Protein AF-A0A926V3V0-F1 (afdb_monomer_lite)

Radius of gyration: 45.09 Å; chains: 1; bounding box: 120×115×100 Å

Foldseek 3Di:
DDDDPPPPVVCVVVVVVVVVVVVVVCVCVPPVNPDDPCVPPPDQPPVCPVVVVVVVVVVVLLLWAWFWADWQDKAFDVHAPPGQFMKTAKGWIWAWDVPPVVDIDIAIEIAHTDTRHGDPDQPAQKKWWWDQHRPNDIDIDRDDDDLVVVRRIYTAWMFGHFDRGGNFIFGPGFHGDRCSSVVLVVLVLLAKWWDDPQGQFWDFADDWQKIKTAKGWIFGRQRQCSPDPPCSGIQTDHIAILVPPHWEWEFFAPDGTHPTDGGDQFQWAQAVRRIDGDDDDLQKKWKKWWWAFSRGHIYIFTHNDIGNHQVVVLVCLQPDDVCVGGHVVCRRTIAGQWMWIHRNNGRHCPVIDTQGDDRSRGRHDDDPPSCPPCCVVPVCVCVVDPVSVCVVVCVVVDPDPPPPPPPPDPPPPPDDPDDWPWDFDQDDFDDPPDWDDPWDDDPDDDDDDDQWDKDKDKDPDPDDDDPDDDDDRDDDDDDDDWDWDDDPDDWWGWGQDDDDDDDDDDDDDDDDDDDDDDRITITITDDDDDDDDDDDDRDTTIDTDDD

Secondary structure (DSSP, 8-state):
-PPP---GGGGHHHHHHHHHHHHHHHHHTSTTT----GGG-----HHHHHHHHHHHHHHHHHTS-SEEEEE--EEEET-TTT--EEEE--EEEEEEE-SSSSS-EEEEEEE--EEEEE-S--SSSEEEEEE-SSSS--EEESSPPPTTHHHHSEEEEEEEEETTEEEEEEE---BS-TTHHHHHHHHHHH-SEEEEEEE--EEE-SSTT-EEE--EEEE-TTTTTTT-SSSSSEEEE--EETTTT--BEEE-TTSPPPPPBSS--TTEE-GGGS-EEPPS-TT-EEEEEEEE-TTS-EEEEEEEEEESSHHHHHHHTTT--TTTTS-GGGTTT-EEEEEEEEETT-S-GGGSEEEE--TTS-SSSS-TT-TTTHHHHS-GGGGSSHHHHHHHTTTTTSS--------TT-----PPTT-----------PPTT----------S-SB----SPPEEEEEBTTB-------PPP----SS-----B--SSTTEEB----S-------PPPPP---------EEEEE----S---B--------EE---

pLDDT: mean 72.39, std 23.13, range [29.73, 98.38]

Sequence (547 aa):
MRFGSSNINSLIPSAANIKAALESLAEGLAASAIRLVTTSMKVVPVASLQAWAEAVDTALLNARSSGIRYGGISSVVGGIGVGTTVSITAGAGQLLNNADASNPTYTAVSWTAKTGLAIANTTTSQTWWYVDDASDTIKQQTTKPTRSERRSRLYLFRTSFTNGVISALESEASPVQQASLATRDLGEALGTLRAGRSDLTPSKGGGALKLAMTGGGLFKFGSNYPFSYLDPNVVTFDAFDSAGTGRFRYAIPAGPLAPDLSDIQVGNYAPNGAVAAIPGSTSRVGLHFIFRFPGGNTRIVYGDQYYNNLDEAVVALGSIDPFALAPASFETSGFVVGAIAATAGTTDLTTARFVRTNQFGNFSGGVVSQSGALLRSNNLSDVASPATACSNLGVYGARSIIAHREFGNLQAVASGANDVTVVDFTLPALQSGDTVHIAMYAQGGGTMSASGGLWLRWIRDGVTSLDLYTLFNATINTVGVQRYIKVRDADFWLAVLGDTNLGSNATAPTTGAINRASTQKIQVVFRSQNLTTTLHNLVITVWRDTP

Structure (mmCIF, N/CA/C/O backbone):
data_AF-A0A926V3V0-F1
#
_entry.id   AF-A0A926V3V0-F1
#
loop_
_atom_site.group_PDB
_atom_site.id
_atom_site.type_symbol
_atom_site.label_atom_id
_atom_site.label_alt_id
_atom_site.label_comp_id
_atom_site.label_asym_id
_atom_site.label_entity_id
_atom_site.label_seq_id
_atom_site.pdbx_PDB_ins_code
_atom_site.Cartn_x
_atom_site.Cartn_y
_atom_site.Cartn_z
_atom_site.occupancy
_atom_site.B_iso_or_equiv
_atom_site.auth_seq_id
_atom_site.auth_comp_id
_atom_site.auth_asym_id
_atom_site.auth_atom_id
_atom_site.pdbx_PDB_model_num
ATOM 1 N N . MET A 1 1 ? 93.588 50.152 -19.784 1.00 41.47 1 MET A N 1
ATOM 2 C CA . MET A 1 1 ? 93.411 48.680 -19.794 1.00 41.47 1 MET A CA 1
ATOM 3 C C . MET A 1 1 ? 93.300 48.224 -21.243 1.00 41.47 1 MET A C 1
ATOM 5 O O . MET A 1 1 ? 92.626 48.908 -22.001 1.00 41.47 1 MET A O 1
ATOM 9 N N . ARG A 1 2 ? 93.952 47.125 -21.647 1.00 37.81 2 ARG A N 1
ATOM 10 C CA . ARG A 1 2 ? 93.661 46.447 -22.925 1.00 37.81 2 ARG A CA 1
ATOM 11 C C . ARG A 1 2 ? 92.757 45.257 -22.619 1.00 37.81 2 ARG A C 1
ATOM 13 O O . ARG A 1 2 ? 93.151 44.413 -21.821 1.00 37.81 2 ARG A O 1
ATOM 20 N N . PHE A 1 3 ? 91.586 45.183 -23.243 1.00 46.88 3 PHE A N 1
ATOM 21 C CA . PHE A 1 3 ? 90.819 43.940 -23.261 1.00 46.88 3 PHE A CA 1
ATOM 22 C C . PHE A 1 3 ? 91.536 42.951 -24.181 1.00 46.88 3 PHE A C 1
ATOM 24 O O . PHE A 1 3 ? 91.875 43.294 -25.314 1.00 46.88 3 PHE A O 1
ATOM 31 N N . GLY A 1 4 ? 91.817 41.748 -23.679 1.00 46.97 4 GLY A N 1
ATOM 32 C CA . GLY A 1 4 ? 92.387 40.682 -24.494 1.00 46.97 4 GLY A CA 1
ATOM 33 C C . GLY A 1 4 ? 91.367 40.212 -25.526 1.00 46.97 4 GLY A C 1
ATOM 34 O O . GLY A 1 4 ? 90.211 39.967 -25.185 1.00 46.97 4 GLY A O 1
ATOM 35 N N . SER A 1 5 ? 91.783 40.081 -26.784 1.00 56.41 5 SER A N 1
ATOM 36 C CA . SER A 1 5 ? 90.953 39.524 -27.851 1.00 56.41 5 SER A CA 1
ATOM 37 C C . SER A 1 5 ? 90.766 38.018 -27.640 1.00 56.41 5 SER A C 1
ATOM 39 O O . SER A 1 5 ? 91.537 37.212 -28.166 1.00 56.41 5 SER A O 1
ATOM 41 N N . SER A 1 6 ? 89.761 37.638 -26.846 1.00 56.91 6 SER A N 1
ATOM 42 C CA . SER A 1 6 ? 89.355 36.242 -26.667 1.00 56.91 6 SER A CA 1
ATOM 43 C C . SER A 1 6 ? 89.043 35.624 -28.029 1.00 56.91 6 SER A C 1
ATOM 45 O O . SER A 1 6 ? 88.151 36.083 -28.741 1.00 56.91 6 SER A O 1
ATOM 47 N N . ASN A 1 7 ? 89.820 34.610 -28.408 1.00 58.53 7 ASN A N 1
ATOM 48 C CA . ASN A 1 7 ? 89.788 34.033 -29.746 1.00 58.53 7 ASN A CA 1
ATOM 49 C C . ASN A 1 7 ? 88.438 33.347 -30.007 1.00 58.53 7 ASN A C 1
ATOM 51 O O . ASN A 1 7 ? 88.169 32.284 -29.450 1.00 58.53 7 ASN A O 1
ATOM 55 N N . ILE A 1 8 ? 87.616 33.942 -30.877 1.00 58.75 8 ILE A N 1
ATOM 56 C CA . ILE A 1 8 ? 86.239 33.499 -31.152 1.00 58.75 8 ILE A CA 1
ATOM 57 C C . ILE A 1 8 ? 86.174 32.059 -31.697 1.00 58.75 8 ILE A C 1
ATOM 59 O O . ILE A 1 8 ? 85.152 31.387 -31.568 1.00 58.75 8 ILE A O 1
ATOM 63 N N . ASN A 1 9 ? 87.291 31.545 -32.223 1.00 57.44 9 ASN A N 1
ATOM 64 C CA . ASN A 1 9 ? 87.402 30.184 -32.738 1.00 57.44 9 ASN A CA 1
ATOM 65 C C . ASN A 1 9 ? 87.242 29.101 -31.652 1.00 57.44 9 ASN A C 1
ATOM 67 O O . ASN A 1 9 ? 86.969 27.953 -31.992 1.00 57.44 9 ASN A O 1
ATOM 71 N N . SER A 1 10 ? 87.337 29.438 -30.357 1.00 54.69 10 SER A N 1
ATOM 72 C CA . SER A 1 10 ? 87.034 28.498 -29.263 1.00 54.69 10 SER A CA 1
ATOM 73 C C . SER A 1 10 ? 85.543 28.155 -29.131 1.00 54.69 10 SER A C 1
ATOM 75 O O . SER A 1 10 ? 85.209 27.157 -28.498 1.00 54.69 10 SER A O 1
ATOM 77 N N . LEU A 1 11 ? 84.647 28.929 -29.758 1.00 53.62 11 LEU A N 1
ATOM 78 C CA . LEU A 1 11 ? 83.210 28.631 -29.820 1.00 53.62 11 LEU A CA 1
ATOM 79 C C . LEU A 1 11 ? 82.844 27.693 -30.982 1.00 53.62 11 LEU A C 1
ATOM 81 O O . LEU A 1 11 ? 81.795 27.054 -30.935 1.00 53.62 11 LEU A O 1
ATOM 85 N N . ILE A 1 12 ? 83.697 27.553 -32.002 1.00 56.50 12 ILE A N 1
ATOM 86 C CA . ILE A 1 12 ? 83.414 26.744 -33.203 1.00 56.50 12 ILE A CA 1
ATOM 87 C C . ILE A 1 12 ? 83.163 25.248 -32.896 1.00 56.50 12 ILE A C 1
ATOM 89 O O . ILE A 1 12 ? 82.234 24.695 -33.490 1.00 56.50 12 ILE A O 1
ATOM 93 N N . PRO A 1 13 ? 83.854 24.587 -31.937 1.00 56.28 13 PRO A N 1
ATOM 94 C CA . PRO A 1 13 ? 83.526 23.215 -31.531 1.00 56.28 13 PRO A CA 1
ATOM 95 C C . PRO A 1 13 ? 82.082 23.032 -31.039 1.00 56.28 13 PRO A C 1
ATOM 97 O O . PRO A 1 13 ? 81.531 21.939 -31.151 1.00 56.28 13 PRO A O 1
ATOM 100 N N . SER A 1 14 ? 81.439 24.091 -30.527 1.00 63.97 14 SER A N 1
ATOM 101 C CA . SER A 1 14 ? 80.038 24.010 -30.105 1.00 63.97 14 SER A CA 1
ATOM 102 C C . SER A 1 14 ? 79.082 23.859 -31.289 1.00 63.97 14 SER A C 1
ATOM 104 O O . SER A 1 14 ? 78.126 23.107 -31.176 1.00 63.97 14 SER A O 1
ATOM 106 N N . ALA A 1 15 ? 79.345 24.486 -32.441 1.00 70.56 15 ALA A N 1
ATOM 107 C CA . ALA A 1 15 ? 78.405 24.496 -33.565 1.00 70.56 15 ALA A CA 1
ATOM 108 C C . ALA A 1 15 ? 78.200 23.098 -34.177 1.00 70.56 15 ALA A C 1
ATOM 110 O O . ALA A 1 15 ? 77.067 22.703 -34.449 1.00 70.56 15 ALA A O 1
ATOM 111 N N . ALA A 1 16 ? 79.279 22.324 -34.336 1.00 75.00 16 ALA A N 1
ATOM 112 C CA . ALA A 1 16 ? 79.203 20.943 -34.814 1.00 75.00 16 ALA A CA 1
ATOM 113 C C . ALA A 1 16 ? 78.492 20.027 -33.802 1.00 75.00 16 ALA A C 1
ATOM 115 O O . ALA A 1 16 ? 77.628 19.241 -34.185 1.00 75.00 16 ALA A O 1
ATOM 116 N N . ASN A 1 17 ? 78.795 20.179 -32.509 1.00 76.44 17 ASN A N 1
ATOM 117 C CA . ASN A 1 17 ? 78.187 19.375 -31.447 1.00 76.44 17 ASN A CA 1
ATOM 118 C C . ASN A 1 17 ? 76.705 19.726 -31.222 1.00 76.44 17 ASN A C 1
ATOM 120 O O . ASN A 1 17 ? 75.896 18.831 -31.008 1.00 76.44 17 ASN A O 1
ATOM 124 N N . ILE A 1 18 ? 76.330 21.005 -31.328 1.00 77.44 18 ILE A N 1
ATOM 125 C CA . ILE A 1 18 ? 74.936 21.473 -31.294 1.00 77.44 18 ILE A CA 1
ATOM 126 C C . ILE A 1 18 ? 74.177 20.945 -32.512 1.00 77.44 18 ILE A C 1
ATOM 128 O O . ILE A 1 18 ? 73.064 20.457 -32.352 1.00 77.44 18 ILE A O 1
ATOM 132 N N . LYS A 1 19 ? 74.777 20.972 -33.712 1.00 82.56 19 LYS A N 1
ATOM 133 C CA . LYS A 1 19 ? 74.169 20.380 -34.911 1.00 82.56 19 LYS A CA 1
ATOM 134 C C . LYS A 1 19 ? 73.934 18.877 -34.731 1.00 82.56 19 LYS A C 1
ATOM 136 O O . LYS A 1 19 ? 72.806 18.436 -34.902 1.00 82.56 19 LYS A O 1
ATOM 141 N N . ALA A 1 20 ? 74.947 18.117 -34.313 1.00 79.94 20 ALA A N 1
ATOM 142 C CA . ALA A 1 20 ? 74.817 16.677 -34.082 1.00 79.94 20 ALA A CA 1
ATOM 143 C C . ALA A 1 20 ? 73.798 16.343 -32.973 1.00 79.94 20 ALA A C 1
ATOM 145 O O . ALA A 1 20 ? 73.030 15.392 -33.105 1.00 79.94 20 ALA A O 1
ATOM 146 N N . ALA A 1 21 ? 73.738 17.149 -31.907 1.00 76.94 21 ALA A N 1
ATOM 147 C CA . ALA A 1 21 ? 72.732 17.007 -30.857 1.00 76.94 21 ALA A CA 1
ATOM 148 C C . ALA A 1 21 ? 71.313 17.316 -31.365 1.00 76.94 21 ALA A C 1
ATOM 150 O O . ALA A 1 21 ? 70.384 16.600 -31.011 1.00 76.94 21 ALA A O 1
ATOM 151 N N . LEU A 1 22 ? 71.134 18.337 -32.213 1.00 78.38 22 LEU A N 1
ATOM 152 C CA . LEU A 1 22 ? 69.847 18.665 -32.838 1.00 78.38 22 LEU A CA 1
ATOM 153 C C . LEU A 1 22 ? 69.408 17.612 -33.861 1.00 78.38 22 LEU A C 1
ATOM 155 O O . LEU A 1 22 ? 68.229 17.279 -33.902 1.00 78.38 22 LEU A O 1
ATOM 159 N N . GLU A 1 23 ? 70.333 17.064 -34.651 1.00 81.12 23 GLU A N 1
ATOM 160 C CA . GLU A 1 23 ? 70.059 15.966 -35.589 1.00 81.12 23 GLU A CA 1
ATOM 161 C C . GLU A 1 23 ? 69.668 14.689 -34.826 1.00 81.12 23 GLU A C 1
ATOM 163 O O . GLU A 1 23 ? 68.634 14.099 -35.125 1.00 81.12 23 GLU A O 1
ATOM 168 N N . SER A 1 24 ? 70.379 14.343 -33.746 1.00 75.25 24 SER A N 1
ATOM 169 C CA . SER A 1 24 ? 69.998 13.241 -32.846 1.00 75.25 24 SER A CA 1
ATOM 170 C C . SER A 1 24 ? 68.641 13.469 -32.158 1.00 75.25 24 SER A C 1
ATOM 172 O O . SER A 1 24 ? 67.837 12.541 -32.051 1.00 75.25 24 SER A O 1
ATOM 174 N N . LEU A 1 25 ? 68.337 14.704 -31.734 1.00 72.06 25 LEU A N 1
ATOM 175 C CA . LEU A 1 25 ? 67.033 15.041 -31.157 1.00 72.06 25 LEU A CA 1
ATOM 176 C C . LEU A 1 25 ? 65.911 14.944 -32.203 1.00 72.06 25 LEU A C 1
ATOM 178 O O . LEU A 1 25 ? 64.814 14.498 -31.879 1.00 72.06 25 LEU A O 1
ATOM 182 N N . ALA A 1 26 ? 66.184 15.330 -33.452 1.00 68.06 26 ALA A N 1
ATOM 183 C CA . ALA A 1 26 ? 65.245 15.237 -34.565 1.00 68.06 26 ALA A CA 1
ATOM 184 C C . ALA A 1 26 ? 64.986 13.784 -34.994 1.00 68.06 26 ALA A C 1
ATOM 186 O O . ALA A 1 26 ? 63.847 13.450 -35.303 1.00 68.06 26 ALA A O 1
ATOM 187 N N . GLU A 1 27 ? 65.991 12.904 -34.948 1.00 64.81 27 GLU A N 1
ATOM 188 C CA . GLU A 1 27 ? 65.805 11.458 -35.138 1.00 64.81 27 GLU A CA 1
ATOM 189 C C . GLU A 1 27 ? 64.969 10.841 -34.004 1.00 64.81 27 GLU A C 1
ATOM 191 O O . GLU A 1 27 ? 64.045 10.071 -34.269 1.00 64.81 27 GLU A O 1
ATOM 196 N N . GLY A 1 28 ? 65.217 11.233 -32.748 1.00 58.47 28 GLY A N 1
ATOM 197 C CA . GLY A 1 28 ? 64.422 10.801 -31.591 1.00 58.47 28 GLY A CA 1
ATOM 198 C C . GLY A 1 28 ? 62.981 11.335 -31.569 1.00 58.47 28 GLY A C 1
ATOM 199 O O . GLY A 1 28 ? 62.094 10.685 -31.016 1.00 58.47 28 GLY A O 1
ATOM 200 N N . LEU A 1 29 ? 62.733 12.494 -32.188 1.00 58.25 29 LEU A N 1
ATOM 201 C CA . LEU A 1 29 ? 61.412 13.126 -32.326 1.00 58.25 29 LEU A CA 1
ATOM 202 C C . LEU A 1 29 ? 60.738 12.853 -33.681 1.00 58.25 29 LEU A C 1
ATOM 204 O O . LEU A 1 29 ? 59.622 13.322 -33.916 1.00 58.25 29 LEU A O 1
ATOM 208 N N . ALA A 1 30 ? 61.376 12.095 -34.576 1.00 62.69 30 ALA A N 1
ATOM 209 C CA . ALA A 1 30 ? 60.796 11.742 -35.863 1.00 62.69 30 ALA A CA 1
ATOM 210 C C . ALA A 1 30 ? 59.506 10.932 -35.660 1.00 62.69 30 ALA A C 1
ATOM 212 O O . ALA A 1 30 ? 59.462 9.986 -34.871 1.00 62.69 30 ALA A O 1
ATOM 213 N N . ALA A 1 31 ? 58.453 11.236 -36.425 1.00 57.59 31 ALA A N 1
ATOM 214 C CA . ALA A 1 31 ? 57.171 10.528 -36.319 1.00 57.59 31 ALA A CA 1
ATOM 215 C C . ALA A 1 31 ? 57.284 9.008 -36.590 1.00 57.59 31 ALA A C 1
ATOM 217 O O . ALA A 1 31 ? 56.435 8.236 -36.156 1.00 57.59 31 ALA A O 1
ATOM 218 N N . SER A 1 32 ? 58.354 8.568 -37.263 1.00 59.84 32 SER A N 1
ATOM 219 C CA . SER A 1 32 ? 58.725 7.161 -37.458 1.00 59.84 32 SER A CA 1
ATOM 220 C C . SER A 1 32 ? 59.300 6.473 -36.210 1.00 59.84 32 SER A C 1
ATOM 222 O O . SER A 1 32 ? 59.202 5.251 -36.103 1.00 59.84 32 SER A O 1
ATOM 224 N N . 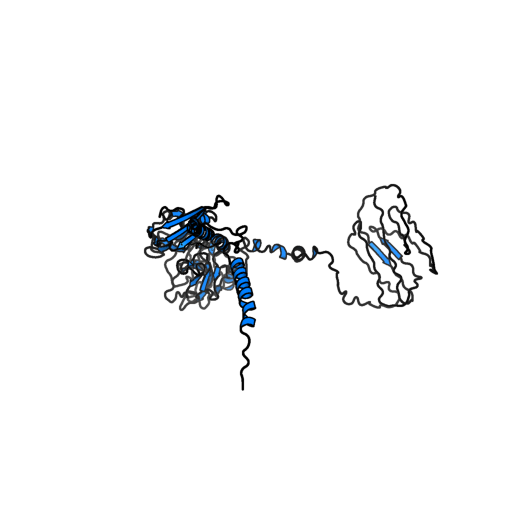ALA A 1 33 ? 59.892 7.225 -35.276 1.00 54.41 33 ALA A N 1
ATOM 225 C CA . ALA A 1 33 ? 60.399 6.716 -34.000 1.00 54.41 33 ALA A CA 1
ATOM 226 C C . ALA A 1 33 ? 59.279 6.565 -32.952 1.00 54.41 33 ALA A C 1
ATOM 228 O O . ALA A 1 33 ? 59.326 5.658 -32.118 1.00 54.41 33 ALA A O 1
ATOM 229 N N . ILE A 1 34 ? 58.228 7.393 -33.033 1.00 58.34 34 ILE A N 1
ATOM 230 C CA . ILE A 1 34 ? 57.046 7.329 -32.157 1.00 58.34 34 ILE A CA 1
ATOM 231 C C . ILE A 1 34 ? 56.131 6.162 -32.578 1.00 58.34 34 ILE A C 1
ATOM 233 O O . ILE A 1 34 ? 55.035 6.333 -33.113 1.00 58.34 34 ILE A O 1
ATOM 237 N N . ARG A 1 35 ? 56.578 4.928 -32.318 1.00 58.25 35 ARG A N 1
ATOM 238 C CA . ARG A 1 35 ? 55.750 3.724 -32.474 1.00 58.25 35 ARG A CA 1
ATOM 239 C C . ARG A 1 35 ? 54.683 3.661 -31.381 1.00 58.25 35 ARG A C 1
ATOM 241 O O . ARG A 1 35 ? 54.950 3.228 -30.261 1.00 58.25 35 ARG A O 1
ATOM 248 N N . LEU A 1 36 ? 53.447 4.011 -31.733 1.00 59.59 36 LEU A N 1
ATOM 249 C CA . LEU A 1 36 ? 52.282 3.687 -30.914 1.00 59.59 36 LEU A CA 1
ATOM 250 C C . LEU A 1 36 ? 52.157 2.154 -30.806 1.00 59.59 36 LEU A C 1
ATOM 252 O O . LEU A 1 36 ? 52.015 1.468 -31.819 1.00 59.59 36 LEU A O 1
ATOM 256 N N . VAL A 1 37 ? 52.224 1.607 -29.589 1.00 62.19 37 VAL A N 1
ATOM 257 C CA . VAL A 1 37 ? 52.170 0.153 -29.342 1.00 62.19 37 VAL A CA 1
ATOM 258 C C . VAL A 1 37 ? 50.717 -0.331 -29.425 1.00 62.19 37 VAL A C 1
ATOM 260 O O . VAL A 1 37 ? 50.032 -0.546 -28.426 1.00 62.19 37 VAL A O 1
ATOM 263 N N . THR A 1 38 ? 50.224 -0.474 -30.655 1.00 59.09 38 THR A N 1
ATOM 264 C CA . THR A 1 38 ? 48.825 -0.813 -30.957 1.00 59.09 38 THR A CA 1
ATOM 265 C C . THR A 1 38 ? 48.442 -2.258 -30.642 1.00 59.09 38 THR A C 1
ATOM 267 O O . THR A 1 38 ? 47.255 -2.558 -30.586 1.00 59.09 38 THR A O 1
ATOM 270 N N . THR A 1 39 ? 49.401 -3.145 -30.356 1.00 62.69 39 THR A N 1
ATOM 271 C CA . THR A 1 39 ? 49.149 -4.560 -30.007 1.00 62.69 39 THR A CA 1
ATOM 272 C C . THR A 1 39 ? 48.254 -4.752 -28.780 1.00 62.69 39 THR A C 1
ATOM 274 O O . THR A 1 39 ? 47.653 -5.812 -28.637 1.00 62.69 39 THR A O 1
ATOM 277 N N . SER A 1 40 ? 48.134 -3.730 -27.925 1.00 57.19 40 SER A N 1
ATOM 278 C CA . SER A 1 40 ? 47.236 -3.715 -26.760 1.00 57.19 40 SER A CA 1
ATOM 279 C C . SER A 1 40 ? 46.108 -2.676 -26.869 1.00 57.19 40 SER A C 1
ATOM 281 O O . SER A 1 40 ? 45.305 -2.549 -25.948 1.00 57.19 40 SER A O 1
ATOM 283 N N . MET A 1 41 ? 46.030 -1.915 -27.968 1.00 51.84 41 MET A N 1
ATOM 284 C CA . MET A 1 41 ? 45.034 -0.855 -28.158 1.00 51.84 41 MET A CA 1
ATOM 285 C C . MET A 1 41 ? 43.965 -1.289 -29.162 1.00 51.84 41 MET A C 1
ATOM 287 O O . MET A 1 41 ? 44.225 -1.397 -30.360 1.00 51.84 41 MET A O 1
ATOM 291 N N . LYS A 1 42 ? 42.723 -1.452 -28.693 1.00 56.00 42 LYS A N 1
ATOM 292 C CA . LYS A 1 42 ? 41.549 -1.576 -29.570 1.00 56.00 42 LYS A CA 1
ATOM 293 C C . LYS A 1 42 ? 41.245 -0.217 -30.216 1.00 56.00 42 LYS A C 1
ATOM 295 O O . LYS A 1 42 ? 40.410 0.542 -29.733 1.00 56.00 42 LYS A O 1
ATOM 300 N N . VAL A 1 43 ? 41.950 0.101 -31.302 1.00 56.59 43 VAL A N 1
ATOM 301 C CA . VAL A 1 43 ? 41.684 1.299 -32.109 1.00 56.59 43 VAL A CA 1
ATOM 302 C C . VAL A 1 43 ? 40.344 1.118 -32.823 1.00 56.59 43 VAL A C 1
ATOM 304 O O . VAL A 1 43 ? 40.227 0.317 -33.748 1.00 56.59 43 VAL A O 1
ATOM 307 N N . VAL A 1 44 ? 39.326 1.860 -32.387 1.00 56.38 44 VAL A N 1
ATOM 308 C CA . VAL A 1 44 ? 38.051 1.968 -33.107 1.00 56.38 44 VAL A CA 1
ATOM 309 C C . VAL A 1 44 ? 38.287 2.830 -34.357 1.00 56.38 44 VAL A C 1
ATOM 311 O O . VAL A 1 44 ? 38.791 3.946 -34.215 1.00 56.38 44 VAL A O 1
ATOM 314 N N . PRO A 1 45 ? 37.957 2.363 -35.577 1.00 62.75 45 PRO A N 1
ATOM 315 C CA . PRO A 1 45 ? 38.075 3.184 -36.781 1.00 62.75 45 PRO A CA 1
ATOM 316 C C . PRO A 1 45 ? 37.241 4.464 -36.664 1.00 62.75 45 PRO A C 1
ATOM 318 O O . PRO A 1 45 ? 36.135 4.429 -36.133 1.00 62.75 45 PRO A O 1
ATOM 321 N N . VAL A 1 46 ? 37.720 5.590 -37.203 1.00 54.59 46 VAL A N 1
ATOM 322 C CA . VAL A 1 46 ? 37.033 6.894 -37.065 1.00 54.59 46 VAL A CA 1
ATOM 323 C C . VAL A 1 46 ? 35.608 6.856 -37.639 1.00 54.59 46 VAL A C 1
ATOM 325 O O . VAL A 1 46 ? 34.681 7.354 -37.007 1.00 54.59 46 VAL A O 1
ATOM 328 N N . ALA A 1 47 ? 35.403 6.166 -38.767 1.00 65.69 47 ALA A N 1
ATOM 329 C CA . ALA A 1 47 ? 34.080 5.936 -39.365 1.00 65.69 47 ALA A CA 1
ATOM 330 C C . ALA A 1 47 ? 33.141 5.056 -38.507 1.00 65.69 47 ALA A C 1
ATOM 332 O O . ALA A 1 47 ? 31.951 4.959 -38.787 1.00 65.69 47 ALA A O 1
ATOM 333 N N . SER A 1 48 ? 33.670 4.411 -37.466 1.00 66.81 48 SER A N 1
ATOM 334 C CA . SER A 1 48 ? 32.945 3.562 -36.517 1.00 66.81 48 SER A CA 1
ATOM 335 C C . SER A 1 48 ? 32.873 4.167 -35.112 1.00 66.81 48 SER A C 1
ATOM 337 O O . SER A 1 48 ? 32.261 3.555 -34.243 1.00 66.81 48 SER A O 1
ATOM 339 N N . LEU A 1 49 ? 33.465 5.343 -34.859 1.00 72.94 49 LEU A N 1
ATOM 340 C CA . LEU A 1 49 ? 33.478 5.955 -33.525 1.00 72.94 49 LEU A CA 1
ATOM 341 C C . LEU A 1 49 ? 32.063 6.318 -33.052 1.00 72.94 49 LEU A C 1
ATOM 343 O O . LEU A 1 49 ? 31.722 6.035 -31.908 1.00 72.94 49 LEU A O 1
ATOM 347 N N . GLN A 1 50 ? 31.234 6.866 -33.947 1.00 78.62 50 GLN A N 1
ATOM 348 C CA . GLN A 1 50 ? 29.822 7.152 -33.676 1.00 78.62 50 GLN A CA 1
ATOM 349 C C . GLN A 1 50 ? 29.053 5.862 -33.353 1.00 78.62 50 GLN A C 1
ATOM 351 O O . GLN A 1 50 ? 28.484 5.749 -32.275 1.00 78.62 50 GLN A O 1
ATOM 356 N N . ALA A 1 51 ? 29.131 4.851 -34.226 1.00 75.25 51 ALA A N 1
ATOM 357 C CA . ALA A 1 51 ? 28.460 3.564 -34.027 1.00 75.25 51 ALA A CA 1
ATOM 358 C C . ALA A 1 51 ? 28.950 2.812 -32.771 1.00 75.25 51 ALA A C 1
ATOM 360 O O . ALA A 1 51 ? 28.185 2.096 -32.131 1.00 75.25 51 ALA A O 1
ATOM 361 N N . TRP A 1 52 ? 30.221 2.975 -32.386 1.00 74.69 52 TRP A N 1
ATOM 362 C CA . TRP A 1 52 ? 30.765 2.429 -31.142 1.00 74.69 52 TRP A CA 1
ATOM 363 C C . TRP A 1 52 ? 30.258 3.188 -29.912 1.00 74.69 52 TRP A C 1
ATOM 365 O O . TRP A 1 52 ? 29.879 2.550 -28.934 1.00 74.69 52 TRP A O 1
ATOM 375 N N . ALA A 1 53 ? 30.198 4.522 -29.962 1.00 79.69 53 ALA A N 1
ATOM 376 C CA . ALA A 1 53 ? 29.619 5.330 -28.892 1.00 79.69 53 ALA A CA 1
ATOM 377 C C . ALA A 1 53 ? 28.123 5.021 -28.712 1.00 79.69 53 ALA A C 1
ATOM 379 O O . ALA A 1 53 ? 27.679 4.799 -27.590 1.00 79.69 53 ALA A O 1
ATOM 380 N N . GLU A 1 54 ? 27.374 4.899 -29.810 1.00 79.12 54 GLU A N 1
ATOM 381 C CA . GLU A 1 54 ? 25.973 4.462 -29.827 1.00 79.12 54 GLU A CA 1
ATOM 382 C C . GLU A 1 54 ? 25.810 3.040 -29.276 1.00 79.12 54 GLU A C 1
ATOM 384 O O . GLU A 1 54 ? 24.894 2.797 -28.494 1.00 79.12 54 GLU A O 1
ATOM 389 N N . ALA A 1 55 ? 26.706 2.104 -29.608 1.00 72.00 55 ALA A N 1
ATOM 390 C CA . ALA A 1 55 ? 26.681 0.746 -29.062 1.00 72.00 55 ALA A CA 1
ATOM 391 C C . ALA A 1 55 ? 27.019 0.700 -27.559 1.00 72.00 55 ALA A C 1
ATOM 393 O O . ALA A 1 55 ? 26.409 -0.075 -26.822 1.00 72.00 55 ALA A O 1
ATOM 394 N N . VAL A 1 56 ? 27.954 1.531 -27.086 1.00 76.38 56 VAL A N 1
ATOM 395 C CA . VAL A 1 56 ? 28.315 1.644 -25.662 1.00 76.38 56 VAL A CA 1
ATOM 396 C C . VAL A 1 56 ? 27.204 2.323 -24.860 1.00 76.38 56 VAL A C 1
ATOM 398 O O . VAL A 1 56 ? 26.829 1.810 -23.807 1.00 76.38 56 VAL A O 1
ATOM 401 N N . ASP A 1 57 ? 26.628 3.419 -25.355 1.00 77.38 57 ASP A N 1
ATOM 402 C CA . ASP A 1 57 ? 25.498 4.082 -24.697 1.00 77.38 57 ASP A CA 1
ATOM 403 C C . ASP A 1 57 ? 24.252 3.185 -24.715 1.00 77.38 57 ASP A C 1
ATOM 405 O O . ASP A 1 57 ? 23.608 3.002 -23.684 1.00 77.38 57 ASP A O 1
ATOM 409 N N . THR A 1 58 ? 23.988 2.483 -25.823 1.00 68.06 58 THR A N 1
ATOM 410 C CA . THR A 1 58 ? 22.958 1.432 -25.889 1.00 68.06 58 THR A CA 1
ATOM 411 C C . THR A 1 58 ? 23.225 0.326 -24.865 1.00 68.06 58 THR A C 1
ATOM 413 O O . THR A 1 58 ? 22.304 -0.068 -24.156 1.00 68.06 58 THR A O 1
ATOM 416 N N . ALA A 1 59 ? 24.465 -0.144 -24.693 1.00 68.19 59 ALA A N 1
ATOM 417 C CA . ALA A 1 59 ? 24.797 -1.131 -23.662 1.00 68.19 59 ALA A CA 1
ATOM 418 C C . ALA A 1 59 ? 24.563 -0.596 -22.229 1.00 68.19 59 ALA A C 1
ATOM 420 O O . ALA A 1 59 ? 24.048 -1.321 -21.376 1.00 68.19 59 ALA A O 1
ATOM 421 N N . LEU A 1 60 ? 24.857 0.682 -21.963 1.00 71.88 60 LEU A N 1
ATOM 422 C CA . LEU A 1 60 ? 24.594 1.360 -20.681 1.00 71.88 60 LEU A CA 1
ATOM 423 C C . LEU A 1 60 ? 23.095 1.661 -20.448 1.00 71.88 60 LEU A C 1
ATOM 425 O O . LEU A 1 60 ? 22.624 1.726 -19.305 1.00 71.88 60 LEU A O 1
ATOM 429 N N . LEU A 1 61 ? 22.320 1.824 -21.519 1.00 64.94 61 LEU A N 1
ATOM 430 C CA . LEU A 1 61 ? 20.859 1.931 -21.514 1.00 64.94 61 LEU A CA 1
ATOM 431 C C . LEU A 1 61 ? 20.200 0.561 -21.258 1.00 64.94 61 LEU A C 1
ATOM 433 O O . LEU A 1 61 ? 19.205 0.467 -20.531 1.00 64.94 61 LEU A O 1
ATOM 437 N N . ASN A 1 62 ? 20.809 -0.495 -21.801 1.00 64.50 62 ASN A N 1
ATOM 438 C CA . ASN A 1 62 ? 20.397 -1.894 -21.700 1.00 64.50 62 ASN A CA 1
ATOM 439 C C . ASN A 1 62 ? 20.810 -2.548 -20.370 1.00 64.50 62 ASN A C 1
ATOM 441 O O . ASN A 1 62 ? 20.139 -3.460 -19.896 1.00 64.50 62 ASN A O 1
ATOM 445 N N . ALA A 1 63 ? 21.814 -2.027 -19.660 1.00 66.94 63 ALA A N 1
ATOM 446 C CA . ALA A 1 63 ? 22.150 -2.460 -18.295 1.00 66.94 63 ALA A CA 1
ATOM 447 C C . ALA A 1 63 ? 21.015 -2.247 -17.254 1.00 66.94 63 ALA A C 1
ATOM 449 O O . ALA A 1 63 ? 21.199 -2.510 -16.066 1.00 66.94 63 ALA A O 1
ATOM 450 N N . ARG A 1 64 ? 19.845 -1.741 -17.668 1.00 73.94 64 ARG A N 1
ATOM 451 C CA . ARG A 1 64 ? 18.705 -1.349 -16.831 1.00 73.94 64 ARG A CA 1
ATOM 452 C C . ARG A 1 64 ? 17.525 -2.299 -17.060 1.00 73.94 64 ARG A C 1
ATOM 454 O O . ARG A 1 64 ? 17.163 -2.586 -18.202 1.00 73.94 64 ARG A O 1
ATOM 461 N N . SER A 1 65 ? 16.898 -2.757 -15.976 1.00 88.00 65 SER A N 1
ATOM 462 C CA . SER A 1 65 ? 15.732 -3.654 -16.039 1.00 88.00 65 SER A CA 1
ATOM 463 C C . SER A 1 65 ? 14.483 -2.965 -16.609 1.00 88.00 65 SER A C 1
ATOM 465 O O . SER A 1 65 ? 14.431 -1.734 -16.668 1.00 88.00 65 SER A O 1
ATOM 467 N N . SER A 1 66 ? 13.464 -3.751 -16.979 1.00 92.31 66 SER A N 1
ATOM 468 C CA . SER A 1 66 ? 12.181 -3.231 -17.472 1.00 92.31 66 SER A CA 1
ATOM 469 C C . SER A 1 66 ? 11.563 -2.209 -16.513 1.00 92.31 66 SER A C 1
ATOM 471 O O . SER A 1 66 ? 11.589 -2.398 -15.294 1.00 92.31 66 SER A O 1
ATOM 473 N N . GLY A 1 67 ? 10.996 -1.134 -17.056 1.00 92.75 67 GLY A N 1
ATOM 474 C CA . GLY A 1 67 ? 10.408 -0.062 -16.257 1.00 92.75 67 GLY A CA 1
ATOM 475 C C . GLY A 1 67 ? 9.953 1.154 -17.066 1.00 92.75 67 GLY A C 1
ATOM 476 O O . GLY A 1 67 ? 10.076 1.203 -18.290 1.00 92.75 67 GLY A O 1
ATOM 477 N N . ILE A 1 68 ? 9.463 2.158 -16.346 1.00 93.12 68 ILE A N 1
ATOM 478 C CA . ILE A 1 68 ? 9.046 3.477 -16.826 1.00 93.12 68 ILE A CA 1
ATOM 479 C C . ILE A 1 68 ? 10.241 4.439 -16.760 1.00 93.12 68 ILE A C 1
ATOM 481 O O . ILE A 1 68 ? 10.953 4.505 -15.755 1.00 93.12 68 ILE A O 1
ATOM 485 N N . ARG A 1 69 ? 10.482 5.177 -17.846 1.00 90.88 69 ARG A N 1
ATOM 486 C CA . ARG A 1 69 ? 11.468 6.265 -17.916 1.00 90.88 69 ARG A CA 1
ATOM 487 C C . ARG A 1 69 ? 10.851 7.571 -17.406 1.00 90.88 69 ARG A C 1
ATOM 489 O O . ARG A 1 69 ? 11.470 8.241 -16.588 1.00 90.88 69 ARG A O 1
ATOM 496 N N . TYR A 1 70 ? 9.641 7.900 -17.861 1.00 92.56 70 TYR A N 1
ATOM 497 C CA . TYR A 1 70 ? 8.855 9.052 -17.404 1.00 92.56 70 TYR A CA 1
ATOM 498 C C . TYR A 1 70 ? 7.356 8.864 -17.693 1.00 92.56 70 TYR A C 1
ATOM 500 O O . TYR A 1 70 ? 6.978 8.065 -18.553 1.00 92.56 70 TYR A O 1
ATOM 508 N N . GLY A 1 71 ? 6.514 9.669 -17.038 1.00 93.81 71 GLY A N 1
ATOM 509 C CA . GLY A 1 71 ? 5.079 9.743 -17.321 1.00 93.81 71 GLY A CA 1
ATOM 510 C C . GLY A 1 71 ? 4.271 8.585 -16.734 1.00 93.81 71 GLY A C 1
ATOM 511 O O . GLY A 1 71 ? 4.689 7.953 -15.766 1.00 93.81 71 GLY A O 1
ATOM 512 N N . GLY A 1 72 ? 3.084 8.332 -17.293 1.00 93.69 72 GLY A N 1
ATOM 513 C CA . GLY A 1 72 ? 2.165 7.312 -16.770 1.00 93.69 72 GLY A CA 1
ATOM 514 C C . GLY A 1 72 ? 1.453 7.711 -15.470 1.00 93.69 72 GLY A C 1
ATOM 515 O O . GLY A 1 72 ? 0.918 6.851 -14.774 1.00 93.69 72 GLY A O 1
ATOM 516 N N . ILE A 1 73 ? 1.439 9.006 -15.138 1.00 94.75 73 ILE A N 1
ATOM 517 C CA . ILE A 1 73 ? 0.770 9.547 -13.949 1.00 94.75 73 ILE A CA 1
ATOM 518 C C . ILE A 1 73 ? -0.741 9.438 -14.154 1.00 94.75 73 ILE A C 1
ATOM 520 O O . ILE A 1 73 ? -1.275 9.962 -15.131 1.00 94.75 73 ILE A O 1
ATOM 524 N N . SER A 1 74 ? -1.422 8.766 -13.230 1.00 94.69 74 SER A N 1
ATOM 525 C CA . SER A 1 74 ? -2.854 8.468 -13.302 1.00 94.69 74 SER A CA 1
ATOM 526 C C . SER A 1 74 ? -3.701 9.334 -12.368 1.00 94.69 74 SER A C 1
ATOM 528 O O . SER A 1 74 ? -3.280 9.619 -11.246 1.00 94.69 74 SER A O 1
ATOM 530 N N . SER A 1 75 ? -4.937 9.645 -12.761 1.00 95.06 75 SER A N 1
ATOM 531 C CA . SER A 1 75 ? -5.947 10.297 -11.912 1.00 95.06 75 SER A CA 1
ATOM 532 C C . SER A 1 75 ? -7.360 9.753 -12.171 1.00 95.06 75 SER A C 1
ATOM 534 O O . SER A 1 75 ? -7.664 9.276 -13.262 1.00 95.06 75 SER A O 1
ATOM 536 N N . VAL A 1 76 ? -8.246 9.805 -11.169 1.00 94.69 76 VAL A N 1
ATOM 537 C CA . VAL A 1 76 ? -9.658 9.404 -11.329 1.00 94.69 76 VAL A CA 1
ATOM 538 C C . VAL A 1 76 ? -10.470 10.576 -11.880 1.00 94.69 76 VAL A C 1
ATOM 540 O O . VAL A 1 76 ? -10.515 11.641 -11.260 1.00 94.69 76 VAL A O 1
ATOM 543 N N . VAL A 1 77 ? -11.154 10.376 -13.007 1.00 94.69 77 VAL A N 1
ATOM 544 C CA . VAL A 1 77 ? -12.030 11.388 -13.616 1.00 94.69 77 VAL A CA 1
ATOM 545 C C . VAL A 1 77 ? -13.248 11.596 -12.715 1.00 94.69 77 VAL A C 1
ATOM 547 O O . VAL A 1 77 ? -14.007 10.662 -12.475 1.00 94.69 77 VAL A O 1
ATOM 550 N N . GLY A 1 78 ? -13.424 12.810 -12.187 1.00 90.25 78 GLY A N 1
ATOM 551 C CA . GLY A 1 78 ? -14.451 13.115 -11.178 1.00 90.25 78 GLY A CA 1
ATOM 552 C C . GLY A 1 78 ? -14.040 12.823 -9.725 1.00 90.25 78 GLY A C 1
ATOM 553 O O . GLY A 1 78 ? -14.822 13.086 -8.818 1.00 90.25 78 GLY A O 1
ATOM 554 N N . GLY A 1 79 ? -12.814 12.342 -9.482 1.00 86.69 79 GLY A N 1
ATOM 555 C CA . GLY A 1 79 ? -12.258 12.138 -8.139 1.00 86.69 79 GLY A CA 1
ATOM 556 C C . GLY A 1 79 ? -12.536 10.762 -7.515 1.00 86.69 79 GLY A C 1
ATOM 557 O O . GLY A 1 79 ? -13.466 10.045 -7.886 1.00 86.69 79 GLY A O 1
ATOM 558 N N . ILE A 1 80 ? -11.691 10.372 -6.555 1.00 84.12 80 ILE A N 1
ATOM 559 C CA . ILE A 1 80 ? -11.786 9.078 -5.858 1.00 84.12 80 ILE A CA 1
ATOM 560 C C . ILE A 1 80 ? -13.092 9.007 -5.053 1.00 84.12 80 ILE A C 1
ATOM 562 O O . ILE A 1 80 ? -13.444 9.933 -4.328 1.00 84.12 80 ILE A O 1
ATOM 566 N N . GLY A 1 81 ? -13.797 7.881 -5.159 1.00 78.62 81 GLY A N 1
ATOM 567 C CA . GLY A 1 81 ? -15.073 7.634 -4.488 1.00 78.62 81 GLY A CA 1
ATOM 568 C C . GLY A 1 81 ? -16.299 8.215 -5.199 1.00 78.62 81 GLY A C 1
ATOM 569 O O . GLY A 1 81 ? -17.392 8.087 -4.655 1.00 78.62 81 GLY A O 1
ATOM 570 N N . VAL A 1 82 ? -16.126 8.821 -6.381 1.00 83.44 82 VAL A N 1
ATOM 571 C CA . VAL A 1 82 ? -17.204 9.338 -7.248 1.00 83.44 82 VAL A CA 1
ATOM 572 C C . VAL A 1 82 ? -16.998 8.888 -8.697 1.00 83.44 82 VAL A C 1
ATOM 574 O O . VAL A 1 82 ? -17.933 8.437 -9.351 1.00 83.44 82 VAL A O 1
ATOM 577 N N . GLY A 1 83 ? -15.766 8.985 -9.200 1.00 89.19 83 GLY A N 1
ATOM 578 C CA . GLY A 1 83 ? -15.418 8.648 -10.574 1.00 89.19 83 GLY A CA 1
ATOM 579 C C . GLY A 1 83 ? -15.406 7.152 -10.888 1.00 89.19 83 GLY A C 1
ATOM 580 O O . GLY A 1 83 ? -15.081 6.311 -10.046 1.00 89.19 83 GLY A O 1
ATOM 581 N N . THR A 1 84 ? -15.714 6.838 -12.146 1.00 92.50 84 THR A N 1
ATOM 582 C CA . THR A 1 84 ? -15.798 5.472 -12.695 1.00 92.50 84 THR A CA 1
ATOM 583 C C . THR A 1 84 ? -14.722 5.171 -13.748 1.00 92.50 84 THR A C 1
ATOM 585 O O . THR A 1 84 ? -14.559 4.021 -14.154 1.00 92.50 84 THR A O 1
ATOM 588 N N . THR A 1 85 ? -13.974 6.191 -14.186 1.00 95.75 85 THR A N 1
ATOM 589 C CA . THR A 1 85 ? -12.959 6.107 -15.249 1.00 95.75 85 THR A CA 1
ATOM 590 C C . THR A 1 85 ? -11.653 6.801 -14.851 1.00 95.75 85 THR A C 1
ATOM 592 O O . THR A 1 85 ? -11.616 7.621 -13.928 1.00 95.75 85 THR A O 1
ATOM 595 N N . VAL A 1 86 ? -10.566 6.462 -15.547 1.00 96.81 86 VAL A N 1
ATOM 596 C CA . VAL A 1 86 ? -9.204 6.936 -15.262 1.00 96.81 86 VAL A CA 1
ATOM 597 C C . VAL A 1 86 ? -8.665 7.804 -16.407 1.00 96.81 86 VAL A C 1
ATOM 599 O O . VAL A 1 86 ? -8.925 7.545 -17.583 1.00 96.81 86 VAL A O 1
ATOM 602 N N . SER A 1 87 ? -7.879 8.820 -16.064 1.00 97.25 87 SER A N 1
ATOM 603 C CA . SER A 1 87 ? -6.984 9.536 -16.979 1.00 97.25 87 SER A CA 1
ATOM 604 C C . SER A 1 87 ? -5.532 9.165 -16.700 1.00 97.25 87 SER A C 1
ATOM 606 O O . SER A 1 87 ? -5.170 8.886 -15.557 1.00 97.25 87 SER A O 1
ATOM 608 N N . ILE A 1 88 ? -4.690 9.190 -17.733 1.00 97.25 88 ILE A N 1
ATOM 609 C CA . ILE A 1 88 ? -3.251 8.938 -17.635 1.00 97.25 88 ILE A CA 1
ATOM 610 C C . ILE A 1 88 ? -2.459 9.933 -18.491 1.00 97.25 88 ILE A C 1
ATOM 612 O O . ILE A 1 88 ? -2.844 10.239 -19.623 1.00 97.25 88 ILE A O 1
ATOM 616 N N . THR A 1 89 ? -1.331 10.423 -17.976 1.00 97.75 89 THR A N 1
ATOM 617 C CA . THR A 1 89 ? -0.381 11.213 -18.766 1.00 97.75 89 THR A CA 1
ATOM 618 C C . THR A 1 89 ? 0.399 10.344 -19.754 1.00 97.75 89 THR A C 1
ATOM 620 O O . THR A 1 89 ? 0.680 9.167 -19.499 1.00 97.75 89 THR A O 1
ATOM 623 N N . ALA A 1 90 ? 0.788 10.956 -20.876 1.00 97.62 90 ALA A N 1
ATOM 624 C CA . ALA A 1 90 ? 1.729 10.369 -21.823 1.00 97.62 90 ALA A CA 1
ATOM 625 C C . ALA A 1 90 ? 3.039 9.979 -21.118 1.00 97.62 90 ALA A C 1
ATOM 627 O O . ALA A 1 90 ? 3.430 10.597 -20.123 1.00 97.62 90 ALA A O 1
ATOM 628 N N . GLY A 1 91 ? 3.721 8.960 -21.629 1.00 96.62 91 GLY A N 1
ATOM 629 C CA . GLY A 1 91 ? 4.928 8.435 -21.005 1.00 96.62 91 GLY A CA 1
ATOM 630 C C . GLY A 1 91 ? 5.692 7.463 -21.889 1.00 96.62 91 GLY A C 1
ATOM 631 O O . GLY A 1 91 ? 5.286 7.149 -23.010 1.00 96.62 91 GLY A O 1
ATOM 632 N N . ALA A 1 92 ? 6.826 7.003 -21.371 1.00 95.31 92 ALA A N 1
ATOM 633 C CA . ALA A 1 92 ? 7.665 6.020 -22.036 1.00 95.31 92 ALA A CA 1
ATOM 634 C C . ALA A 1 92 ? 8.408 5.132 -21.036 1.00 95.31 92 ALA A C 1
ATOM 636 O O . ALA A 1 92 ? 8.646 5.508 -19.886 1.00 95.31 92 ALA A O 1
ATOM 637 N N . GLY A 1 93 ? 8.836 3.965 -21.502 1.00 94.06 93 GLY A N 1
ATOM 638 C CA . GLY A 1 93 ? 9.570 2.959 -20.750 1.00 94.06 93 GLY A CA 1
ATOM 639 C C . GLY A 1 93 ? 10.381 2.034 -21.655 1.00 94.06 93 GLY A C 1
ATOM 640 O O . GLY A 1 93 ? 10.573 2.305 -22.842 1.00 94.06 93 GLY A O 1
ATOM 641 N N . GLN A 1 94 ? 10.874 0.936 -21.086 1.00 92.75 94 GLN A N 1
ATOM 642 C CA . GLN A 1 94 ? 11.520 -0.140 -21.840 1.00 92.75 94 GLN A CA 1
ATOM 643 C C . GLN A 1 94 ? 11.187 -1.508 -21.250 1.00 92.75 94 GLN A C 1
ATOM 645 O O . GLN A 1 94 ? 11.069 -1.644 -20.032 1.00 92.75 94 GLN A O 1
ATOM 650 N N . LEU A 1 95 ? 11.097 -2.520 -22.108 1.00 92.88 95 LEU A N 1
ATOM 651 C CA . LEU A 1 95 ? 10.942 -3.923 -21.736 1.00 92.88 95 LEU A CA 1
ATOM 652 C C . LEU A 1 95 ? 12.220 -4.689 -22.076 1.00 92.88 95 LEU A C 1
ATOM 654 O O . LEU A 1 95 ? 12.641 -4.700 -23.230 1.00 92.88 95 LEU A O 1
ATOM 658 N N . LEU A 1 96 ? 12.812 -5.331 -21.070 1.00 91.00 96 LEU A N 1
ATOM 659 C CA . LEU A 1 96 ? 13.905 -6.288 -21.214 1.00 91.00 96 LEU A CA 1
ATOM 660 C C . LEU A 1 96 ? 13.323 -7.691 -21.415 1.00 91.00 96 LEU A C 1
ATOM 662 O O . LEU A 1 96 ? 12.795 -8.298 -20.482 1.00 91.00 96 LEU A O 1
ATOM 666 N N . ASN A 1 97 ? 13.469 -8.223 -22.625 1.00 89.31 97 ASN A N 1
ATOM 667 C CA . ASN A 1 97 ? 13.265 -9.633 -22.918 1.00 89.31 97 ASN A CA 1
ATOM 668 C C . ASN A 1 97 ? 14.601 -10.385 -22.789 1.00 89.31 97 ASN A C 1
ATOM 670 O O . ASN A 1 97 ? 15.466 -10.309 -23.662 1.00 89.31 97 ASN A O 1
ATOM 674 N N . ASN A 1 98 ? 14.745 -11.117 -21.684 1.00 86.88 98 ASN A N 1
ATOM 675 C CA . ASN A 1 98 ? 15.912 -11.939 -21.349 1.00 86.88 98 ASN A CA 1
ATOM 676 C C . ASN A 1 98 ? 15.579 -13.445 -21.464 1.00 86.88 98 ASN A C 1
ATOM 678 O O . ASN A 1 98 ? 15.995 -14.243 -20.624 1.00 86.88 98 ASN A O 1
ATOM 682 N N . ALA A 1 99 ? 14.759 -13.836 -22.449 1.00 87.62 99 ALA A N 1
ATOM 683 C CA . ALA A 1 99 ? 14.474 -15.247 -22.732 1.00 87.62 99 ALA A CA 1
ATOM 684 C C . ALA A 1 99 ? 15.724 -15.996 -23.233 1.00 87.62 99 ALA A C 1
ATOM 686 O O . ALA A 1 99 ? 15.942 -17.145 -22.858 1.00 87.62 99 ALA A O 1
ATOM 687 N N . ASP A 1 100 ? 16.576 -15.315 -24.005 1.00 88.06 100 ASP A N 1
ATOM 688 C CA . ASP A 1 100 ? 17.987 -15.665 -24.165 1.00 88.06 100 ASP A CA 1
ATOM 689 C C . ASP A 1 100 ? 18.820 -14.722 -23.283 1.00 88.06 100 ASP A C 1
ATOM 691 O O . ASP A 1 100 ? 18.753 -13.500 -23.423 1.00 88.06 100 ASP A O 1
ATOM 695 N N . ALA A 1 101 ? 19.589 -15.291 -22.353 1.00 84.19 101 ALA A N 1
ATOM 696 C CA . ALA A 1 101 ? 20.480 -14.542 -21.468 1.00 84.19 101 ALA A CA 1
ATOM 697 C C . ALA A 1 101 ? 21.812 -14.147 -22.136 1.00 84.19 101 ALA A C 1
ATOM 699 O O . ALA A 1 101 ? 22.522 -13.293 -21.608 1.00 84.19 101 ALA A O 1
ATOM 700 N N . SER A 1 102 ? 22.146 -14.744 -23.284 1.00 82.69 102 SER A N 1
ATOM 701 C CA . SER A 1 102 ? 23.315 -14.385 -24.098 1.00 82.69 102 SER A CA 1
ATOM 702 C C . SER A 1 102 ? 23.009 -13.230 -25.055 1.00 82.69 102 SER A C 1
ATOM 704 O O . SER A 1 102 ? 23.900 -12.445 -25.367 1.00 82.69 102 SER A O 1
ATOM 706 N N . ASN A 1 103 ? 21.751 -13.111 -25.499 1.00 83.06 103 ASN A N 1
ATOM 707 C CA . ASN A 1 103 ? 21.285 -12.095 -26.449 1.00 83.06 103 ASN A CA 1
ATOM 708 C C . ASN A 1 103 ? 20.019 -11.364 -25.935 1.00 83.06 103 ASN A C 1
ATOM 710 O O . ASN A 1 103 ? 18.956 -11.457 -26.559 1.00 83.06 103 ASN A O 1
ATOM 714 N N . PRO A 1 104 ? 20.090 -10.641 -24.799 1.00 88.06 104 PRO A N 1
ATOM 715 C CA . PRO A 1 104 ? 18.946 -9.909 -24.261 1.00 88.06 104 PRO A CA 1
ATOM 716 C C . PRO A 1 104 ? 18.490 -8.794 -25.213 1.00 88.06 104 PRO A C 1
ATOM 718 O O . PRO A 1 104 ? 19.299 -8.021 -25.731 1.00 88.06 104 PRO A O 1
ATOM 721 N N . THR A 1 105 ? 17.177 -8.679 -25.417 1.00 88.38 105 THR A N 1
ATOM 722 C CA . THR A 1 105 ? 16.567 -7.693 -26.327 1.00 88.38 105 THR A CA 1
ATOM 723 C C . THR A 1 105 ? 15.749 -6.653 -25.567 1.00 88.38 105 THR A C 1
ATOM 725 O O . THR A 1 105 ? 15.128 -6.948 -24.545 1.00 88.38 105 THR A O 1
ATOM 728 N N . TYR A 1 106 ? 15.755 -5.414 -26.066 1.00 87.69 106 TYR A N 1
ATOM 729 C CA . TYR A 1 106 ? 15.185 -4.254 -25.379 1.00 87.69 106 TYR A CA 1
ATOM 730 C C . TYR A 1 106 ? 14.176 -3.558 -26.284 1.00 87.69 106 TYR A C 1
ATOM 732 O O . TYR A 1 106 ? 14.539 -2.967 -27.298 1.00 87.69 106 TYR A O 1
ATOM 740 N N . THR A 1 107 ? 12.899 -3.626 -25.914 1.00 91.44 107 THR A N 1
ATOM 741 C CA . THR A 1 107 ? 11.813 -2.968 -26.651 1.00 91.44 107 THR A CA 1
ATOM 742 C C . THR A 1 107 ? 11.514 -1.624 -26.002 1.00 91.44 107 THR A C 1
ATOM 744 O O . THR A 1 107 ? 11.150 -1.571 -24.825 1.00 91.44 107 THR A O 1
ATOM 747 N N . ALA A 1 108 ? 11.674 -0.532 -26.750 1.00 91.81 108 ALA A N 1
ATOM 748 C CA . ALA A 1 108 ? 11.196 0.779 -26.325 1.00 91.81 108 ALA A CA 1
ATOM 749 C C . ALA A 1 108 ? 9.661 0.809 -26.380 1.00 91.81 108 ALA A C 1
ATOM 751 O O . ALA A 1 108 ? 9.064 0.355 -27.352 1.00 91.81 108 ALA A O 1
ATOM 752 N N . VAL A 1 109 ? 9.034 1.348 -25.335 1.00 94.88 109 VAL A N 1
ATOM 753 C CA . VAL A 1 109 ? 7.573 1.432 -25.203 1.00 94.88 109 VAL A CA 1
ATOM 754 C C . VAL A 1 109 ? 7.193 2.877 -24.913 1.00 94.88 109 VAL A C 1
ATOM 756 O O . VAL A 1 109 ? 7.827 3.525 -24.081 1.00 94.88 109 VAL A O 1
ATOM 759 N N . SER A 1 110 ? 6.153 3.381 -25.567 1.00 95.69 110 SER A N 1
ATOM 760 C CA . SER A 1 110 ? 5.586 4.706 -25.318 1.00 95.69 110 SER A CA 1
ATOM 761 C C . SER A 1 110 ? 4.065 4.676 -25.409 1.00 95.69 110 SER A C 1
ATOM 763 O O . SER A 1 110 ? 3.480 3.786 -26.027 1.00 95.69 110 SER A O 1
ATOM 765 N N . TRP A 1 111 ? 3.427 5.646 -24.760 1.00 97.50 111 TRP A N 1
ATOM 766 C CA . TRP A 1 111 ? 1.984 5.843 -24.817 1.00 97.50 111 TRP A CA 1
ATOM 767 C C . TRP A 1 111 ? 1.629 7.331 -24.785 1.00 97.50 111 TRP A C 1
ATOM 769 O O . TRP A 1 111 ? 2.279 8.146 -24.122 1.00 97.50 111 TRP A O 1
ATOM 779 N N . THR A 1 112 ? 0.570 7.683 -25.501 1.00 97.94 112 THR A N 1
ATOM 780 C CA . THR A 1 112 ? -0.064 8.999 -25.494 1.00 97.94 112 THR A CA 1
ATOM 781 C C . THR A 1 112 ? -0.944 9.170 -24.252 1.00 97.94 112 THR A C 1
ATOM 783 O O . THR A 1 112 ? -1.298 8.206 -23.567 1.00 97.94 112 THR A O 1
ATOM 786 N N . ALA A 1 113 ? -1.289 10.417 -23.922 1.00 97.75 113 ALA A N 1
ATOM 787 C CA . ALA A 1 113 ? -2.193 10.695 -22.813 1.00 97.75 113 ALA A CA 1
ATOM 788 C C . ALA A 1 113 ? -3.607 10.193 -23.147 1.00 97.75 113 ALA A C 1
ATOM 790 O O . ALA A 1 113 ? -4.108 10.436 -24.245 1.00 97.75 113 ALA A O 1
ATOM 791 N N . LYS A 1 114 ? -4.261 9.521 -22.196 1.00 97.75 114 LYS A N 1
ATOM 792 C CA . LYS A 1 114 ? -5.636 9.016 -22.343 1.00 97.75 114 LYS A CA 1
ATOM 793 C C . LYS A 1 114 ? -6.518 9.599 -21.239 1.00 97.75 114 LYS A C 1
ATOM 795 O O . LYS A 1 114 ? -6.045 9.845 -20.132 1.00 97.75 114 LYS A O 1
ATOM 800 N N . THR A 1 115 ? -7.807 9.758 -21.515 1.00 97.25 115 THR A N 1
ATOM 801 C CA . THR A 1 115 ? -8.816 10.223 -20.551 1.00 97.25 115 THR A CA 1
ATOM 802 C C . THR A 1 115 ? -10.093 9.418 -20.730 1.00 97.25 115 THR A C 1
ATOM 804 O O . THR A 1 115 ? -10.427 9.047 -21.852 1.00 97.25 115 THR A O 1
ATOM 807 N N . GLY A 1 116 ? -10.798 9.137 -19.632 1.00 95.88 116 GLY A N 1
ATOM 808 C CA . GLY A 1 116 ? -12.036 8.357 -19.672 1.00 95.88 116 GLY A CA 1
ATOM 809 C C . GLY A 1 116 ? -11.820 6.852 -19.867 1.00 95.88 116 GLY A C 1
ATOM 810 O O . GLY A 1 116 ? -12.725 6.167 -20.333 1.00 95.88 116 GLY A O 1
ATOM 811 N N . LEU A 1 117 ? -10.643 6.319 -19.513 1.00 96.19 117 LEU A N 1
ATOM 812 C CA . LEU A 1 117 ? -10.376 4.881 -19.556 1.00 96.19 117 LEU A CA 1
ATOM 813 C C . LEU A 1 117 ? -11.314 4.147 -18.585 1.00 96.19 117 LEU A C 1
ATOM 815 O O . LEU A 1 117 ? -11.205 4.302 -17.367 1.00 96.19 117 LEU A O 1
ATOM 819 N N . ALA A 1 118 ? -12.236 3.351 -19.123 1.00 94.25 118 ALA A N 1
ATOM 820 C CA . ALA A 1 118 ? -13.175 2.554 -18.342 1.00 94.25 118 ALA A CA 1
ATOM 821 C C . ALA A 1 118 ? -12.528 1.274 -17.793 1.00 94.25 118 ALA A C 1
ATOM 823 O O . ALA A 1 118 ? -11.734 0.622 -18.475 1.00 94.25 118 ALA A O 1
ATOM 824 N N . ILE A 1 119 ? -12.902 0.892 -16.569 1.00 90.25 119 ILE A N 1
ATOM 825 C CA . ILE A 1 119 ? -12.547 -0.411 -15.992 1.00 90.25 119 ILE A CA 1
ATOM 826 C C . ILE A 1 119 ? -13.311 -1.502 -16.752 1.00 90.25 119 ILE A C 1
ATOM 828 O O . ILE A 1 119 ? -14.539 -1.505 -16.771 1.00 90.25 119 ILE A O 1
ATOM 832 N N . ALA A 1 120 ? -12.581 -2.429 -17.374 1.00 87.31 120 ALA A N 1
ATOM 833 C CA . ALA A 1 120 ? -13.147 -3.460 -18.245 1.00 87.31 120 ALA A CA 1
ATOM 834 C C . ALA A 1 120 ? -13.869 -4.584 -17.479 1.00 87.31 120 ALA A C 1
ATOM 836 O O . ALA A 1 120 ? -14.726 -5.262 -18.042 1.00 87.31 120 ALA A O 1
ATOM 837 N N . ASN A 1 121 ? -13.535 -4.792 -16.202 1.00 80.38 121 ASN A N 1
ATOM 838 C CA . ASN A 1 121 ? -14.221 -5.740 -15.329 1.00 80.38 121 ASN A CA 1
ATOM 839 C C . ASN A 1 121 ? -14.335 -5.178 -13.905 1.00 80.38 121 ASN A C 1
ATOM 841 O O . ASN A 1 121 ? -13.337 -4.986 -13.216 1.00 80.38 121 ASN A O 1
ATOM 845 N N . THR A 1 122 ? -15.573 -4.947 -13.474 1.00 72.25 122 THR A N 1
ATOM 846 C CA . THR A 1 122 ? -15.950 -4.358 -12.182 1.00 72.25 122 THR A CA 1
ATOM 847 C C . THR A 1 122 ? -16.328 -5.392 -11.115 1.00 72.25 122 THR A C 1
ATOM 849 O O . THR A 1 122 ? -16.612 -5.016 -9.979 1.00 72.25 122 THR A O 1
ATOM 852 N N . THR A 1 123 ? -16.328 -6.689 -11.450 1.00 71.50 123 THR A N 1
ATOM 853 C CA . THR A 1 123 ? -16.644 -7.784 -10.505 1.00 71.50 123 THR A CA 1
ATOM 854 C C . THR A 1 123 ? -15.506 -8.069 -9.522 1.00 71.50 123 THR A C 1
ATOM 856 O O . THR A 1 123 ? -15.738 -8.600 -8.439 1.00 71.50 123 THR A O 1
ATOM 859 N N . THR A 1 124 ? -14.276 -7.691 -9.873 1.00 72.06 124 THR A N 1
ATOM 860 C CA . THR A 1 124 ? -13.089 -7.812 -9.022 1.00 72.06 124 THR A CA 1
ATOM 861 C C . THR A 1 124 ? -12.766 -6.484 -8.348 1.00 72.06 124 THR A C 1
ATOM 863 O O . THR A 1 124 ? -12.753 -5.439 -8.994 1.00 72.06 124 THR A O 1
ATOM 866 N N . SER A 1 125 ? -12.431 -6.520 -7.057 1.00 81.00 125 SER A N 1
ATOM 867 C CA . SER A 1 125 ? -12.181 -5.324 -6.237 1.00 81.00 125 SER A CA 1
ATOM 868 C C . SER A 1 125 ? -10.906 -4.543 -6.590 1.00 81.00 125 SER A C 1
ATOM 870 O O . SER A 1 125 ? -10.712 -3.443 -6.069 1.00 81.00 125 SER A O 1
ATOM 872 N N . GLN A 1 126 ? -10.043 -5.070 -7.467 1.00 88.62 126 GLN A N 1
ATOM 873 C CA . GLN A 1 126 ? -8.838 -4.406 -7.974 1.00 88.62 126 GLN A CA 1
ATOM 874 C C . GLN A 1 126 ? -8.649 -4.633 -9.487 1.00 88.62 126 GLN A C 1
ATOM 876 O O . GLN A 1 126 ? -9.094 -5.637 -10.046 1.00 88.62 126 GLN A O 1
ATOM 881 N N . THR A 1 127 ? -7.952 -3.704 -10.147 1.00 93.44 127 THR A N 1
ATOM 882 C CA . THR A 1 127 ? -7.526 -3.804 -11.554 1.00 93.44 127 THR A CA 1
ATOM 883 C C . THR A 1 127 ? -6.145 -3.175 -11.723 1.00 93.44 127 THR A C 1
ATOM 885 O O . THR A 1 127 ? -5.930 -2.039 -11.297 1.00 93.44 127 THR A O 1
ATOM 888 N N . TRP A 1 128 ? -5.216 -3.886 -12.360 1.00 95.56 128 TRP A N 1
ATOM 889 C CA . TRP A 1 128 ? -3.871 -3.406 -12.687 1.00 95.56 128 TRP A CA 1
ATOM 890 C C . TRP A 1 128 ? -3.796 -2.973 -14.145 1.00 95.56 128 TRP A C 1
ATOM 892 O O . TRP A 1 128 ? -4.290 -3.673 -15.030 1.00 95.56 128 TRP A O 1
ATOM 902 N N . TRP A 1 129 ? -3.142 -1.839 -14.381 1.00 97.00 129 TRP A N 1
ATOM 903 C CA . TRP A 1 129 ? -3.057 -1.184 -15.682 1.00 97.00 129 TRP A CA 1
ATOM 904 C C . TRP A 1 129 ? -1.611 -1.194 -16.175 1.00 97.00 129 TRP A C 1
ATOM 906 O O . TRP A 1 129 ? -0.693 -0.846 -15.422 1.00 97.00 129 TRP A O 1
ATOM 916 N N . TYR A 1 130 ? -1.399 -1.623 -17.419 1.00 97.56 130 TYR A N 1
ATOM 917 C CA . TYR A 1 130 ? -0.061 -1.888 -17.946 1.00 97.56 130 TYR A CA 1
ATOM 918 C C . TYR A 1 130 ? 0.088 -1.635 -19.449 1.00 97.56 130 TYR A C 1
ATOM 920 O O . TYR A 1 130 ? -0.896 -1.508 -20.176 1.00 97.56 130 TYR A O 1
ATOM 928 N N . VAL A 1 131 ? 1.341 -1.621 -19.908 1.00 97.19 131 VAL A N 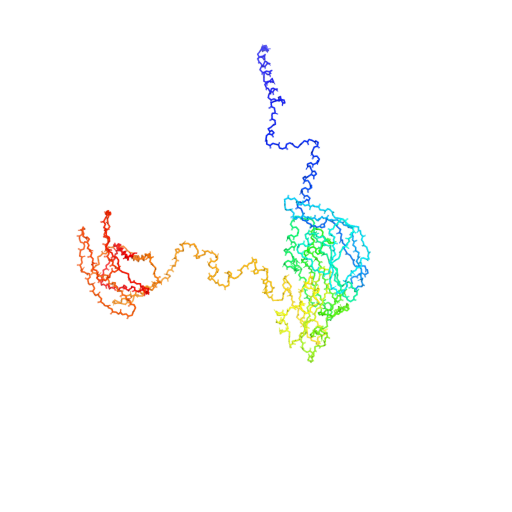1
ATOM 929 C CA . VAL A 1 131 ? 1.725 -1.683 -21.327 1.00 97.19 131 VAL A CA 1
ATOM 930 C C . VAL A 1 131 ? 2.815 -2.745 -21.496 1.00 97.19 131 VAL A C 1
ATOM 932 O O . VAL A 1 131 ? 3.726 -2.835 -20.676 1.00 97.19 131 VAL A O 1
ATOM 935 N N . ASP A 1 132 ? 2.714 -3.584 -22.520 1.00 95.44 132 ASP A N 1
ATOM 936 C CA . ASP A 1 132 ? 3.582 -4.750 -22.768 1.00 95.44 132 ASP A CA 1
ATOM 937 C C . ASP A 1 132 ? 4.104 -4.835 -24.219 1.00 95.44 132 ASP A C 1
ATOM 939 O O . ASP A 1 132 ? 4.853 -5.747 -24.559 1.00 95.44 132 ASP A O 1
ATOM 943 N N . ASP A 1 133 ? 3.754 -3.861 -25.061 1.00 93.56 133 ASP A N 1
ATOM 944 C CA . ASP A 1 133 ? 4.210 -3.700 -26.443 1.00 93.56 133 ASP A CA 1
ATOM 945 C C . ASP A 1 133 ? 4.250 -2.203 -26.832 1.00 93.56 133 ASP A C 1
ATOM 947 O O . ASP A 1 133 ? 4.054 -1.324 -25.994 1.00 93.56 133 ASP A O 1
ATOM 951 N N . ALA A 1 134 ? 4.523 -1.891 -28.101 1.00 92.12 134 ALA A N 1
ATOM 952 C CA . ALA A 1 134 ? 4.580 -0.518 -28.613 1.00 92.12 134 ALA A CA 1
ATOM 953 C C . ALA A 1 134 ? 3.247 -0.009 -29.223 1.00 92.12 134 ALA A C 1
ATOM 955 O O . ALA A 1 134 ? 3.261 0.915 -30.033 1.00 92.12 134 ALA A O 1
ATOM 956 N N . SER A 1 135 ? 2.094 -0.603 -28.885 1.00 91.62 135 SER A N 1
ATOM 957 C CA . SER A 1 135 ? 0.805 -0.358 -29.572 1.00 91.62 135 SER A CA 1
ATOM 958 C C . SER A 1 135 ? 0.007 0.876 -29.113 1.00 91.62 135 SER A C 1
ATOM 960 O O . SER A 1 135 ? -1.169 1.000 -29.458 1.00 91.62 135 SER A O 1
ATOM 962 N N . ASP A 1 136 ? 0.587 1.763 -28.294 1.00 94.25 136 ASP A N 1
ATOM 963 C CA . ASP A 1 136 ? -0.107 2.903 -27.657 1.00 94.25 136 ASP A CA 1
ATOM 964 C C . ASP A 1 136 ? -1.416 2.514 -26.910 1.00 94.25 136 ASP A C 1
ATOM 966 O O . ASP A 1 136 ? -2.343 3.313 -26.730 1.00 94.25 136 ASP A O 1
ATOM 970 N N . THR A 1 137 ? -1.509 1.257 -26.464 1.00 94.69 137 THR A N 1
ATOM 971 C CA . THR A 1 137 ? -2.701 0.691 -25.820 1.00 94.69 137 THR A CA 1
ATOM 972 C C . THR A 1 137 ? -2.427 0.397 -24.349 1.00 94.69 137 THR A C 1
ATOM 974 O O . THR A 1 137 ? -1.571 -0.421 -24.018 1.00 94.69 137 THR A O 1
ATOM 977 N N . ILE A 1 138 ? -3.190 1.030 -23.452 1.00 96.69 138 ILE A N 1
ATOM 978 C CA . ILE A 1 138 ? -3.157 0.708 -22.020 1.00 96.69 138 ILE A CA 1
ATOM 979 C C . ILE A 1 138 ? -4.060 -0.505 -21.777 1.00 96.69 138 ILE A C 1
ATOM 981 O O . ILE A 1 138 ? -5.275 -0.435 -21.973 1.00 96.69 138 ILE A O 1
ATOM 985 N N . LYS A 1 139 ? -3.465 -1.617 -21.351 1.00 96.88 139 LYS A N 1
ATOM 986 C CA . LYS A 1 139 ? -4.140 -2.896 -21.103 1.00 96.88 139 LYS A CA 1
ATOM 987 C C . LYS A 1 139 ? -4.456 -3.065 -19.612 1.00 96.88 139 LYS A C 1
ATOM 989 O O . LYS A 1 139 ? -3.906 -2.368 -18.758 1.00 96.88 139 LYS A O 1
ATOM 994 N N . GLN A 1 140 ? -5.376 -3.978 -19.303 1.00 96.38 140 GLN A N 1
ATOM 995 C CA . GLN A 1 140 ? -5.902 -4.215 -17.954 1.00 96.38 140 GLN A CA 1
ATOM 996 C C . GLN A 1 140 ? -5.812 -5.697 -17.576 1.00 96.38 140 GLN A C 1
ATOM 998 O O . GLN A 1 140 ? -5.964 -6.570 -18.429 1.00 96.38 140 GLN A O 1
ATOM 1003 N N . GLN A 1 141 ? -5.620 -5.985 -16.288 1.00 95.19 141 GLN A N 1
ATOM 1004 C CA . GLN A 1 141 ? -5.834 -7.314 -15.707 1.00 95.19 141 GLN A CA 1
ATOM 1005 C C . GLN A 1 141 ? -6.435 -7.225 -14.301 1.00 95.19 141 GLN A C 1
ATOM 1007 O O . GLN A 1 141 ? -6.205 -6.262 -13.571 1.00 95.19 141 GLN A O 1
ATOM 1012 N N . THR A 1 142 ? -7.188 -8.251 -13.912 1.00 92.00 142 THR A N 1
ATOM 1013 C CA . THR A 1 142 ? -7.874 -8.348 -12.611 1.00 92.00 142 THR A CA 1
ATOM 1014 C C . THR A 1 142 ? -7.150 -9.240 -11.598 1.00 92.00 142 THR A C 1
ATOM 1016 O O . THR A 1 142 ? -7.569 -9.344 -10.449 1.00 92.00 142 THR A O 1
ATOM 1019 N N . THR A 1 143 ? -6.050 -9.876 -12.003 1.00 90.88 143 THR A N 1
ATOM 1020 C CA . THR A 1 143 ? -5.173 -10.688 -11.153 1.00 90.88 143 THR A CA 1
ATOM 1021 C C . THR A 1 143 ? -3.930 -9.902 -10.742 1.00 90.88 143 THR A C 1
ATOM 1023 O O . THR A 1 143 ? -3.364 -9.148 -11.541 1.00 90.88 143 THR A O 1
ATOM 1026 N N . LYS A 1 144 ? -3.465 -10.108 -9.501 1.00 90.38 144 LYS A N 1
ATOM 1027 C CA . LYS A 1 144 ? -2.226 -9.498 -8.998 1.00 90.38 144 LYS A CA 1
ATOM 1028 C C . LYS A 1 144 ? -1.036 -9.923 -9.880 1.00 90.38 144 LYS A C 1
ATOM 1030 O O . LYS A 1 144 ? -0.842 -11.126 -10.050 1.00 90.38 144 LYS A O 1
ATOM 1035 N N . PRO A 1 145 ? -0.218 -8.983 -10.390 1.00 93.31 145 PRO A N 1
ATOM 1036 C CA . PRO A 1 145 ? 0.925 -9.297 -11.239 1.00 93.31 145 PRO A CA 1
ATOM 1037 C C . PRO A 1 145 ? 1.917 -10.257 -10.589 1.00 93.31 145 PRO A C 1
ATOM 1039 O O . PRO A 1 145 ? 2.366 -10.045 -9.459 1.00 93.31 145 PRO A O 1
ATOM 1042 N N . THR A 1 146 ? 2.314 -11.282 -11.333 1.00 93.31 146 THR A N 1
ATOM 1043 C CA . THR A 1 146 ? 3.410 -12.173 -10.950 1.00 93.31 146 THR A CA 1
ATOM 1044 C C . THR A 1 146 ? 4.773 -11.509 -11.168 1.00 93.31 146 THR A C 1
ATOM 1046 O O . THR A 1 146 ? 4.938 -10.602 -11.989 1.00 93.31 146 THR A O 1
ATOM 1049 N N . ARG A 1 147 ? 5.807 -12.019 -10.485 1.00 89.50 147 ARG A N 1
ATOM 1050 C CA . ARG A 1 147 ? 7.202 -11.573 -10.669 1.00 89.50 147 ARG A CA 1
ATOM 1051 C C . ARG A 1 147 ? 7.707 -11.714 -12.111 1.00 89.50 147 ARG A C 1
ATOM 1053 O O . ARG A 1 147 ? 8.595 -10.962 -12.507 1.00 89.50 147 ARG A O 1
ATOM 1060 N N . SER A 1 148 ? 7.159 -12.662 -12.877 1.00 90.12 148 SER A N 1
ATOM 1061 C CA . SER A 1 148 ? 7.466 -12.847 -14.301 1.00 90.12 148 SER A CA 1
ATOM 1062 C C . SER A 1 148 ? 6.807 -11.756 -15.147 1.00 90.12 148 SER A C 1
ATOM 1064 O O . SER A 1 148 ? 7.497 -11.033 -15.863 1.00 90.12 148 SER A O 1
ATOM 1066 N N . GLU A 1 149 ? 5.504 -11.523 -14.974 1.00 94.56 149 GLU A N 1
ATOM 1067 C CA . GLU A 1 149 ? 4.793 -10.479 -15.721 1.00 94.56 149 GLU A CA 1
ATOM 1068 C C . GLU A 1 149 ? 5.329 -9.075 -15.415 1.00 94.56 149 GLU A C 1
ATOM 1070 O O . GLU A 1 149 ? 5.361 -8.236 -16.305 1.00 94.56 149 GLU A O 1
ATOM 1075 N N . ARG A 1 150 ? 5.810 -8.796 -14.194 1.00 92.31 150 ARG A N 1
ATOM 1076 C CA . ARG A 1 150 ? 6.487 -7.519 -13.875 1.00 92.31 150 ARG A CA 1
ATOM 1077 C C . ARG A 1 150 ? 7.831 -7.320 -14.593 1.00 92.31 150 ARG A C 1
ATOM 1079 O O . ARG A 1 150 ? 8.367 -6.216 -14.567 1.00 92.31 150 ARG A O 1
ATOM 1086 N N . ARG A 1 151 ? 8.390 -8.363 -15.217 1.00 90.25 151 ARG A N 1
ATOM 1087 C CA . ARG A 1 151 ? 9.585 -8.283 -16.076 1.00 90.25 151 ARG A CA 1
ATOM 1088 C C . ARG A 1 151 ? 9.206 -8.095 -17.548 1.00 90.25 151 ARG A C 1
ATOM 1090 O O . ARG A 1 151 ? 9.906 -7.367 -18.245 1.00 90.25 151 ARG A O 1
ATOM 1097 N N . SER A 1 152 ? 8.088 -8.673 -17.995 1.00 92.50 152 SER A N 1
ATOM 1098 C CA . SER A 1 152 ? 7.598 -8.569 -19.379 1.00 92.50 152 SER A CA 1
ATOM 1099 C C . SER A 1 152 ? 6.544 -7.476 -19.623 1.00 92.50 152 SER A C 1
ATOM 1101 O O . SER A 1 152 ? 6.153 -7.281 -20.768 1.00 92.50 152 SER A O 1
ATOM 1103 N N . ARG A 1 153 ? 6.062 -6.773 -18.587 1.00 95.69 153 ARG A N 1
ATOM 1104 C CA . ARG A 1 153 ? 5.038 -5.715 -18.686 1.00 95.69 153 ARG A CA 1
ATOM 1105 C C . ARG A 1 153 ? 5.365 -4.511 -17.799 1.00 95.69 153 ARG A C 1
ATOM 1107 O O . ARG A 1 153 ? 5.801 -4.662 -16.657 1.00 95.69 153 ARG A O 1
ATOM 1114 N N . LEU A 1 154 ? 5.078 -3.312 -18.299 1.00 95.75 154 LEU A N 1
ATOM 1115 C CA . LEU A 1 154 ? 5.170 -2.047 -17.573 1.00 95.75 154 LEU A CA 1
ATOM 1116 C C . LEU A 1 154 ? 3.866 -1.766 -16.832 1.00 95.75 154 LEU A C 1
ATOM 1118 O O . LEU A 1 154 ? 2.939 -1.199 -17.402 1.00 95.75 154 LEU A O 1
ATOM 1122 N N . TYR A 1 155 ? 3.795 -2.142 -15.558 1.00 96.19 155 TYR A N 1
ATOM 1123 C CA . TYR A 1 155 ? 2.688 -1.733 -14.692 1.00 96.19 155 TYR A CA 1
ATOM 1124 C C . TYR A 1 155 ? 2.824 -0.258 -14.323 1.00 96.19 155 TYR A C 1
ATOM 1126 O O . TYR A 1 155 ? 3.866 0.169 -13.824 1.00 96.19 155 TYR A O 1
ATOM 1134 N N . LEU A 1 156 ? 1.767 0.506 -14.587 1.00 95.81 156 LEU A N 1
ATOM 1135 C CA . LEU A 1 156 ? 1.743 1.955 -14.402 1.00 95.81 156 LEU A CA 1
ATOM 1136 C C . LEU A 1 156 ? 1.087 2.295 -13.059 1.00 95.81 156 LEU A C 1
ATOM 1138 O O . LEU A 1 156 ? 1.680 2.942 -12.196 1.00 95.81 156 LEU A O 1
ATOM 1142 N N . PHE A 1 157 ? -0.123 1.780 -12.851 1.00 95.19 157 PHE A N 1
ATOM 1143 C CA . PHE A 1 157 ? -0.935 2.000 -11.658 1.00 95.19 157 PHE A CA 1
ATOM 1144 C C . PHE A 1 157 ? -1.944 0.860 -11.465 1.00 95.19 157 PHE A C 1
ATOM 1146 O O . PHE A 1 157 ? -2.088 -0.034 -12.306 1.00 95.19 157 PHE A O 1
ATOM 1153 N N . ARG A 1 158 ? -2.681 0.912 -10.357 1.00 93.44 158 ARG A N 1
ATOM 1154 C CA . ARG A 1 158 ? -3.887 0.113 -10.140 1.00 93.44 158 ARG A CA 1
ATOM 1155 C C . ARG A 1 158 ? -5.032 0.931 -9.567 1.00 93.44 158 ARG A C 1
ATOM 1157 O O . ARG A 1 158 ? -4.825 1.908 -8.850 1.00 93.44 158 ARG A O 1
ATOM 1164 N N . THR A 1 159 ? -6.241 0.468 -9.839 1.00 92.06 159 THR A N 1
ATOM 1165 C CA . THR A 1 159 ? -7.491 0.957 -9.252 1.00 92.06 159 THR A CA 1
ATOM 1166 C C . THR A 1 159 ? -8.047 -0.077 -8.284 1.00 92.06 159 THR A C 1
ATOM 1168 O O . THR A 1 159 ? -8.015 -1.269 -8.578 1.00 92.06 159 THR A O 1
ATOM 1171 N N . SER A 1 160 ? -8.585 0.368 -7.148 1.00 87.31 160 SER A N 1
ATOM 1172 C CA . SER A 1 160 ? -9.528 -0.423 -6.344 1.00 87.31 160 SER A CA 1
ATOM 1173 C C . SER A 1 160 ? -10.949 0.048 -6.630 1.00 87.31 160 SER A C 1
ATOM 1175 O O . SER A 1 160 ? -11.170 1.244 -6.829 1.00 87.31 160 SER A O 1
ATOM 1177 N N . PHE A 1 161 ? -11.902 -0.876 -6.657 1.00 82.44 161 PHE A N 1
ATOM 1178 C CA . PHE A 1 161 ? -13.283 -0.621 -7.057 1.00 82.44 161 PHE A CA 1
ATOM 1179 C C . PHE A 1 161 ? -14.261 -1.061 -5.969 1.00 82.44 161 PHE A C 1
ATOM 1181 O O . PHE A 1 161 ? -14.046 -2.062 -5.283 1.00 82.44 161 PHE A O 1
ATOM 1188 N N . THR A 1 162 ? -15.340 -0.303 -5.778 1.00 76.19 162 THR A N 1
ATOM 1189 C CA . THR A 1 162 ? -16.400 -0.641 -4.821 1.00 76.19 162 THR A CA 1
ATOM 1190 C C . THR A 1 162 ? -17.718 -0.035 -5.294 1.00 76.19 162 THR A C 1
ATOM 1192 O O . THR A 1 162 ? -17.800 1.173 -5.490 1.00 76.19 162 THR A O 1
ATOM 1195 N N . ASN A 1 163 ? -18.752 -0.864 -5.466 1.00 75.12 163 ASN A N 1
ATOM 1196 C CA . ASN A 1 163 ? -20.138 -0.453 -5.738 1.00 75.12 163 ASN A CA 1
ATOM 1197 C C . ASN A 1 163 ? -20.302 0.612 -6.842 1.00 75.12 163 ASN A C 1
ATOM 1199 O O . ASN A 1 163 ? -21.000 1.606 -6.660 1.00 75.12 163 ASN A O 1
ATOM 1203 N N . GLY A 1 164 ? -19.652 0.410 -7.989 1.00 79.25 164 GLY A N 1
ATOM 1204 C CA . GLY A 1 164 ? -19.774 1.296 -9.150 1.00 79.25 164 GLY A CA 1
ATOM 1205 C C . GLY A 1 164 ? -18.673 2.353 -9.281 1.00 79.25 164 GLY A C 1
ATOM 1206 O O . GLY A 1 164 ? -18.485 2.861 -10.382 1.00 79.25 164 GLY A O 1
ATOM 1207 N N . VAL A 1 165 ? -17.914 2.651 -8.218 1.00 84.69 165 VAL A N 1
ATOM 1208 C CA . VAL A 1 165 ? -16.925 3.747 -8.195 1.00 84.69 165 VAL A CA 1
ATOM 1209 C C . VAL A 1 165 ? -15.507 3.288 -7.845 1.00 84.69 165 VAL A C 1
ATOM 1211 O O . VAL A 1 165 ? -15.292 2.290 -7.152 1.00 84.69 165 VAL A O 1
ATOM 1214 N N . ILE A 1 166 ? -14.512 4.054 -8.300 1.00 87.56 166 ILE A N 1
ATOM 1215 C CA . ILE A 1 166 ? -13.095 3.833 -7.989 1.00 87.56 166 ILE A CA 1
ATOM 1216 C C . ILE A 1 166 ? -12.817 4.326 -6.565 1.00 87.56 166 ILE A C 1
ATOM 1218 O O . ILE A 1 166 ? -12.792 5.528 -6.303 1.00 87.56 166 ILE A O 1
ATOM 1222 N N . SER A 1 167 ? -12.608 3.399 -5.630 1.00 83.00 167 SER A N 1
ATOM 1223 C CA . SER A 1 167 ? -12.466 3.671 -4.193 1.00 83.00 167 SER A CA 1
ATOM 1224 C C . SER A 1 167 ? -11.025 3.936 -3.736 1.00 83.00 167 SER A C 1
ATOM 1226 O O . SER A 1 167 ? -10.826 4.498 -2.653 1.00 83.00 167 SER A O 1
ATOM 1228 N N . ALA A 1 168 ? -10.036 3.586 -4.567 1.00 85.81 168 ALA A N 1
ATOM 1229 C CA . ALA A 1 168 ? -8.640 4.014 -4.457 1.00 85.81 168 ALA A CA 1
ATOM 1230 C C . ALA A 1 168 ? -7.921 3.950 -5.819 1.00 85.81 168 ALA A C 1
ATOM 1232 O O . ALA A 1 168 ? -8.289 3.164 -6.692 1.00 85.81 168 ALA A O 1
ATOM 1233 N N . LEU A 1 169 ? -6.858 4.740 -5.966 1.00 90.75 169 LEU A N 1
ATOM 1234 C CA . LEU A 1 169 ? -5.921 4.728 -7.091 1.00 90.75 169 LEU A CA 1
ATOM 1235 C C . LEU A 1 169 ? -4.499 4.741 -6.514 1.00 90.75 169 LEU A C 1
ATOM 1237 O O . LEU A 1 169 ? -4.252 5.444 -5.532 1.00 90.75 169 LEU A O 1
ATOM 1241 N N . GLU A 1 170 ? -3.580 3.963 -7.083 1.00 91.69 170 GLU A N 1
ATOM 1242 C CA . GLU A 1 170 ? -2.219 3.832 -6.553 1.00 91.69 170 GLU A CA 1
ATOM 1243 C C . GLU A 1 170 ? -1.194 3.545 -7.658 1.00 91.69 170 GLU A C 1
ATOM 1245 O O . GLU A 1 170 ? -1.446 2.726 -8.543 1.00 91.69 170 GLU A O 1
ATOM 1250 N N . SER A 1 171 ? -0.029 4.195 -7.586 1.00 92.62 171 SER A N 1
ATOM 1251 C CA . SER A 1 171 ? 1.098 3.940 -8.489 1.00 92.62 171 SER A CA 1
ATOM 1252 C C . SER A 1 171 ? 1.634 2.516 -8.326 1.00 92.62 171 SER A C 1
ATOM 1254 O O . SER A 1 171 ? 1.848 2.034 -7.216 1.00 92.62 171 SER A O 1
ATOM 1256 N N . GLU A 1 172 ? 1.898 1.864 -9.455 1.00 92.94 172 GLU A N 1
ATOM 1257 C CA . GLU A 1 172 ? 2.577 0.570 -9.546 1.00 92.94 172 GLU A CA 1
ATOM 1258 C C . GLU A 1 172 ? 3.885 0.694 -10.348 1.00 92.94 172 GLU A C 1
ATOM 1260 O O . GLU A 1 172 ? 4.459 -0.322 -10.738 1.00 92.94 172 GLU A O 1
ATOM 1265 N N . ALA A 1 173 ? 4.368 1.918 -10.576 1.00 90.81 173 ALA A N 1
ATOM 1266 C CA . ALA A 1 173 ? 5.540 2.218 -11.387 1.00 90.81 173 ALA A CA 1
ATOM 1267 C C . ALA A 1 173 ? 6.824 1.525 -10.890 1.00 90.81 173 ALA A C 1
ATOM 1269 O O . ALA A 1 173 ? 7.161 1.562 -9.708 1.00 90.81 173 ALA A O 1
ATOM 1270 N N . SER A 1 174 ? 7.591 0.949 -11.818 1.00 91.25 174 SER A N 1
ATOM 1271 C CA . SER A 1 174 ? 9.012 0.630 -11.615 1.00 91.25 174 SER A CA 1
ATOM 1272 C C . SER A 1 174 ? 9.857 1.601 -12.436 1.00 91.25 174 SER A C 1
ATOM 1274 O O . SER A 1 174 ? 9.707 1.588 -13.655 1.00 91.25 174 SER A O 1
ATOM 1276 N N . PRO A 1 175 ? 10.752 2.414 -11.846 1.00 88.81 175 PRO A N 1
ATOM 1277 C CA . PRO A 1 175 ? 11.658 3.254 -12.626 1.00 88.81 175 PRO A CA 1
ATOM 1278 C C . PRO A 1 175 ? 12.681 2.398 -13.392 1.00 88.81 175 PRO A C 1
ATOM 1280 O O . PRO A 1 175 ? 13.155 1.383 -12.869 1.00 88.81 175 PRO A O 1
ATOM 1283 N N . VAL A 1 176 ? 13.062 2.810 -14.609 1.00 86.75 176 VAL A N 1
ATOM 1284 C CA . VAL A 1 176 ? 14.165 2.189 -15.375 1.00 86.75 176 VAL A CA 1
ATOM 1285 C C . VAL A 1 176 ? 15.503 2.482 -14.694 1.00 86.75 176 VAL A C 1
ATOM 1287 O O . VAL A 1 176 ? 16.154 3.495 -14.952 1.00 86.75 176 VAL A O 1
ATOM 1290 N N . GLN A 1 177 ? 15.923 1.570 -13.824 1.00 81.00 177 GLN A N 1
ATOM 1291 C CA . GLN A 1 177 ? 17.194 1.608 -13.102 1.00 81.00 177 GLN A CA 1
ATOM 1292 C C . GLN A 1 177 ? 17.842 0.215 -13.093 1.00 81.00 177 GLN A C 1
ATOM 1294 O O . GLN A 1 177 ? 17.197 -0.795 -13.396 1.00 81.00 177 GLN A O 1
ATOM 1299 N N . GLN A 1 178 ? 19.128 0.155 -12.747 1.00 77.56 178 GLN A N 1
ATOM 1300 C CA . GLN A 1 178 ? 19.805 -1.110 -12.451 1.00 77.56 178 GLN A CA 1
ATOM 1301 C C . GLN A 1 178 ? 19.135 -1.777 -11.239 1.00 77.56 178 GLN A C 1
ATOM 1303 O O . GLN A 1 178 ? 18.725 -1.092 -10.307 1.00 77.56 178 GLN A O 1
ATOM 1308 N N . ALA A 1 179 ? 18.977 -3.103 -11.277 1.00 77.75 179 ALA A N 1
ATOM 1309 C CA . ALA A 1 179 ? 18.340 -3.920 -10.233 1.00 77.75 179 ALA A CA 1
ATOM 1310 C C . ALA A 1 179 ? 16.901 -3.535 -9.792 1.00 77.75 179 ALA A C 1
ATOM 1312 O O . ALA A 1 179 ? 16.363 -4.204 -8.912 1.00 77.75 179 ALA A O 1
ATOM 1313 N N . SER A 1 180 ? 16.234 -2.555 -10.422 1.00 84.06 180 SER A N 1
ATOM 1314 C CA . SER A 1 180 ? 14.914 -2.015 -10.019 1.00 84.06 180 SER A CA 1
ATOM 1315 C C . SER A 1 180 ? 13.870 -3.100 -9.715 1.00 84.06 180 SER A C 1
ATOM 1317 O O . SER A 1 180 ? 13.211 -3.066 -8.677 1.00 84.06 180 SER A O 1
ATOM 1319 N N . LEU A 1 181 ? 13.768 -4.125 -10.568 1.00 86.69 181 LEU A N 1
ATOM 1320 C CA . LEU A 1 181 ? 12.827 -5.237 -10.372 1.00 86.69 181 LEU A CA 1
ATOM 1321 C C . LEU A 1 181 ? 13.235 -6.223 -9.261 1.00 86.69 181 LEU A C 1
ATOM 1323 O O . LEU A 1 181 ? 12.363 -6.843 -8.660 1.00 86.69 181 LEU A O 1
ATOM 1327 N N . ALA A 1 182 ? 14.525 -6.351 -8.943 1.00 88.00 182 ALA A N 1
ATOM 1328 C CA . ALA A 1 182 ? 14.990 -7.153 -7.808 1.00 88.00 182 ALA A CA 1
ATOM 1329 C C . ALA A 1 182 ? 14.757 -6.411 -6.479 1.00 88.00 182 ALA A C 1
ATOM 1331 O O . ALA A 1 182 ? 14.260 -6.995 -5.516 1.00 88.00 182 ALA A O 1
ATOM 1332 N N . THR A 1 183 ? 15.013 -5.098 -6.451 1.00 90.06 183 THR A N 1
ATOM 1333 C CA . THR A 1 183 ? 14.646 -4.221 -5.329 1.00 90.06 183 THR A CA 1
ATOM 1334 C C . THR A 1 183 ? 13.130 -4.195 -5.118 1.00 90.06 183 THR A C 1
ATOM 1336 O O . THR A 1 183 ? 12.674 -4.186 -3.975 1.00 90.06 183 THR A O 1
ATOM 1339 N N . ARG A 1 184 ? 12.333 -4.272 -6.194 1.00 90.69 184 ARG A N 1
ATOM 1340 C CA . ARG A 1 184 ? 10.880 -4.463 -6.110 1.00 90.69 184 ARG A CA 1
ATOM 1341 C C . ARG A 1 184 ? 10.494 -5.824 -5.545 1.00 90.69 184 ARG A C 1
ATOM 1343 O O . ARG A 1 184 ? 9.652 -5.870 -4.658 1.00 90.69 184 ARG A O 1
ATOM 1350 N N . ASP A 1 185 ? 11.102 -6.915 -6.010 1.00 89.75 185 ASP A N 1
ATOM 1351 C CA . ASP A 1 185 ? 10.819 -8.261 -5.490 1.00 89.75 185 ASP A CA 1
ATOM 1352 C C . ASP A 1 185 ? 11.094 -8.373 -3.979 1.00 89.75 185 ASP A C 1
ATOM 1354 O O . ASP A 1 185 ? 10.384 -9.117 -3.295 1.00 89.75 185 ASP A O 1
ATOM 1358 N N . LEU A 1 186 ? 12.080 -7.622 -3.467 1.00 90.12 186 LEU A N 1
ATOM 1359 C CA . LEU A 1 186 ? 12.359 -7.443 -2.039 1.00 90.12 186 LEU A CA 1
ATOM 1360 C C . LEU A 1 186 ? 11.328 -6.527 -1.355 1.00 90.12 186 LEU A C 1
ATOM 1362 O O . LEU A 1 186 ? 10.774 -6.901 -0.324 1.00 90.12 186 LEU A O 1
ATOM 1366 N N . GLY A 1 187 ? 11.023 -5.359 -1.927 1.00 89.56 187 GLY A N 1
ATOM 1367 C CA . GLY A 1 187 ? 10.025 -4.430 -1.383 1.00 89.56 187 GLY A CA 1
ATOM 1368 C C . GLY A 1 187 ? 8.622 -5.043 -1.278 1.00 89.56 187 GLY A C 1
ATOM 1369 O O . GLY A 1 187 ? 7.939 -4.855 -0.278 1.00 89.56 187 GLY A O 1
ATOM 1370 N N . GLU A 1 188 ? 8.215 -5.854 -2.257 1.00 87.50 188 GLU A N 1
ATOM 1371 C CA . GLU A 1 188 ? 6.951 -6.602 -2.234 1.00 87.50 188 GLU A CA 1
ATOM 1372 C C . GLU A 1 188 ? 6.971 -7.802 -1.275 1.00 87.50 188 GLU A C 1
ATOM 1374 O O . GLU A 1 188 ? 5.903 -8.248 -0.859 1.00 87.50 188 GLU A O 1
ATOM 1379 N N . ALA A 1 189 ? 8.151 -8.309 -0.896 1.00 86.75 189 ALA A N 1
ATOM 1380 C CA . ALA A 1 189 ? 8.298 -9.332 0.142 1.00 86.75 189 ALA A CA 1
ATOM 1381 C C . ALA A 1 189 ? 8.299 -8.743 1.567 1.00 86.75 189 ALA A C 1
ATOM 1383 O O . ALA A 1 189 ? 7.873 -9.418 2.500 1.00 86.75 189 ALA A O 1
ATOM 1384 N N . LEU A 1 190 ? 8.751 -7.494 1.732 1.00 86.19 190 LEU A N 1
ATOM 1385 C CA . LEU A 1 190 ? 8.663 -6.741 2.990 1.00 86.19 190 LEU A CA 1
ATOM 1386 C C . LEU A 1 190 ? 7.257 -6.168 3.233 1.00 86.19 190 LEU A C 1
ATOM 1388 O O . LEU A 1 190 ? 6.810 -6.108 4.379 1.00 86.19 190 LEU A O 1
ATOM 1392 N N . GLY A 1 191 ? 6.562 -5.774 2.161 1.00 88.31 191 GLY A N 1
ATOM 1393 C CA . GLY A 1 191 ? 5.236 -5.159 2.204 1.00 88.31 191 GLY A CA 1
ATOM 1394 C C . GLY A 1 191 ? 5.278 -3.639 2.395 1.00 88.31 191 GLY A C 1
ATOM 1395 O O . GLY A 1 191 ? 6.284 -2.981 2.127 1.00 88.31 191 GLY A O 1
ATOM 1396 N N . THR A 1 192 ? 4.159 -3.068 2.844 1.00 90.25 192 THR A N 1
ATOM 1397 C CA . THR A 1 192 ? 4.079 -1.646 3.219 1.00 90.25 192 THR A CA 1
ATOM 1398 C C . THR A 1 192 ? 4.651 -1.466 4.625 1.00 90.25 192 THR A C 1
ATOM 1400 O O . THR A 1 192 ? 4.231 -2.167 5.544 1.00 90.25 192 THR A O 1
ATOM 1403 N N . LEU A 1 193 ? 5.574 -0.521 4.816 1.00 91.06 193 LEU A N 1
ATOM 1404 C CA . LEU A 1 193 ? 6.252 -0.277 6.097 1.00 91.06 193 LEU A CA 1
ATOM 1405 C C . LEU A 1 193 ? 6.080 1.173 6.560 1.00 91.06 193 LEU A C 1
ATOM 1407 O O . LEU A 1 193 ? 5.948 2.080 5.740 1.00 91.06 193 LEU A O 1
ATOM 1411 N N . ARG A 1 194 ? 6.174 1.426 7.870 1.00 91.38 194 ARG A N 1
ATOM 1412 C CA . ARG A 1 194 ? 6.315 2.792 8.408 1.00 91.38 194 ARG A CA 1
ATOM 1413 C C . ARG A 1 194 ? 7.716 3.339 8.089 1.00 91.38 194 ARG A C 1
ATOM 1415 O O . ARG A 1 194 ? 8.710 2.632 8.277 1.00 91.38 194 ARG A O 1
ATOM 1422 N N . ALA A 1 195 ? 7.794 4.582 7.617 1.00 89.38 195 ALA A N 1
ATOM 1423 C CA . ALA A 1 195 ? 9.029 5.223 7.165 1.00 89.38 195 ALA A CA 1
ATOM 1424 C C . ALA A 1 195 ? 9.227 6.613 7.793 1.00 89.38 195 ALA A C 1
ATOM 1426 O O . ALA A 1 195 ? 8.268 7.359 7.989 1.00 89.38 195 ALA A O 1
ATOM 1427 N N . GLY A 1 196 ? 10.486 6.971 8.065 1.00 74.94 196 GLY A N 1
ATOM 1428 C CA . GLY A 1 196 ? 10.865 8.218 8.737 1.00 74.94 196 GLY A CA 1
ATOM 1429 C C . GLY A 1 196 ? 11.014 8.077 10.259 1.00 74.94 196 GLY A C 1
ATOM 1430 O O . GLY A 1 196 ? 11.239 6.982 10.768 1.00 74.94 196 GLY A O 1
ATOM 1431 N N . ARG A 1 197 ? 10.951 9.218 10.961 1.00 53.72 197 ARG A N 1
ATOM 1432 C CA . ARG A 1 197 ? 10.907 9.329 12.439 1.00 53.72 197 ARG A CA 1
ATOM 1433 C C . ARG A 1 197 ? 9.662 10.068 12.957 1.00 53.72 197 ARG A C 1
ATOM 1435 O O . ARG A 1 197 ? 9.436 10.138 14.163 1.00 53.72 197 ARG A O 1
ATOM 1442 N N . SER A 1 198 ? 8.898 10.690 12.060 1.00 59.41 198 SER A N 1
ATOM 1443 C CA . SER A 1 198 ? 7.545 11.173 12.321 1.00 59.41 198 SER A CA 1
ATOM 1444 C C . SER A 1 198 ? 6.598 10.023 11.991 1.00 59.41 198 SER A C 1
ATOM 1446 O O . SER A 1 198 ? 6.503 9.580 10.850 1.00 59.41 198 SER A O 1
ATOM 1448 N N . ASP A 1 199 ? 5.957 9.472 13.017 1.00 74.88 199 ASP A N 1
ATOM 1449 C CA . ASP A 1 199 ? 5.514 8.081 12.971 1.00 74.88 199 ASP A CA 1
ATOM 1450 C C . ASP A 1 199 ? 3.985 7.921 13.007 1.00 74.88 199 ASP A C 1
ATOM 1452 O O . ASP A 1 199 ? 3.501 7.165 13.848 1.00 74.88 199 ASP A O 1
ATOM 1456 N N . LEU A 1 200 ? 3.206 8.574 12.131 1.00 91.81 200 LEU A N 1
ATOM 1457 C CA . LEU A 1 200 ? 1.764 8.292 11.898 1.00 91.81 200 LEU A CA 1
ATOM 1458 C C . LEU A 1 200 ? 1.001 7.799 13.153 1.00 91.81 200 LEU A C 1
ATOM 1460 O O . LEU A 1 200 ? 0.493 6.680 13.184 1.00 91.81 200 LEU A O 1
ATOM 1464 N N . THR A 1 201 ? 1.061 8.534 14.263 1.00 93.88 201 THR A N 1
ATOM 1465 C CA . THR A 1 201 ? 0.643 8.014 15.576 1.00 93.88 201 THR A CA 1
ATOM 1466 C C . THR A 1 201 ? -0.792 8.451 15.849 1.00 93.88 201 THR A C 1
ATOM 1468 O O . THR A 1 201 ? -1.031 9.658 15.853 1.00 93.88 201 THR A O 1
ATOM 1471 N N . PRO A 1 202 ? -1.749 7.518 16.029 1.00 95.88 202 PRO A N 1
ATOM 1472 C CA . PRO A 1 202 ? -3.154 7.856 16.205 1.00 95.88 202 PRO A CA 1
ATOM 1473 C C . PRO A 1 202 ? -3.433 8.352 17.629 1.00 95.88 202 PRO A C 1
ATOM 1475 O O . PRO A 1 202 ? -2.875 7.836 18.597 1.00 95.88 202 PRO A O 1
ATOM 1478 N N . SER A 1 203 ? -4.322 9.332 17.749 1.00 96.62 203 SER A N 1
ATOM 1479 C CA . SER A 1 203 ? -4.738 9.949 19.009 1.00 96.62 203 SER A CA 1
ATOM 1480 C C . SER A 1 203 ? -6.180 10.452 18.925 1.00 96.62 203 SER A C 1
ATOM 1482 O O . SER A 1 203 ? -6.799 10.468 17.858 1.00 96.62 203 SER A O 1
ATOM 1484 N N . LYS A 1 204 ? -6.714 10.950 20.043 1.00 96.38 204 LYS A N 1
ATOM 1485 C CA . LYS A 1 204 ? -7.871 11.850 20.009 1.00 96.38 204 LYS A CA 1
ATOM 1486 C C . LYS A 1 204 ? -7.509 13.123 19.219 1.00 96.38 204 LYS A C 1
ATOM 1488 O O . LYS A 1 204 ? -6.380 13.608 19.326 1.00 96.38 204 LYS A O 1
ATOM 1493 N N . GLY A 1 205 ? -8.460 13.631 18.437 1.00 94.38 205 GLY A N 1
ATOM 1494 C CA . GLY A 1 205 ? -8.404 14.921 17.740 1.00 94.38 205 GLY A CA 1
ATOM 1495 C C . GLY A 1 205 ? -9.148 16.043 18.469 1.00 94.38 205 GLY A C 1
ATOM 1496 O O . GLY A 1 205 ? -9.595 15.876 19.604 1.00 94.38 205 GLY A O 1
ATOM 1497 N N . GLY A 1 206 ? -9.305 17.194 17.811 1.00 86.75 206 GLY A N 1
ATOM 1498 C CA . GLY A 1 206 ? -9.825 18.439 18.400 1.00 86.75 206 GLY A CA 1
ATOM 1499 C C . GLY A 1 206 ? -11.293 18.470 18.872 1.00 86.75 206 GLY A C 1
ATOM 1500 O O . GLY A 1 206 ? -11.849 19.556 19.009 1.00 86.75 206 GLY A O 1
ATOM 1501 N N . GLY A 1 207 ? -11.955 17.333 19.114 1.00 90.25 207 GLY A N 1
ATOM 1502 C CA . GLY A 1 207 ? -13.351 17.299 19.565 1.00 90.25 207 GLY A CA 1
ATOM 1503 C C . GLY A 1 207 ? -13.844 15.929 20.036 1.00 90.25 207 GLY A C 1
ATOM 1504 O O . GLY A 1 207 ? -13.102 14.946 20.042 1.00 90.25 207 GLY A O 1
ATOM 1505 N N . ALA A 1 208 ? -15.124 15.878 20.414 1.00 93.50 208 ALA A N 1
ATOM 1506 C CA . ALA A 1 208 ? -15.841 14.648 20.751 1.00 93.50 208 ALA A CA 1
ATOM 1507 C C . ALA A 1 208 ? -15.752 13.624 19.606 1.00 93.50 208 ALA A C 1
ATOM 1509 O O . ALA A 1 208 ? -15.964 13.977 18.450 1.00 93.50 208 ALA A O 1
ATOM 1510 N N . LEU A 1 209 ? -15.405 12.377 19.938 1.00 97.38 209 LEU A N 1
ATOM 1511 C CA . LEU A 1 209 ? -15.269 11.233 19.018 1.00 97.38 209 LEU A CA 1
ATOM 1512 C C . LEU A 1 209 ? -14.358 11.434 17.784 1.00 97.38 209 LEU A C 1
ATOM 1514 O O . LEU A 1 209 ? -14.364 10.589 16.887 1.00 97.38 209 LEU A O 1
ATOM 1518 N N . LYS A 1 210 ? -13.523 12.483 17.746 1.00 97.81 210 LYS A N 1
ATOM 1519 C CA . LYS A 1 210 ? -12.608 12.760 16.626 1.00 97.81 210 LYS A CA 1
ATOM 1520 C C . LYS A 1 210 ? -11.314 11.952 16.730 1.00 97.81 210 LYS A C 1
ATOM 1522 O O . LYS A 1 210 ? -10.650 11.949 17.767 1.00 97.81 210 LYS A O 1
ATOM 1527 N N . LEU A 1 211 ? -10.915 11.337 15.620 1.00 97.88 211 LEU A N 1
ATOM 1528 C CA . LEU A 1 211 ? -9.584 10.765 15.406 1.00 97.88 211 LEU A CA 1
ATOM 1529 C C . LEU A 1 211 ? -8.625 11.833 14.864 1.00 97.88 211 LEU A C 1
ATOM 1531 O O . LEU A 1 211 ? -8.926 12.468 13.849 1.00 97.88 211 LEU A O 1
ATOM 1535 N N . ALA A 1 212 ? -7.443 11.934 15.466 1.00 97.19 212 ALA A N 1
ATOM 1536 C CA . ALA A 1 212 ? -6.275 12.563 14.864 1.00 97.19 212 ALA A CA 1
ATOM 1537 C C . ALA A 1 212 ? -5.126 11.558 14.694 1.00 97.19 212 ALA A C 1
ATOM 1539 O O . ALA A 1 212 ? -5.130 10.463 15.255 1.00 97.19 212 ALA A O 1
ATOM 1540 N N . MET A 1 213 ? -4.145 11.915 13.873 1.00 95.75 213 MET A N 1
ATOM 1541 C CA . MET A 1 213 ? -2.943 11.130 13.623 1.00 95.75 213 MET A CA 1
ATOM 1542 C C . MET A 1 213 ? -1.804 12.070 13.221 1.00 95.75 213 MET A C 1
ATOM 1544 O O . MET A 1 213 ? -1.998 12.950 12.380 1.00 95.75 213 MET A O 1
ATOM 1548 N N . THR A 1 214 ? -0.609 11.888 13.792 1.00 95.25 214 THR A N 1
ATOM 1549 C CA . THR A 1 214 ? 0.565 12.694 13.405 1.00 95.25 214 THR A CA 1
ATOM 1550 C C . THR A 1 214 ? 0.896 12.521 11.920 1.00 95.25 214 THR A C 1
ATOM 1552 O O . THR A 1 214 ? 0.591 11.484 11.333 1.00 95.25 214 THR A O 1
ATOM 1555 N N . GLY A 1 215 ? 1.603 13.486 11.328 1.00 93.38 215 GLY A N 1
ATOM 1556 C CA . GLY A 1 215 ? 2.242 13.274 10.026 1.00 93.38 215 GLY A CA 1
ATOM 1557 C C . GLY A 1 215 ? 3.293 12.154 10.070 1.00 93.38 215 GLY A C 1
ATOM 1558 O O . GLY A 1 215 ? 3.693 11.695 11.150 1.00 93.38 215 GLY A O 1
ATOM 1559 N N . GLY A 1 216 ? 3.737 11.707 8.896 1.00 94.06 216 GLY A N 1
ATOM 1560 C CA . GLY A 1 216 ? 4.742 10.649 8.765 1.00 94.06 216 GLY A CA 1
ATOM 1561 C C . GLY A 1 216 ? 4.810 9.998 7.388 1.00 94.06 216 GLY A C 1
ATOM 1562 O O . GLY A 1 216 ? 4.102 10.414 6.474 1.00 94.06 216 GLY A O 1
ATOM 1563 N N . GLY A 1 217 ? 5.660 8.980 7.233 1.00 93.81 217 GLY A N 1
ATOM 1564 C CA . GLY A 1 217 ? 5.855 8.268 5.967 1.00 93.81 217 GLY A CA 1
ATOM 1565 C C . GLY A 1 217 ? 5.335 6.826 5.958 1.00 93.81 217 GLY A C 1
ATOM 1566 O O . GLY A 1 217 ? 5.395 6.117 6.967 1.00 93.81 217 GLY A O 1
ATOM 1567 N N . LEU A 1 218 ? 4.898 6.362 4.784 1.00 94.12 218 LEU A N 1
ATOM 1568 C CA . LEU A 1 218 ? 4.801 4.935 4.454 1.00 94.12 218 LEU A CA 1
ATOM 1569 C C . LEU A 1 218 ? 5.748 4.607 3.297 1.00 94.12 218 LEU A C 1
ATOM 1571 O O . LEU A 1 218 ? 5.654 5.206 2.228 1.00 94.12 218 LEU A O 1
ATOM 1575 N N . PHE A 1 219 ? 6.623 3.623 3.499 1.00 93.44 219 PHE A N 1
ATOM 1576 C CA . PHE A 1 219 ? 7.384 2.998 2.424 1.00 93.44 219 PHE A CA 1
ATOM 1577 C C . PHE A 1 219 ? 6.518 1.954 1.717 1.00 93.44 219 PHE A C 1
ATOM 1579 O O . PHE A 1 219 ? 5.981 1.045 2.355 1.00 93.44 219 PHE A O 1
ATOM 1586 N N . LYS A 1 220 ? 6.457 2.048 0.390 1.00 92.12 220 LYS A N 1
ATOM 1587 C CA . LYS A 1 220 ? 6.017 0.992 -0.522 1.00 92.12 220 LYS A CA 1
ATOM 1588 C C . LYS A 1 220 ? 6.607 1.253 -1.904 1.00 92.12 220 LYS A C 1
ATOM 1590 O O . LYS A 1 220 ? 6.473 2.357 -2.436 1.00 92.12 220 LYS A O 1
ATOM 1595 N N . PHE A 1 221 ? 7.219 0.231 -2.498 1.00 91.56 221 PHE A N 1
ATOM 1596 C CA . PHE A 1 221 ? 7.946 0.366 -3.762 1.00 91.56 221 PHE A CA 1
ATOM 1597 C C . PHE A 1 221 ? 7.096 1.026 -4.866 1.00 91.56 221 PHE A C 1
ATOM 1599 O O . PHE A 1 221 ? 5.992 0.566 -5.159 1.00 91.56 221 PHE A O 1
ATOM 1606 N N . GLY A 1 222 ? 7.613 2.099 -5.470 1.00 90.62 222 GLY A N 1
ATOM 1607 C CA . GLY A 1 222 ? 6.989 2.826 -6.584 1.00 90.62 222 GLY A CA 1
ATOM 1608 C C . GLY A 1 222 ? 5.768 3.689 -6.239 1.00 90.62 222 GLY A C 1
ATOM 1609 O O . GLY A 1 222 ? 5.257 4.386 -7.118 1.00 90.62 222 GLY A O 1
ATOM 1610 N N . SER A 1 223 ? 5.286 3.675 -4.991 1.00 91.69 223 SER A N 1
ATOM 1611 C CA . SER A 1 223 ? 4.021 4.328 -4.615 1.00 91.69 223 SER A CA 1
ATOM 1612 C C . SER A 1 223 ? 4.049 5.862 -4.680 1.00 91.69 223 SER A C 1
ATOM 1614 O O . SER A 1 223 ? 3.010 6.469 -4.938 1.00 91.69 223 SER A O 1
ATOM 1616 N N . ASN A 1 224 ? 5.226 6.481 -4.528 1.00 93.12 224 ASN A N 1
ATOM 1617 C CA . ASN A 1 224 ? 5.422 7.936 -4.559 1.00 93.12 224 ASN A CA 1
ATOM 1618 C C . ASN A 1 224 ? 5.984 8.457 -5.901 1.00 93.12 224 ASN A C 1
ATOM 1620 O O . ASN A 1 224 ? 6.131 9.665 -6.079 1.00 93.12 224 ASN A O 1
ATOM 1624 N N . TYR A 1 225 ? 6.255 7.570 -6.870 1.00 91.44 225 TYR A N 1
ATOM 1625 C CA . TYR A 1 225 ? 6.795 7.919 -8.198 1.00 91.44 225 TYR A CA 1
ATOM 1626 C C . TYR A 1 225 ? 6.061 9.078 -8.921 1.00 91.44 225 TYR A C 1
ATOM 1628 O O . TYR A 1 225 ? 6.749 9.886 -9.541 1.00 91.44 225 TYR A O 1
ATOM 1636 N N . PRO A 1 226 ? 4.720 9.246 -8.825 1.00 88.81 226 PRO A N 1
ATOM 1637 C CA . PRO A 1 226 ? 4.026 10.391 -9.429 1.00 88.81 226 PRO A CA 1
ATOM 1638 C C . PRO A 1 226 ? 4.360 11.764 -8.824 1.00 88.81 226 PRO A C 1
ATOM 1640 O O . PRO A 1 226 ? 4.072 12.780 -9.453 1.00 88.81 226 PRO A O 1
ATOM 1643 N N . PHE A 1 227 ? 4.920 11.801 -7.610 1.00 89.50 227 PHE A N 1
ATOM 1644 C CA . PHE A 1 227 ? 5.207 13.025 -6.854 1.00 89.50 227 PHE A CA 1
ATOM 1645 C C . PHE A 1 227 ? 6.711 13.283 -6.697 1.00 89.50 227 PHE A C 1
ATOM 1647 O O . PHE A 1 227 ? 7.135 14.437 -6.680 1.00 89.50 227 PHE A O 1
ATOM 1654 N N . SER A 1 228 ? 7.530 12.229 -6.607 1.00 91.38 228 SER A N 1
ATOM 1655 C CA . SER A 1 228 ? 8.989 12.339 -6.537 1.00 91.38 228 SER A CA 1
ATOM 1656 C C . SER A 1 228 ? 9.684 11.210 -7.293 1.00 91.38 228 SER A C 1
ATOM 1658 O O . SER A 1 228 ? 9.548 10.033 -6.967 1.00 91.38 228 SER A O 1
ATOM 1660 N N . TYR A 1 229 ? 10.510 11.581 -8.272 1.00 87.75 229 TYR A N 1
ATOM 1661 C CA . TYR A 1 229 ? 11.402 10.650 -8.969 1.00 87.75 229 TYR A CA 1
ATOM 1662 C C . TYR A 1 229 ? 12.672 10.317 -8.164 1.00 87.75 229 TYR A C 1
ATOM 1664 O O . TYR A 1 229 ? 13.342 9.332 -8.471 1.00 87.75 229 TYR A O 1
ATOM 1672 N N . LEU A 1 230 ? 13.010 11.130 -7.152 1.00 90.06 230 LEU A N 1
ATOM 1673 C CA . LEU A 1 230 ? 14.195 10.954 -6.298 1.00 90.06 230 LEU A CA 1
ATOM 1674 C C . LEU A 1 230 ? 13.893 10.137 -5.032 1.00 90.06 230 LEU A C 1
ATOM 1676 O O . LEU A 1 230 ? 14.756 9.398 -4.569 1.00 90.06 230 LEU A O 1
ATOM 1680 N N . ASP A 1 231 ? 12.661 10.214 -4.524 1.00 90.62 231 ASP A N 1
ATOM 1681 C CA . ASP A 1 231 ? 12.111 9.272 -3.542 1.00 90.62 231 ASP A CA 1
ATOM 1682 C C . ASP A 1 231 ? 10.777 8.704 -4.058 1.00 90.62 231 ASP A C 1
ATOM 1684 O O . ASP A 1 231 ? 9.700 9.150 -3.652 1.00 90.62 231 ASP A O 1
ATOM 1688 N N . PRO A 1 232 ? 10.822 7.724 -4.978 1.00 91.56 232 PRO A N 1
ATOM 1689 C CA . PRO A 1 232 ? 9.623 7.121 -5.550 1.00 91.56 232 PRO A CA 1
ATOM 1690 C C . PRO A 1 232 ? 8.958 6.098 -4.616 1.00 91.56 232 PRO A C 1
ATOM 1692 O O . PRO A 1 232 ? 7.960 5.486 -5.002 1.00 91.56 232 PRO A O 1
ATOM 1695 N N . ASN A 1 233 ? 9.501 5.874 -3.413 1.00 92.31 233 ASN A N 1
ATOM 1696 C CA . ASN A 1 233 ? 9.153 4.739 -2.559 1.00 92.31 233 ASN A CA 1
ATOM 1697 C C . ASN A 1 233 ? 8.526 5.133 -1.217 1.00 92.31 233 ASN A C 1
ATOM 1699 O O . ASN A 1 233 ? 7.841 4.295 -0.635 1.00 92.31 233 ASN A O 1
ATOM 1703 N N . VAL A 1 234 ? 8.737 6.352 -0.713 1.00 93.81 234 VAL A N 1
ATOM 1704 C CA . VAL A 1 234 ? 8.094 6.830 0.520 1.00 93.81 234 VAL A CA 1
ATOM 1705 C C . VAL A 1 234 ? 7.034 7.874 0.194 1.00 93.81 234 VAL A C 1
ATOM 1707 O O . VAL A 1 234 ? 7.356 8.966 -0.263 1.00 93.81 234 VAL A O 1
ATOM 1710 N N . VAL A 1 235 ? 5.764 7.571 0.477 1.00 92.69 235 VAL A N 1
ATOM 1711 C CA . VAL A 1 235 ? 4.718 8.603 0.506 1.00 92.69 235 VAL A CA 1
ATOM 1712 C C . VAL A 1 235 ? 4.728 9.257 1.881 1.00 92.69 235 VAL A C 1
ATOM 1714 O O . VAL A 1 235 ? 4.560 8.578 2.899 1.00 92.69 235 VAL A O 1
ATOM 1717 N N . THR A 1 236 ? 4.913 10.573 1.910 1.00 93.69 236 THR A N 1
ATOM 1718 C CA . THR A 1 236 ? 4.771 11.402 3.109 1.00 93.69 236 THR A CA 1
ATOM 1719 C C . THR A 1 236 ? 3.333 11.887 3.276 1.00 93.69 236 THR A C 1
ATOM 1721 O O . THR A 1 236 ? 2.602 12.101 2.311 1.00 93.69 236 THR A O 1
ATOM 1724 N N . PHE A 1 237 ? 2.922 12.076 4.527 1.00 93.31 237 PHE A N 1
ATOM 1725 C CA . PHE A 1 237 ? 1.614 12.605 4.887 1.00 93.31 237 PHE A CA 1
ATOM 1726 C C . PHE A 1 237 ? 1.737 13.704 5.935 1.00 93.31 237 PHE A C 1
ATOM 1728 O O . PHE A 1 237 ? 2.451 13.545 6.930 1.00 93.31 237 PHE A O 1
ATOM 1735 N N . ASP A 1 238 ? 0.953 14.759 5.747 1.00 93.81 238 ASP A N 1
ATOM 1736 C CA . ASP A 1 238 ? 0.652 15.739 6.785 1.00 93.81 238 ASP A CA 1
ATOM 1737 C C . ASP A 1 238 ? -0.131 15.108 7.947 1.00 93.81 238 ASP A C 1
ATOM 1739 O O . ASP A 1 238 ? -0.645 13.986 7.860 1.00 93.81 238 ASP A O 1
ATOM 1743 N N . ALA A 1 239 ? -0.240 15.850 9.051 1.00 93.81 239 ALA A N 1
ATOM 1744 C CA . ALA A 1 239 ? -1.099 15.461 10.161 1.00 93.81 239 ALA A CA 1
ATOM 1745 C C . ALA A 1 239 ? -2.571 15.392 9.720 1.00 93.81 239 ALA A C 1
ATOM 1747 O O . ALA A 1 239 ? -3.076 16.256 9.005 1.00 93.81 239 ALA A O 1
ATOM 1748 N N . PHE A 1 240 ? -3.268 14.359 10.179 1.00 95.31 240 PHE A N 1
ATOM 1749 C CA . PHE A 1 240 ? -4.687 14.144 9.928 1.00 95.31 240 PHE A CA 1
ATOM 1750 C C . PHE A 1 240 ? -5.468 14.488 11.196 1.00 95.31 240 PHE A C 1
ATOM 1752 O O . PHE A 1 240 ? -5.179 13.924 12.245 1.00 95.31 240 PHE A O 1
ATOM 1759 N N . ASP A 1 241 ? -6.484 15.348 11.112 1.00 96.06 241 ASP A N 1
ATOM 1760 C CA . ASP A 1 241 ? -7.486 15.506 12.174 1.00 96.06 241 ASP A CA 1
ATOM 1761 C C . ASP A 1 241 ? -8.893 15.561 11.568 1.00 96.06 241 ASP A C 1
ATOM 1763 O O . ASP A 1 241 ? -9.187 16.362 10.674 1.00 96.06 241 ASP A O 1
ATOM 1767 N N . SER A 1 242 ? -9.766 14.691 12.072 1.00 96.88 242 SER A N 1
ATOM 1768 C CA . SER A 1 242 ? -11.178 14.622 11.697 1.00 96.88 242 SER A CA 1
ATOM 1769 C C . SER A 1 242 ? -12.069 15.659 12.389 1.00 96.88 242 SER A C 1
ATOM 1771 O O . SER A 1 242 ? -13.204 15.861 11.960 1.00 96.88 242 SER A O 1
ATOM 1773 N N . ALA A 1 243 ? -11.550 16.388 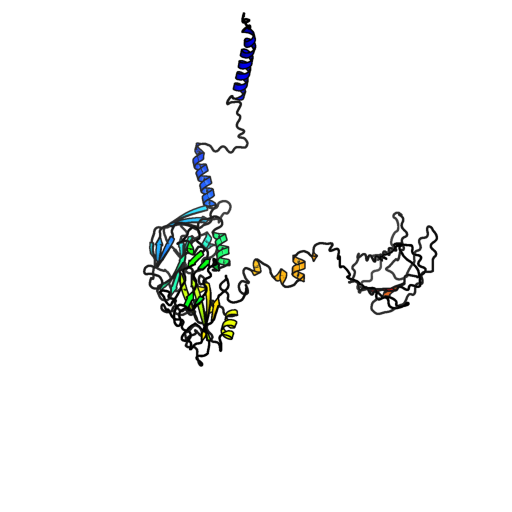13.385 1.00 95.25 243 ALA A N 1
ATOM 1774 C CA . ALA A 1 243 ? -12.155 17.629 13.868 1.00 95.25 243 ALA A CA 1
ATOM 1775 C C . ALA A 1 243 ? -12.133 18.741 12.800 1.00 95.25 243 ALA A C 1
ATOM 1777 O O . ALA A 1 243 ? -13.037 19.573 12.758 1.00 95.25 243 ALA A O 1
ATOM 1778 N N . GLY A 1 244 ? -11.110 18.744 11.937 1.00 92.69 244 GLY A N 1
ATOM 1779 C CA . GLY A 1 244 ? -10.940 19.699 10.843 1.00 92.69 244 GLY A CA 1
ATOM 1780 C C . GLY A 1 244 ? -11.521 19.195 9.519 1.00 92.69 244 GLY A C 1
ATOM 1781 O O . GLY A 1 244 ? -12.671 18.758 9.430 1.00 92.69 244 GLY A O 1
ATOM 1782 N N . THR A 1 245 ? -10.712 19.252 8.460 1.00 90.56 245 THR A N 1
ATOM 1783 C CA . THR A 1 245 ? -11.066 18.790 7.106 1.00 90.56 245 THR A CA 1
ATOM 1784 C C . THR A 1 245 ? -10.864 17.286 6.890 1.00 90.56 245 THR A C 1
ATOM 1786 O O . THR A 1 245 ? -11.352 16.753 5.896 1.00 90.56 245 THR A O 1
ATOM 1789 N N . GLY A 1 246 ? -10.179 16.580 7.798 1.00 92.62 246 GLY A N 1
ATOM 1790 C CA . GLY A 1 246 ? -9.905 15.149 7.662 1.00 92.62 246 GLY A CA 1
ATOM 1791 C C . GLY A 1 246 ? -11.183 14.310 7.670 1.00 92.62 246 GLY A C 1
ATOM 1792 O O . GLY A 1 246 ? -12.056 14.486 8.518 1.00 92.62 246 GLY A O 1
ATOM 1793 N N . ARG A 1 247 ? -11.310 13.370 6.734 1.00 93.31 247 ARG A N 1
ATOM 1794 C CA . ARG A 1 247 ? -12.427 12.417 6.681 1.00 93.31 247 ARG A CA 1
ATOM 1795 C C . ARG A 1 247 ? -11.908 10.994 6.548 1.00 93.31 247 ARG A C 1
ATOM 1797 O O . ARG A 1 247 ? -10.837 10.757 5.987 1.00 93.31 247 ARG A O 1
ATOM 1804 N N . PHE A 1 248 ? -12.665 10.050 7.086 1.00 95.19 248 PHE A N 1
ATOM 1805 C CA . PHE A 1 248 ? -12.404 8.620 6.964 1.00 95.19 248 PHE A CA 1
ATOM 1806 C C . PHE A 1 248 ? -13.703 7.885 6.632 1.00 95.19 248 PHE A C 1
ATOM 1808 O O . PHE A 1 248 ? -14.796 8.393 6.869 1.00 95.19 248 PHE A O 1
ATOM 1815 N N . ARG A 1 249 ? -13.585 6.663 6.111 1.00 93.50 249 ARG A N 1
ATOM 1816 C CA . ARG A 1 249 ? -14.727 5.782 5.825 1.00 93.50 249 ARG A CA 1
ATOM 1817 C C . ARG A 1 249 ? -14.566 4.476 6.586 1.00 93.50 249 ARG A C 1
ATOM 1819 O O . ARG A 1 249 ? -13.455 3.940 6.630 1.00 93.50 249 ARG A O 1
ATOM 1826 N N . TYR A 1 250 ? -15.657 3.969 7.152 1.00 94.56 250 TYR A N 1
ATOM 1827 C CA . TYR A 1 250 ? -15.686 2.613 7.695 1.00 94.56 250 TYR A CA 1
ATOM 1828 C C . TYR A 1 250 ? -15.751 1.558 6.583 1.00 94.56 250 TYR A C 1
ATOM 1830 O O . TYR A 1 250 ? -16.254 1.824 5.487 1.00 94.56 250 TYR A O 1
ATOM 1838 N N . ALA A 1 251 ? -15.238 0.367 6.880 1.00 91.12 251 ALA A N 1
ATOM 1839 C CA . ALA A 1 251 ? -15.238 -0.804 6.014 1.00 91.12 251 ALA A CA 1
ATOM 1840 C C . ALA A 1 251 ? -15.496 -2.089 6.825 1.00 91.12 251 ALA A C 1
ATOM 1842 O O . ALA A 1 251 ? -15.202 -2.148 8.020 1.00 91.12 251 ALA A O 1
ATOM 1843 N N . ILE A 1 252 ? -16.039 -3.101 6.146 1.00 89.25 252 ILE A N 1
ATOM 1844 C CA . ILE A 1 252 ? -16.347 -4.460 6.631 1.00 89.25 252 ILE A CA 1
ATOM 1845 C C . ILE A 1 252 ? -16.097 -5.453 5.473 1.00 89.25 252 ILE A C 1
ATOM 1847 O O . ILE A 1 252 ? -16.162 -5.013 4.320 1.00 89.25 252 ILE A O 1
ATOM 1851 N N . PRO A 1 253 ? -15.838 -6.756 5.708 1.00 82.94 253 PRO A N 1
ATOM 1852 C CA . PRO A 1 253 ? -15.192 -7.643 4.726 1.00 82.94 253 PRO A CA 1
ATOM 1853 C C . PRO A 1 253 ? -15.846 -7.729 3.340 1.00 82.94 253 PRO A C 1
ATOM 1855 O O . PRO A 1 253 ? -15.152 -7.772 2.326 1.00 82.94 253 PRO A O 1
ATOM 1858 N N . ALA A 1 254 ? -17.180 -7.732 3.289 1.00 73.50 254 ALA A N 1
ATOM 1859 C CA . ALA A 1 254 ? -17.964 -7.882 2.058 1.00 73.50 254 ALA A CA 1
ATOM 1860 C C . ALA A 1 254 ? -18.962 -6.729 1.824 1.00 73.50 254 ALA A C 1
ATOM 1862 O O . ALA A 1 254 ? -19.874 -6.851 1.007 1.00 73.50 254 ALA A O 1
ATOM 1863 N N . GLY A 1 255 ? -18.838 -5.627 2.571 1.00 69.69 255 GLY A N 1
ATOM 1864 C CA . GLY A 1 255 ? -19.831 -4.552 2.582 1.00 69.69 255 GLY A CA 1
ATOM 1865 C C . GLY A 1 255 ? -19.463 -3.314 1.756 1.00 69.69 255 GLY A C 1
ATOM 1866 O O . GLY A 1 255 ? -18.320 -3.160 1.318 1.00 69.69 255 GLY A O 1
ATOM 1867 N N . PRO A 1 256 ? -20.418 -2.381 1.577 1.00 69.06 256 PRO A N 1
ATOM 1868 C CA . PRO A 1 256 ? -20.112 -1.040 1.091 1.00 69.06 256 PRO A CA 1
ATOM 1869 C C . PRO A 1 256 ? -19.076 -0.357 1.995 1.00 69.06 256 PRO A C 1
ATOM 1871 O O . PRO A 1 256 ? -19.135 -0.470 3.220 1.00 69.06 256 PRO A O 1
ATOM 1874 N N . LEU A 1 257 ? -18.186 0.444 1.401 1.00 78.50 257 LEU A N 1
ATOM 1875 C CA . LEU A 1 257 ? -17.515 1.494 2.166 1.00 78.50 257 LEU A CA 1
ATOM 1876 C C . LEU A 1 257 ? -18.578 2.482 2.657 1.00 78.50 257 LEU A C 1
ATOM 1878 O O . LEU A 1 257 ? -19.405 2.943 1.866 1.00 78.50 257 LEU A O 1
ATOM 1882 N N . ALA A 1 258 ? -18.540 2.823 3.942 1.00 84.31 258 ALA A N 1
ATOM 1883 C CA . ALA A 1 258 ? -19.429 3.832 4.503 1.00 84.31 258 ALA A CA 1
ATOM 1884 C C . ALA A 1 258 ? -19.174 5.220 3.864 1.00 84.31 258 ALA A C 1
ATOM 1886 O O . ALA A 1 258 ? -18.086 5.456 3.323 1.00 84.31 258 ALA A O 1
ATOM 1887 N N . PRO A 1 259 ? -20.133 6.162 3.949 1.00 87.44 259 PRO A N 1
ATOM 1888 C CA . PRO A 1 259 ? -19.892 7.570 3.638 1.00 87.44 259 PRO A CA 1
ATOM 1889 C C . PRO A 1 259 ? -18.723 8.165 4.440 1.00 87.44 259 PRO A C 1
ATOM 1891 O O . PRO A 1 259 ? -18.283 7.600 5.444 1.00 87.44 259 PRO A O 1
ATOM 1894 N N . ASP A 1 260 ? -18.229 9.326 4.010 1.00 90.75 260 ASP A N 1
ATOM 1895 C CA . ASP A 1 260 ? -17.194 10.060 4.742 1.00 90.75 260 ASP A CA 1
ATOM 1896 C C . ASP A 1 260 ? -17.713 10.542 6.103 1.00 90.75 260 ASP A C 1
ATOM 1898 O O . ASP A 1 260 ? -18.649 11.337 6.182 1.00 90.75 260 ASP A O 1
ATOM 1902 N N . LEU A 1 261 ? -17.072 10.076 7.176 1.00 94.38 261 LEU A N 1
ATOM 1903 C CA . LEU A 1 261 ? -17.360 10.446 8.558 1.00 94.38 261 LEU A CA 1
ATOM 1904 C C . LEU A 1 261 ? -16.235 11.299 9.160 1.00 94.38 261 LEU A C 1
ATOM 1906 O O . LEU A 1 261 ? -15.094 11.309 8.684 1.00 94.38 261 LEU A O 1
ATOM 1910 N N . SER A 1 262 ? -16.573 11.975 10.260 1.00 95.69 262 SER A N 1
ATOM 1911 C CA . SER A 1 262 ? -15.628 12.620 11.180 1.00 95.69 262 SER A CA 1
ATOM 1912 C C . SER A 1 262 ? -15.570 11.982 12.574 1.00 95.69 262 SER A C 1
ATOM 1914 O O . SER A 1 262 ? -14.725 12.372 13.371 1.00 95.69 262 SER A O 1
ATOM 1916 N N . ASP A 1 263 ? -16.455 11.032 12.887 1.00 97.44 263 ASP A N 1
ATOM 1917 C CA . ASP A 1 263 ? -16.712 10.570 14.257 1.00 97.44 263 ASP A CA 1
ATOM 1918 C C . ASP A 1 263 ? -16.584 9.048 14.374 1.00 97.44 263 ASP A C 1
ATOM 1920 O O . ASP A 1 263 ? -17.096 8.289 13.545 1.00 97.44 263 ASP A O 1
ATOM 1924 N N . ILE A 1 264 ? -15.856 8.596 15.396 1.00 97.81 264 ILE A N 1
ATOM 1925 C CA . ILE A 1 264 ? -15.673 7.175 15.696 1.00 97.81 264 ILE A CA 1
ATOM 1926 C C . ILE A 1 264 ? -16.979 6.612 16.260 1.00 97.81 264 ILE A C 1
ATOM 1928 O O . ILE A 1 264 ? -17.496 7.099 17.262 1.00 97.81 264 ILE A O 1
ATOM 1932 N N . GLN A 1 265 ? -17.507 5.560 15.633 1.00 97.00 265 GLN A N 1
ATOM 1933 C CA . GLN A 1 265 ? -18.754 4.916 16.045 1.00 97.00 265 GLN A CA 1
ATOM 1934 C C . GLN A 1 265 ? -18.513 3.926 17.193 1.00 97.00 265 GLN A C 1
ATOM 1936 O O . GLN A 1 265 ? -18.689 2.723 17.026 1.00 97.00 265 GLN A O 1
ATOM 1941 N N . VAL A 1 266 ? -18.108 4.442 18.355 1.00 96.94 266 VAL A N 1
ATOM 1942 C CA . VAL A 1 266 ? -17.694 3.653 19.536 1.00 96.94 266 VAL A CA 1
ATOM 1943 C C . VAL A 1 266 ? -18.739 2.646 20.028 1.00 96.94 266 VAL A C 1
ATOM 1945 O O . VAL A 1 266 ? -18.380 1.612 20.579 1.00 96.94 266 VAL A O 1
ATOM 1948 N N . GLY A 1 267 ? -20.028 2.919 19.803 1.00 97.00 267 GLY A N 1
ATOM 1949 C CA . GLY A 1 267 ? -21.132 2.021 20.150 1.00 97.00 267 GLY A CA 1
ATOM 1950 C C . GLY A 1 267 ? -21.367 0.860 19.175 1.00 97.00 267 GLY A C 1
ATOM 1951 O O . GLY A 1 267 ? -22.251 0.049 19.436 1.00 97.00 267 GLY A O 1
ATOM 1952 N N . ASN A 1 268 ? -20.615 0.769 18.070 1.00 97.25 268 ASN A N 1
ATOM 1953 C CA . ASN A 1 268 ? -20.829 -0.203 16.993 1.00 97.25 268 ASN A CA 1
ATOM 1954 C C . ASN A 1 268 ? -19.635 -1.152 16.805 1.00 97.25 268 ASN A C 1
ATOM 1956 O O . ASN A 1 268 ? -18.475 -0.765 16.942 1.00 97.25 268 ASN A O 1
ATOM 1960 N N . TYR A 1 269 ? -19.933 -2.383 16.395 1.00 97.00 269 TYR A N 1
ATOM 1961 C CA . TYR A 1 269 ? -18.974 -3.420 16.002 1.00 97.00 269 TYR A CA 1
ATOM 1962 C C . TYR A 1 269 ? -19.502 -4.185 14.767 1.00 97.00 269 TYR A C 1
ATOM 1964 O O . TYR A 1 269 ? -20.611 -3.899 14.317 1.00 97.00 269 TYR A O 1
ATOM 1972 N N . ALA A 1 270 ? -18.735 -5.103 14.168 1.00 95.62 270 ALA A N 1
ATOM 1973 C CA . ALA A 1 270 ? -19.129 -5.816 12.939 1.00 95.62 270 ALA A CA 1
ATOM 1974 C C . ALA A 1 270 ? -19.094 -7.356 13.071 1.00 95.62 270 ALA A C 1
ATOM 1976 O O . ALA A 1 270 ? -18.313 -8.016 12.376 1.00 95.62 270 ALA A O 1
ATOM 1977 N N . PRO A 1 271 ? -19.929 -7.959 13.941 1.00 94.38 271 PRO A N 1
ATOM 1978 C CA . PRO A 1 271 ? -20.009 -9.412 14.082 1.00 94.38 271 PRO A CA 1
ATOM 1979 C C . PRO A 1 271 ? -20.356 -10.067 12.739 1.00 94.38 271 PRO A C 1
ATOM 1981 O O . PRO A 1 271 ? -21.279 -9.640 12.044 1.00 94.38 271 PRO A O 1
ATOM 1984 N N . ASN A 1 272 ? -19.608 -11.107 12.360 1.00 90.06 272 ASN A N 1
ATOM 1985 C CA . ASN A 1 272 ? -19.749 -11.799 11.070 1.00 90.06 272 ASN A CA 1
ATOM 1986 C C . ASN A 1 272 ? -19.717 -10.855 9.842 1.00 90.06 272 ASN A C 1
ATOM 1988 O O . ASN A 1 272 ? -20.293 -11.163 8.800 1.00 90.06 272 ASN A O 1
ATOM 1992 N N . GLY A 1 273 ? -19.063 -9.692 9.960 1.00 89.06 273 GLY A N 1
ATOM 1993 C CA . GLY A 1 273 ? -18.931 -8.713 8.881 1.00 89.06 273 GLY A CA 1
ATOM 1994 C C . GLY A 1 273 ? -20.153 -7.820 8.633 1.00 89.06 273 GLY A C 1
ATOM 1995 O O . GLY A 1 273 ? -20.160 -7.106 7.632 1.00 89.06 273 GLY A O 1
ATOM 1996 N N . ALA A 1 274 ? -21.158 -7.815 9.517 1.00 91.56 274 ALA A N 1
ATOM 1997 C CA . ALA A 1 274 ? -22.318 -6.921 9.448 1.00 91.56 274 ALA A CA 1
ATOM 1998 C C . ALA A 1 274 ? -22.324 -5.940 10.633 1.00 91.56 274 ALA A C 1
ATOM 2000 O O . ALA A 1 274 ? -22.187 -6.362 11.777 1.00 91.56 274 ALA A O 1
ATOM 2001 N N . VAL A 1 275 ? -22.482 -4.634 10.379 1.00 94.62 275 VAL A N 1
ATOM 2002 C CA . VAL A 1 275 ? -22.428 -3.609 11.440 1.00 94.62 275 VAL A CA 1
ATOM 2003 C C . VAL A 1 275 ? -23.639 -3.719 12.370 1.00 94.62 275 VAL A C 1
ATOM 2005 O O . VAL A 1 275 ? -24.782 -3.658 11.920 1.00 94.62 275 VAL A O 1
ATOM 2008 N N . ALA A 1 276 ? -23.378 -3.824 13.671 1.00 95.62 276 ALA A N 1
ATOM 2009 C CA . ALA A 1 276 ? -24.367 -3.908 14.737 1.00 95.62 276 ALA A CA 1
ATOM 2010 C C . ALA A 1 276 ? -23.974 -3.008 15.921 1.00 95.62 276 ALA A C 1
ATOM 2012 O O . ALA A 1 276 ? -22.798 -2.698 16.121 1.00 95.62 276 ALA A O 1
ATOM 2013 N N . ALA A 1 277 ? -24.952 -2.618 16.740 1.00 97.25 277 ALA A N 1
ATOM 2014 C CA . ALA A 1 277 ? -24.681 -1.987 18.030 1.00 97.25 277 ALA A CA 1
ATOM 2015 C C . ALA A 1 277 ? -24.097 -3.017 19.014 1.00 97.25 277 ALA A C 1
ATOM 2017 O O . ALA A 1 277 ? -24.523 -4.174 19.030 1.00 97.25 277 ALA A O 1
ATOM 2018 N N . ILE A 1 278 ? -23.148 -2.600 19.854 1.00 97.38 278 ILE A N 1
ATOM 2019 C CA . ILE A 1 278 ? -22.578 -3.438 20.916 1.00 97.38 278 ILE A CA 1
ATOM 2020 C C . ILE A 1 278 ? -23.690 -3.746 21.939 1.00 97.38 278 ILE A C 1
ATOM 2022 O O . ILE A 1 278 ? -24.233 -2.820 22.545 1.00 97.38 278 ILE A O 1
ATOM 2026 N N . PRO A 1 279 ? -24.069 -5.021 22.145 1.00 95.31 279 PRO A N 1
ATOM 2027 C CA . PRO A 1 279 ? -25.234 -5.364 22.953 1.00 95.31 279 PRO A CA 1
ATOM 2028 C C . PRO A 1 279 ? -24.963 -5.221 24.455 1.00 95.31 279 PRO A C 1
ATOM 2030 O O . PRO A 1 279 ? -23.852 -5.469 24.929 1.00 95.31 279 PRO A O 1
ATOM 2033 N N . GLY A 1 280 ? -26.011 -4.945 25.235 1.00 90.12 280 GLY A N 1
ATOM 2034 C CA . GLY A 1 280 ? -25.967 -4.966 26.699 1.00 90.12 280 GLY A CA 1
ATOM 2035 C C . GLY A 1 280 ? -25.448 -3.667 27.320 1.00 90.12 280 GLY A C 1
ATOM 2036 O O . GLY A 1 280 ? -25.988 -2.597 27.062 1.00 90.12 280 GLY A O 1
ATOM 2037 N N . SER A 1 281 ? -24.450 -3.769 28.205 1.00 87.81 281 SER A N 1
ATOM 2038 C CA . SER A 1 281 ? -23.946 -2.615 28.962 1.00 87.81 281 SER A CA 1
ATOM 2039 C C . SER A 1 281 ? -23.190 -1.624 28.077 1.00 87.81 281 SER A C 1
ATOM 2041 O O . SER A 1 281 ? -22.263 -2.003 27.359 1.00 87.81 281 SER A O 1
ATOM 2043 N N . THR A 1 282 ? -23.482 -0.334 28.252 1.00 91.31 282 THR A N 1
ATOM 2044 C CA . THR A 1 282 ? -22.714 0.786 27.687 1.00 91.31 282 THR A CA 1
ATOM 2045 C C . THR A 1 282 ? -21.260 0.835 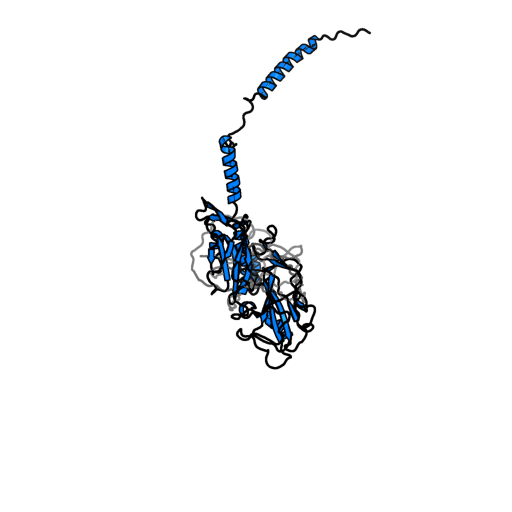28.171 1.00 91.31 282 THR A C 1
ATOM 2047 O O . THR A 1 282 ? -20.454 1.542 27.572 1.00 91.31 282 THR A O 1
ATOM 2050 N N . SER A 1 283 ? -20.902 0.074 29.214 1.00 93.94 283 SER A N 1
ATOM 2051 C CA . SER A 1 283 ? -19.527 -0.086 29.710 1.00 93.94 283 SER A CA 1
ATOM 2052 C C . SER A 1 283 ? -18.658 -1.054 28.894 1.00 93.94 283 SER A C 1
ATOM 2054 O O . SER A 1 283 ? -17.465 -1.155 29.169 1.00 93.94 283 SER A O 1
ATOM 2056 N N . ARG A 1 284 ? -19.228 -1.789 27.927 1.00 97.06 284 ARG A N 1
ATOM 2057 C CA . ARG A 1 284 ? -18.470 -2.692 27.043 1.00 97.06 284 ARG A CA 1
ATOM 2058 C C . ARG A 1 284 ? -17.570 -1.910 26.091 1.00 97.06 284 ARG A C 1
ATOM 2060 O O . ARG A 1 284 ? -17.870 -0.771 25.753 1.00 97.06 284 ARG A O 1
ATOM 2067 N N . VAL A 1 285 ? -16.479 -2.526 25.647 1.00 98.12 285 VAL A N 1
ATOM 2068 C CA . VAL A 1 285 ? -15.460 -1.896 24.797 1.00 98.12 285 VAL A CA 1
ATOM 2069 C C . VAL A 1 285 ? -15.477 -2.497 23.394 1.00 98.12 285 VAL A C 1
ATOM 2071 O O . VAL A 1 285 ? -15.405 -3.716 23.246 1.00 98.12 285 VAL A O 1
ATOM 2074 N N . GLY A 1 286 ? -15.543 -1.636 22.379 1.00 97.62 286 GLY A N 1
ATOM 2075 C CA . GLY A 1 286 ? -15.334 -1.979 20.972 1.00 97.62 286 GLY A CA 1
ATOM 2076 C C . GLY A 1 286 ? -13.896 -1.711 20.519 1.00 97.62 286 GLY A C 1
ATOM 2077 O O . GLY A 1 286 ? -13.175 -0.913 21.127 1.00 97.62 286 GLY A O 1
ATOM 2078 N N . LEU A 1 287 ? -13.489 -2.374 19.434 1.00 98.19 287 LEU A N 1
ATOM 2079 C CA . LEU A 1 287 ? -12.222 -2.132 18.737 1.00 98.19 287 LEU A CA 1
ATOM 2080 C C . LEU A 1 287 ? -12.468 -1.508 17.359 1.00 98.19 287 LEU A C 1
ATOM 2082 O O . LEU A 1 287 ? -13.377 -1.915 16.636 1.00 98.19 287 LEU A O 1
ATOM 2086 N N . HIS A 1 288 ? -11.612 -0.562 16.972 1.00 98.38 288 HIS A N 1
ATOM 2087 C CA . HIS A 1 288 ? -11.615 0.054 15.644 1.00 98.38 288 HIS A CA 1
ATOM 2088 C C . HIS A 1 288 ? -10.188 0.122 15.084 1.00 98.38 288 HIS A C 1
ATOM 2090 O O . HIS A 1 288 ? -9.340 0.836 15.618 1.00 98.38 288 HIS A O 1
ATOM 2096 N N . PHE A 1 289 ? -9.915 -0.607 14.004 1.00 98.12 289 PHE A N 1
ATOM 2097 C CA . PHE A 1 289 ? -8.603 -0.703 13.361 1.00 98.12 289 PHE A CA 1
ATOM 2098 C C . PHE A 1 289 ? -8.413 0.410 12.330 1.00 98.12 289 PHE A C 1
ATOM 2100 O O . PHE A 1 289 ? -9.233 0.576 11.428 1.00 98.12 289 PHE A O 1
ATOM 2107 N N . ILE A 1 290 ? -7.324 1.170 12.445 1.00 97.88 290 ILE A N 1
ATOM 2108 C CA . ILE A 1 290 ? -7.034 2.332 11.599 1.00 97.88 290 ILE A CA 1
ATOM 2109 C C . ILE A 1 290 ? -6.111 1.906 10.457 1.00 97.88 290 ILE A C 1
ATOM 2111 O O . ILE A 1 290 ? -4.962 1.527 10.688 1.00 97.88 290 ILE A O 1
ATOM 2115 N N . PHE A 1 291 ? -6.586 2.041 9.221 1.00 96.75 291 PHE A N 1
ATOM 2116 C CA . PHE A 1 291 ? -5.821 1.784 8.005 1.00 96.75 291 PHE A CA 1
ATOM 2117 C C . PHE A 1 291 ? -5.453 3.094 7.302 1.00 96.75 291 PHE A C 1
ATOM 2119 O O . PHE A 1 291 ? -6.316 3.936 7.030 1.00 96.75 291 PHE A O 1
ATOM 2126 N N . ARG A 1 292 ? -4.177 3.238 6.933 1.00 94.94 292 ARG A N 1
ATOM 2127 C CA . ARG A 1 292 ? -3.679 4.306 6.053 1.00 94.94 292 ARG A CA 1
ATOM 2128 C C . ARG A 1 292 ? -3.172 3.695 4.752 1.00 94.94 292 ARG A C 1
ATOM 2130 O O . ARG A 1 292 ? -2.510 2.662 4.768 1.00 94.94 292 ARG A O 1
ATOM 2137 N N . PHE A 1 293 ? -3.486 4.333 3.633 1.00 93.19 293 PHE A N 1
ATOM 2138 C CA . PHE A 1 293 ? -3.089 3.890 2.297 1.00 93.19 293 PHE A CA 1
ATOM 2139 C C . PHE A 1 293 ? -2.074 4.871 1.692 1.00 93.19 293 PHE A C 1
ATOM 2141 O O . PHE A 1 293 ? -2.242 6.077 1.886 1.00 93.19 293 PHE A O 1
ATOM 2148 N N . PRO A 1 294 ? -1.088 4.404 0.899 1.00 90.94 294 PRO A N 1
ATOM 2149 C CA . PRO A 1 294 ? -0.189 5.271 0.128 1.00 90.94 294 PRO A CA 1
ATOM 2150 C C . PRO A 1 294 ? -0.933 6.290 -0.748 1.00 90.94 294 PRO A C 1
ATOM 2152 O O . PRO A 1 294 ? -0.541 7.446 -0.811 1.00 90.94 294 PRO A O 1
ATOM 2155 N N . GLY A 1 295 ? -2.094 5.931 -1.308 1.00 86.00 295 GLY A N 1
ATOM 2156 C CA . GLY A 1 295 ? -3.006 6.865 -1.986 1.00 86.00 295 GLY A CA 1
ATOM 2157 C C . GLY A 1 295 ? -3.781 7.825 -1.060 1.00 86.00 295 GLY A C 1
ATOM 2158 O O . GLY A 1 295 ? -4.969 8.044 -1.289 1.00 86.00 295 GLY A O 1
ATOM 2159 N N . GLY A 1 296 ? -3.179 8.317 0.030 1.00 87.56 296 GLY A N 1
ATOM 2160 C CA . GLY A 1 296 ? -3.705 9.365 0.930 1.00 87.56 296 GLY A CA 1
ATOM 2161 C C . GLY A 1 296 ? -4.926 9.021 1.797 1.00 87.56 296 GLY A C 1
ATOM 2162 O O . GLY A 1 296 ? -5.247 9.755 2.731 1.00 87.56 296 GLY A O 1
ATOM 2163 N N . ASN A 1 297 ? -5.619 7.919 1.518 1.00 89.06 297 ASN A N 1
ATOM 2164 C CA . ASN A 1 297 ? -6.879 7.568 2.167 1.00 89.06 297 ASN A CA 1
ATOM 2165 C C . ASN A 1 297 ? -6.683 7.045 3.602 1.00 89.06 297 ASN A C 1
ATOM 2167 O O . ASN A 1 297 ? -5.844 6.177 3.847 1.00 89.06 297 ASN A O 1
ATOM 2171 N N . THR A 1 298 ? -7.534 7.503 4.526 1.00 94.25 298 THR A N 1
ATOM 2172 C CA . THR A 1 298 ? -7.775 6.844 5.823 1.00 94.25 298 THR A CA 1
ATOM 2173 C C . THR A 1 298 ? -9.045 5.994 5.730 1.00 94.25 298 THR A C 1
ATOM 2175 O O . THR A 1 298 ? -10.069 6.436 5.190 1.00 94.25 298 THR A O 1
ATOM 2178 N N . ARG A 1 299 ? -8.995 4.772 6.259 1.00 94.69 299 ARG A N 1
ATOM 2179 C CA . ARG A 1 299 ? -10.149 3.880 6.447 1.00 94.69 299 ARG A CA 1
ATOM 2180 C C . ARG A 1 299 ? -10.130 3.322 7.865 1.00 94.69 299 ARG A C 1
ATOM 2182 O O . ARG A 1 299 ? -9.067 3.247 8.479 1.00 94.69 299 ARG A O 1
ATOM 2189 N N . ILE A 1 300 ? -11.292 2.936 8.373 1.00 97.31 300 ILE A N 1
ATOM 2190 C CA . ILE A 1 300 ? -11.420 2.288 9.680 1.00 97.31 300 ILE A CA 1
ATOM 2191 C C . ILE A 1 300 ? -12.202 0.986 9.510 1.00 97.31 300 ILE A C 1
ATOM 2193 O O . ILE A 1 300 ? -13.144 0.926 8.726 1.00 97.31 300 ILE A O 1
ATOM 2197 N N . VAL A 1 301 ? -11.800 -0.063 10.214 1.00 96.88 301 VAL A N 1
ATOM 2198 C CA . VAL A 1 301 ? -12.474 -1.367 10.231 1.00 96.88 301 VAL A CA 1
ATOM 2199 C C . VAL A 1 301 ? -12.940 -1.640 11.657 1.00 96.88 301 VAL A C 1
ATOM 2201 O O . VAL A 1 301 ? -12.201 -1.379 12.606 1.00 96.88 301 VAL A O 1
ATOM 2204 N N . TYR A 1 302 ? -14.171 -2.113 11.829 1.00 97.50 302 TYR A N 1
ATOM 2205 C CA . TYR A 1 302 ? -14.678 -2.498 13.149 1.00 97.50 302 TYR A CA 1
ATOM 2206 C C . TYR A 1 302 ? -14.083 -3.845 13.585 1.00 97.50 302 TYR A C 1
ATOM 2208 O O . TYR A 1 302 ? -13.840 -4.713 12.751 1.00 97.50 302 TYR A O 1
ATOM 2216 N N . GLY A 1 303 ? -13.925 -4.050 14.891 1.00 97.06 303 GLY A N 1
ATOM 2217 C CA . GLY A 1 303 ? -13.788 -5.389 15.461 1.00 97.06 303 GLY A CA 1
ATOM 2218 C C . GLY A 1 303 ? -15.061 -6.222 15.273 1.00 97.06 303 GLY A C 1
ATOM 2219 O O . GLY A 1 303 ? -16.168 -5.685 15.233 1.00 97.06 303 GLY A O 1
ATOM 2220 N N . ASP A 1 304 ? -14.902 -7.538 15.191 1.00 96.19 304 ASP A N 1
ATOM 2221 C CA . ASP A 1 304 ? -15.974 -8.542 15.196 1.00 96.19 304 ASP A CA 1
ATOM 2222 C C . ASP A 1 304 ? -16.487 -8.870 16.612 1.00 96.19 304 ASP A C 1
ATOM 2224 O O . ASP A 1 304 ? -17.579 -9.418 16.765 1.00 96.19 304 ASP A O 1
ATOM 2228 N N . GLN A 1 305 ? -15.720 -8.504 17.645 1.00 96.81 305 GLN A N 1
ATOM 2229 C CA . GLN A 1 305 ? -15.994 -8.770 19.063 1.00 96.81 305 GLN A CA 1
ATOM 2230 C C . GLN A 1 305 ? -16.016 -7.495 19.923 1.00 96.81 305 GLN A C 1
ATOM 2232 O O . GLN A 1 305 ? -15.552 -6.427 19.516 1.00 96.81 305 GLN A O 1
ATOM 2237 N N . TYR A 1 306 ? -16.546 -7.635 21.140 1.00 97.12 306 TYR A N 1
ATOM 2238 C CA . TYR A 1 306 ? -16.544 -6.626 22.202 1.00 97.12 306 TYR A CA 1
ATOM 2239 C C . TYR A 1 306 ? -15.985 -7.221 23.504 1.00 97.12 306 TYR A C 1
ATOM 2241 O O . TYR A 1 306 ? -16.026 -8.433 23.711 1.00 97.12 306 TYR A O 1
ATOM 2249 N N . TYR A 1 307 ? -15.533 -6.358 24.413 1.00 97.81 307 TYR A N 1
ATOM 2250 C CA . TYR A 1 307 ? -14.826 -6.732 25.647 1.00 97.81 307 TYR A CA 1
ATOM 2251 C C . TYR A 1 307 ? -15.483 -6.103 26.882 1.00 97.81 307 TYR A C 1
ATOM 2253 O O . TYR A 1 307 ? -16.258 -5.150 26.760 1.00 97.81 307 TYR A O 1
ATOM 2261 N N . ASN A 1 308 ? -15.196 -6.611 28.083 1.00 97.25 308 ASN A N 1
ATOM 2262 C CA . ASN A 1 308 ? -15.800 -6.093 29.318 1.00 97.25 308 ASN A CA 1
ATOM 2263 C C . ASN A 1 308 ? -15.098 -4.825 29.830 1.00 97.25 308 ASN A C 1
ATOM 2265 O O . ASN A 1 308 ? -15.696 -4.055 30.579 1.00 97.25 308 ASN A O 1
ATOM 2269 N N . ASN A 1 309 ? -13.837 -4.613 29.443 1.00 96.44 309 ASN A N 1
ATOM 2270 C CA . ASN A 1 309 ? -13.005 -3.476 29.838 1.00 96.44 309 ASN A CA 1
ATOM 2271 C C . ASN A 1 309 ? -11.908 -3.182 28.790 1.00 96.44 309 ASN A C 1
ATOM 2273 O O . ASN A 1 309 ? -11.743 -3.902 27.804 1.00 96.44 309 ASN A O 1
ATOM 2277 N N . LEU A 1 310 ? -11.166 -2.090 29.006 1.00 96.00 310 LEU A N 1
ATOM 2278 C CA . LEU A 1 310 ? -10.118 -1.610 28.097 1.00 96.00 310 LEU A CA 1
ATOM 2279 C C . LEU A 1 310 ? -8.833 -2.457 28.126 1.00 96.00 310 LEU A C 1
ATOM 2281 O O . LEU A 1 310 ? -8.047 -2.374 27.186 1.00 96.00 310 LEU A O 1
ATOM 2285 N N . ASP A 1 311 ? -8.593 -3.240 29.177 1.00 95.50 311 ASP A N 1
ATOM 2286 C CA . ASP A 1 311 ? -7.408 -4.095 29.291 1.00 95.50 311 ASP A CA 1
ATOM 2287 C C . ASP A 1 311 ? -7.576 -5.377 28.468 1.00 95.50 311 ASP A C 1
ATOM 2289 O O . ASP A 1 311 ? -6.725 -5.673 27.632 1.00 95.50 311 ASP A O 1
ATOM 2293 N N . GLU A 1 312 ? -8.722 -6.056 28.592 1.00 96.00 312 GLU A N 1
ATOM 2294 C CA . GLU A 1 312 ? -9.123 -7.177 27.726 1.00 96.00 312 GLU A CA 1
ATOM 2295 C C . GLU A 1 312 ? -9.035 -6.810 26.237 1.00 96.00 312 GLU A C 1
ATOM 2297 O O . GLU A 1 312 ? -8.417 -7.529 25.451 1.00 96.00 312 GLU A O 1
ATOM 2302 N N . ALA A 1 313 ? -9.597 -5.657 25.858 1.00 96.81 313 ALA A N 1
ATOM 2303 C CA . ALA A 1 313 ? -9.594 -5.183 24.476 1.00 96.81 313 ALA A CA 1
ATOM 2304 C C . ALA A 1 313 ? -8.175 -4.933 23.935 1.00 96.81 313 ALA A C 1
ATOM 2306 O O . ALA A 1 313 ? -7.889 -5.247 22.781 1.00 96.81 313 ALA A O 1
ATOM 2307 N N . VAL A 1 314 ? -7.272 -4.386 24.759 1.00 94.88 314 VAL A N 1
ATOM 2308 C CA . VAL A 1 314 ? -5.875 -4.141 24.364 1.00 94.88 314 VAL A CA 1
ATOM 2309 C C . VAL A 1 314 ? -5.070 -5.439 24.281 1.00 94.88 314 VAL A C 1
ATOM 2311 O O . VAL A 1 314 ? -4.232 -5.560 23.390 1.00 94.88 314 VAL A O 1
ATOM 2314 N N . VAL A 1 315 ? -5.339 -6.428 25.139 1.00 92.69 315 VAL A N 1
ATOM 2315 C CA . VAL A 1 315 ? -4.716 -7.761 25.048 1.00 92.69 315 VAL A CA 1
ATOM 2316 C C . VAL A 1 315 ? -5.153 -8.485 23.768 1.00 92.69 315 VAL A C 1
ATOM 2318 O O . VAL A 1 315 ? -4.306 -9.032 23.060 1.00 92.69 315 VAL A O 1
ATOM 2321 N N . ALA A 1 316 ? -6.441 -8.429 23.414 1.00 94.00 316 ALA A N 1
ATOM 2322 C CA . ALA A 1 316 ? -6.988 -9.098 22.230 1.00 94.00 316 ALA A CA 1
ATOM 2323 C C . ALA A 1 316 ? -6.389 -8.606 20.895 1.00 94.00 316 ALA A C 1
ATOM 2325 O O . ALA A 1 316 ? -6.288 -9.378 19.939 1.00 94.00 316 ALA A O 1
ATOM 2326 N N . LEU A 1 317 ? -5.904 -7.358 20.827 1.00 93.44 317 LEU A N 1
ATOM 2327 C CA . LEU A 1 317 ? -5.171 -6.841 19.659 1.00 93.44 317 LEU A CA 1
ATOM 2328 C C . LEU A 1 317 ? -3.929 -7.675 19.302 1.00 93.44 317 LEU A C 1
ATOM 2330 O O . LEU A 1 317 ? -3.506 -7.661 18.150 1.00 93.44 317 LEU A O 1
ATOM 2334 N N . GLY A 1 318 ? -3.345 -8.405 20.258 1.00 89.69 318 GLY A N 1
ATOM 2335 C CA . GLY A 1 318 ? -2.203 -9.289 20.012 1.00 89.69 318 GLY A CA 1
ATOM 2336 C C . GLY A 1 318 ? -2.529 -10.543 19.189 1.00 89.69 318 GLY A C 1
ATOM 2337 O O . GLY A 1 318 ? -1.601 -11.177 18.691 1.00 89.69 318 GLY A O 1
ATOM 2338 N N . SER A 1 319 ? -3.813 -10.895 19.048 1.00 89.75 319 SER A N 1
ATOM 2339 C CA . SER A 1 319 ? -4.290 -12.133 18.409 1.00 89.75 319 SER A CA 1
ATOM 2340 C C . SER A 1 319 ? -5.248 -11.927 17.229 1.00 89.75 319 SER A C 1
ATOM 2342 O O . SER A 1 319 ? -5.553 -12.891 16.533 1.00 89.75 319 SER A O 1
ATOM 2344 N N . ILE A 1 320 ? -5.741 -10.706 17.004 1.00 91.81 320 ILE A N 1
ATOM 2345 C CA . ILE A 1 320 ? -6.641 -10.386 15.885 1.00 91.81 320 ILE A CA 1
ATOM 2346 C C . ILE A 1 320 ? -5.812 -10.030 14.650 1.00 91.81 320 ILE A C 1
ATOM 2348 O O . ILE A 1 320 ? -4.919 -9.187 14.735 1.00 91.81 320 ILE A O 1
ATOM 2352 N N . ASP A 1 321 ? -6.156 -10.603 13.495 1.00 92.38 321 ASP A N 1
ATOM 2353 C CA . ASP A 1 321 ? -5.721 -10.092 12.194 1.00 92.38 321 ASP A CA 1
ATOM 2354 C C . ASP A 1 321 ? -6.713 -9.020 11.693 1.00 92.38 321 ASP A C 1
ATOM 2356 O O . ASP A 1 321 ? -7.860 -9.348 11.372 1.00 92.38 321 ASP A O 1
ATOM 2360 N N . PRO A 1 322 ? -6.310 -7.738 11.588 1.00 93.81 322 PRO A N 1
ATOM 2361 C CA . PRO A 1 322 ? -7.180 -6.682 11.081 1.00 93.81 322 PRO A CA 1
ATOM 2362 C C . PRO A 1 322 ? -7.545 -6.847 9.600 1.00 93.81 322 PRO A C 1
ATOM 2364 O O . PRO A 1 322 ? -8.544 -6.274 9.168 1.00 93.81 322 PRO A O 1
ATOM 2367 N N . PHE A 1 323 ? -6.749 -7.578 8.809 1.00 92.31 323 PHE A N 1
ATOM 2368 C CA . PHE A 1 323 ? -7.021 -7.789 7.385 1.00 92.31 323 PHE A CA 1
ATOM 2369 C C . PHE A 1 323 ? -8.156 -8.791 7.161 1.00 92.31 323 PHE A C 1
ATOM 2371 O O . PHE A 1 323 ? -8.994 -8.547 6.299 1.00 92.31 323 PHE A O 1
ATOM 2378 N N . ALA A 1 324 ? -8.271 -9.828 7.997 1.00 92.12 324 ALA A N 1
ATOM 2379 C CA . ALA A 1 324 ? -9.412 -10.750 7.991 1.00 92.12 324 ALA A CA 1
ATOM 2380 C C . ALA A 1 324 ? -10.766 -10.056 8.278 1.00 92.12 324 ALA A C 1
ATOM 2382 O O . ALA A 1 324 ? -11.819 -10.551 7.879 1.00 92.12 324 ALA A O 1
ATOM 2383 N N . LEU A 1 325 ? -10.741 -8.893 8.942 1.00 93.56 325 LEU A N 1
ATOM 2384 C CA . LEU A 1 325 ? -11.914 -8.045 9.199 1.00 93.56 325 LEU A CA 1
ATOM 2385 C C . LEU A 1 325 ? -12.126 -6.953 8.130 1.00 93.56 325 LEU A C 1
ATOM 2387 O O . LEU A 1 325 ? -13.140 -6.252 8.141 1.00 93.56 325 LEU A O 1
ATOM 2391 N N . ALA A 1 326 ? -11.190 -6.799 7.195 1.00 91.56 326 ALA A N 1
ATOM 2392 C CA . ALA A 1 326 ? -11.214 -5.789 6.146 1.00 91.56 326 ALA A CA 1
ATOM 2393 C C . ALA A 1 326 ? -11.689 -6.367 4.797 1.00 91.56 326 ALA A C 1
ATOM 2395 O O . ALA A 1 326 ? -11.653 -7.578 4.583 1.00 91.56 326 ALA A O 1
ATOM 2396 N N . PRO A 1 327 ? -12.097 -5.524 3.829 1.00 87.81 327 PRO A N 1
ATOM 2397 C CA . PRO A 1 327 ? -12.216 -5.959 2.441 1.00 87.81 327 PRO A CA 1
ATOM 2398 C C . PRO A 1 327 ? -10.870 -6.484 1.933 1.00 87.81 327 PRO A C 1
ATOM 2400 O O . PRO A 1 327 ? -9.862 -5.796 2.085 1.00 87.81 327 PRO A O 1
ATOM 2403 N N . ALA A 1 328 ? -10.844 -7.634 1.252 1.00 83.50 328 ALA A N 1
ATOM 2404 C CA . ALA A 1 328 ? -9.605 -8.277 0.776 1.00 83.50 328 ALA A CA 1
ATOM 2405 C C . ALA A 1 328 ? -8.702 -7.369 -0.095 1.00 83.50 328 ALA A C 1
ATOM 2407 O O . ALA A 1 328 ? -7.491 -7.560 -0.182 1.00 83.50 328 ALA A O 1
ATOM 2408 N N . SER A 1 329 ? -9.256 -6.308 -0.699 1.00 80.50 329 SER A N 1
ATOM 2409 C CA . SER A 1 329 ? -8.473 -5.279 -1.396 1.00 80.50 329 SER A CA 1
ATOM 2410 C C . SER A 1 329 ? -7.557 -4.449 -0.478 1.00 80.50 329 SER A C 1
ATOM 2412 O O . SER A 1 329 ? -6.746 -3.674 -0.988 1.00 80.50 329 SER A O 1
ATOM 2414 N N . PHE A 1 330 ? -7.676 -4.567 0.849 1.00 87.44 330 PHE A N 1
ATOM 2415 C CA . PHE A 1 330 ? -6.846 -3.864 1.829 1.00 87.44 330 PHE A CA 1
ATOM 2416 C C . PHE A 1 330 ? -5.470 -4.524 1.979 1.00 87.44 330 PHE A C 1
ATOM 2418 O O . PHE A 1 330 ? -4.486 -3.792 2.047 1.00 87.44 330 PHE A O 1
ATOM 2425 N N . GLU A 1 331 ? -5.357 -5.858 1.942 1.00 84.44 331 GLU A N 1
ATOM 2426 C CA . GLU A 1 331 ? -4.086 -6.606 2.099 1.00 84.44 331 GLU A CA 1
ATOM 2427 C C . GLU A 1 331 ? -2.959 -6.099 1.189 1.00 84.44 331 GLU A C 1
ATOM 2429 O O . GLU A 1 331 ? -1.774 -6.144 1.512 1.00 84.44 331 GLU A O 1
ATOM 2434 N N . THR A 1 332 ? -3.325 -5.606 0.008 1.00 80.81 332 THR A N 1
ATOM 2435 C CA . THR A 1 332 ? -2.381 -5.258 -1.053 1.00 80.81 332 THR A CA 1
ATOM 2436 C C . THR A 1 332 ? -1.842 -3.817 -0.960 1.00 80.81 332 THR A C 1
ATOM 2438 O O . THR A 1 332 ? -0.973 -3.444 -1.763 1.00 80.81 332 THR A O 1
ATOM 2441 N N . SER A 1 333 ? -2.361 -2.983 -0.041 1.00 82.75 333 SER A N 1
ATOM 2442 C CA . SER A 1 333 ? -2.017 -1.544 0.070 1.00 82.75 333 SER A CA 1
ATOM 2443 C C . SER A 1 333 ? -2.247 -0.884 1.427 1.00 82.75 333 SER A C 1
ATOM 2445 O O . SER A 1 333 ? -1.581 0.105 1.724 1.00 82.75 333 SER A O 1
ATOM 2447 N N . GLY A 1 334 ? -3.204 -1.357 2.218 1.00 90.81 334 GLY A N 1
ATOM 2448 C CA . GLY A 1 334 ? -3.512 -0.796 3.524 1.00 90.81 334 GLY A CA 1
ATOM 2449 C C . GLY A 1 334 ? -2.403 -1.117 4.518 1.00 90.81 334 GLY A C 1
ATOM 2450 O O . GLY A 1 334 ? -1.965 -2.257 4.625 1.00 90.81 334 GLY A O 1
ATOM 2451 N N . PHE A 1 335 ? -1.962 -0.110 5.261 1.00 94.62 335 PHE A N 1
ATOM 2452 C CA . PHE A 1 335 ? -1.091 -0.279 6.414 1.00 94.62 335 PHE A CA 1
ATOM 2453 C C . PHE A 1 335 ? -1.911 -0.066 7.685 1.00 94.62 335 PHE A C 1
ATOM 2455 O O . PHE A 1 335 ? -2.510 1.001 7.859 1.00 94.62 335 PHE A O 1
ATOM 2462 N N . VAL A 1 336 ? -1.938 -1.059 8.577 1.00 95.94 336 VAL A N 1
ATOM 2463 C CA . VAL A 1 336 ? -2.563 -0.910 9.897 1.00 95.94 336 VAL A CA 1
ATOM 2464 C C . VAL A 1 336 ? -1.680 0.012 10.731 1.00 95.94 336 VAL A C 1
ATOM 2466 O O . VAL A 1 336 ? -0.555 -0.324 11.095 1.00 95.94 336 VAL A O 1
ATOM 2469 N N . VAL A 1 337 ? -2.182 1.204 11.027 1.00 95.62 337 VAL A N 1
ATOM 2470 C CA . VAL A 1 337 ? -1.470 2.245 11.779 1.00 95.62 337 VAL A CA 1
ATOM 2471 C C . VAL A 1 337 ? -1.552 2.016 13.291 1.00 95.62 337 VAL A C 1
ATOM 2473 O O . VAL A 1 337 ? -0.627 2.360 14.037 1.00 95.62 337 VAL A O 1
ATOM 2476 N N . GLY A 1 338 ? -2.674 1.458 13.734 1.00 96.19 338 GLY A N 1
ATOM 2477 C CA . GLY A 1 338 ? -3.039 1.289 15.130 1.00 96.19 338 GLY A CA 1
ATOM 2478 C C . GLY A 1 338 ? -4.505 0.893 15.274 1.00 96.19 338 GLY A C 1
ATOM 2479 O O . GLY A 1 338 ? -5.199 0.679 14.279 1.00 96.19 338 GLY A O 1
ATOM 2480 N N . ALA A 1 339 ? -4.977 0.825 16.512 1.00 98.06 339 ALA A N 1
ATOM 2481 C CA . ALA A 1 339 ? -6.374 0.607 16.852 1.00 98.06 339 ALA A CA 1
ATOM 2482 C C . ALA A 1 339 ? -6.821 1.556 17.969 1.00 98.06 339 ALA A C 1
ATOM 2484 O O . ALA A 1 339 ? -6.008 2.032 18.767 1.00 98.06 339 ALA A O 1
ATOM 2485 N N . ILE A 1 340 ? -8.127 1.802 18.023 1.00 98.38 340 ILE A N 1
ATOM 2486 C CA . ILE A 1 340 ? -8.811 2.488 19.118 1.00 98.38 340 ILE A CA 1
ATOM 2487 C C . ILE A 1 340 ? -9.604 1.433 19.889 1.00 98.38 340 ILE A C 1
ATOM 2489 O O . ILE A 1 340 ? -10.457 0.770 19.299 1.00 98.38 340 ILE A O 1
ATOM 2493 N N . ALA A 1 341 ? -9.347 1.299 21.188 1.00 98.19 341 ALA A N 1
ATOM 2494 C CA . ALA A 1 341 ? -10.226 0.601 22.119 1.00 98.19 341 ALA A CA 1
ATOM 2495 C C . ALA A 1 341 ? -11.062 1.650 22.862 1.00 98.19 341 ALA A C 1
ATOM 2497 O O . ALA A 1 341 ? -10.507 2.494 23.572 1.00 98.19 341 ALA A O 1
ATOM 2498 N N . ALA A 1 342 ? -12.382 1.631 22.671 1.00 97.94 342 ALA A N 1
ATOM 2499 C CA . ALA A 1 342 ? -13.287 2.651 23.196 1.00 97.94 342 ALA A CA 1
ATOM 2500 C C . ALA A 1 342 ? -14.561 2.044 23.795 1.00 97.94 342 ALA A C 1
ATOM 2502 O O . ALA A 1 342 ? -15.113 1.072 23.285 1.00 97.94 342 ALA A O 1
ATOM 2503 N N . THR A 1 343 ? -15.028 2.640 24.889 1.00 98.00 343 THR A N 1
ATOM 2504 C CA . THR A 1 343 ? -16.232 2.221 25.614 1.00 98.00 343 THR A CA 1
ATOM 2505 C C . THR A 1 343 ? -17.497 2.635 24.855 1.00 98.00 343 THR A C 1
ATOM 2507 O O . THR A 1 343 ? -17.619 3.792 24.463 1.00 98.00 343 THR A O 1
ATOM 2510 N N . ALA A 1 344 ? -18.454 1.723 24.684 1.00 97.00 344 ALA A N 1
ATOM 2511 C CA . ALA A 1 344 ? -19.615 1.871 23.803 1.00 97.00 344 ALA A CA 1
ATOM 2512 C C . ALA A 1 344 ? -20.490 3.100 24.107 1.00 97.00 344 ALA A C 1
ATOM 2514 O O . ALA A 1 344 ? -21.034 3.714 23.193 1.00 97.00 344 ALA A O 1
ATOM 2515 N N . GLY A 1 345 ? -20.609 3.471 25.385 1.00 94.69 345 GLY A N 1
ATOM 2516 C CA . GLY A 1 345 ? -21.324 4.668 25.833 1.00 94.69 345 GLY A CA 1
ATOM 2517 C C . GLY A 1 345 ? -20.488 5.946 25.935 1.00 94.69 345 GLY A C 1
ATOM 2518 O O . GLY A 1 345 ? -20.997 6.924 26.478 1.00 94.69 345 GLY A O 1
ATOM 2519 N N . THR A 1 346 ? -19.221 5.969 25.499 1.00 96.06 346 THR A N 1
ATOM 2520 C CA . THR A 1 346 ? -18.418 7.199 25.600 1.00 96.06 346 THR A CA 1
ATOM 2521 C C . THR A 1 346 ? -18.843 8.230 24.558 1.00 96.06 346 THR A C 1
ATOM 2523 O O . THR A 1 346 ? -19.035 7.917 23.387 1.00 96.06 346 THR A O 1
ATOM 2526 N N . THR A 1 347 ? -18.948 9.489 24.971 1.00 95.88 347 THR A N 1
ATOM 2527 C CA . THR A 1 347 ? -19.145 10.637 24.071 1.00 95.88 347 THR A CA 1
ATOM 2528 C C . THR A 1 347 ? -17.823 11.306 23.690 1.00 95.88 347 THR A C 1
ATOM 2530 O O . THR A 1 347 ? -17.803 12.228 22.880 1.00 95.88 347 THR A O 1
ATOM 2533 N N . ASP A 1 348 ? -16.702 10.846 24.251 1.00 95.81 348 ASP A N 1
ATOM 2534 C CA . ASP A 1 348 ? -15.377 11.413 24.023 1.00 95.81 348 ASP A CA 1
ATOM 2535 C C . ASP A 1 348 ? -14.272 10.344 24.104 1.00 95.81 348 ASP A C 1
ATOM 2537 O O . ASP A 1 348 ? -14.371 9.371 24.849 1.00 95.81 348 ASP A O 1
ATOM 2541 N N . LEU A 1 349 ? -13.187 10.534 23.350 1.00 96.75 349 LEU A N 1
ATOM 2542 C CA . LEU A 1 349 ? -12.055 9.601 23.282 1.00 96.75 349 LEU A CA 1
ATOM 2543 C C . LEU A 1 349 ? -10.954 9.905 24.313 1.00 96.75 349 LEU A C 1
ATOM 2545 O O . LEU A 1 349 ? -9.913 9.258 24.292 1.00 96.75 349 LEU A O 1
ATOM 2549 N N . THR A 1 350 ? -11.173 10.844 25.242 1.00 96.25 350 THR A N 1
ATOM 2550 C CA . THR A 1 350 ? -10.233 11.149 26.345 1.00 96.25 350 THR A CA 1
ATOM 2551 C C . THR A 1 350 ? -9.972 9.937 27.252 1.00 96.25 350 THR A C 1
ATOM 2553 O O . THR A 1 350 ? -8.896 9.823 27.828 1.00 96.25 350 THR A O 1
ATOM 2556 N N . THR A 1 351 ? -10.931 9.012 27.360 1.00 94.00 351 THR A N 1
ATOM 2557 C CA . THR A 1 351 ? -10.821 7.757 28.128 1.00 94.00 351 THR A CA 1
ATOM 2558 C C . THR A 1 351 ? -10.548 6.523 27.257 1.00 94.00 351 THR A C 1
ATOM 2560 O O . THR A 1 351 ? -10.394 5.424 27.789 1.00 94.00 351 THR A O 1
ATOM 2563 N N . ALA A 1 352 ? -10.486 6.676 25.930 1.00 96.94 352 ALA A N 1
ATOM 2564 C CA . ALA A 1 352 ? -10.188 5.585 25.006 1.00 96.94 352 ALA A CA 1
ATOM 2565 C C . ALA A 1 352 ? -8.681 5.286 24.968 1.00 96.94 352 ALA A C 1
ATOM 2567 O O . ALA A 1 352 ? -7.848 6.174 25.161 1.00 96.94 352 ALA A O 1
ATOM 2568 N N . ARG A 1 353 ? -8.312 4.037 24.668 1.00 97.44 353 ARG A N 1
ATOM 2569 C CA . ARG A 1 353 ? -6.908 3.646 24.481 1.00 97.44 353 ARG A CA 1
ATOM 2570 C C . ARG A 1 353 ? -6.563 3.598 22.998 1.00 97.44 353 ARG A C 1
ATOM 2572 O O . ARG A 1 353 ? -7.188 2.869 22.232 1.00 97.44 353 ARG A O 1
ATOM 2579 N N . PHE A 1 354 ? -5.530 4.340 22.616 1.00 96.81 354 PHE A N 1
ATOM 2580 C CA . PHE A 1 354 ? -4.939 4.300 21.281 1.00 96.81 354 PHE A CA 1
ATOM 2581 C C . PHE A 1 354 ? -3.708 3.395 21.315 1.00 96.81 354 PHE A C 1
ATOM 2583 O O . PHE A 1 354 ? -2.746 3.679 22.026 1.00 96.81 354 PHE A O 1
ATOM 2590 N N . VAL A 1 355 ? -3.734 2.303 20.554 1.00 95.62 355 VAL A N 1
ATOM 2591 C CA . VAL A 1 355 ? -2.621 1.348 20.464 1.00 95.62 355 VAL A CA 1
ATOM 2592 C C . VAL A 1 355 ? -1.987 1.474 19.087 1.00 95.62 355 VAL A C 1
ATOM 2594 O O . VAL A 1 355 ? -2.657 1.291 18.073 1.00 95.62 355 VAL A O 1
ATOM 2597 N N . ARG A 1 356 ? -0.694 1.803 19.030 1.00 93.06 356 ARG A N 1
ATOM 2598 C CA . ARG A 1 356 ? 0.056 1.936 17.773 1.00 93.06 356 ARG A CA 1
ATOM 2599 C C . ARG A 1 356 ? 0.627 0.586 17.340 1.00 93.06 356 ARG A C 1
ATOM 2601 O O . ARG A 1 356 ? 1.102 -0.178 18.174 1.00 93.06 356 ARG A O 1
ATOM 2608 N N . THR A 1 357 ? 0.659 0.326 16.037 1.00 92.94 357 THR A N 1
ATOM 2609 C CA . THR A 1 357 ? 1.413 -0.808 15.484 1.00 92.94 357 THR A CA 1
ATOM 2610 C C . THR A 1 357 ? 2.919 -0.535 15.425 1.00 92.94 357 THR A C 1
ATOM 2612 O O . THR A 1 357 ? 3.384 0.616 15.411 1.00 92.94 357 THR A O 1
ATOM 2615 N N . ASN A 1 358 ? 3.694 -1.617 15.338 1.00 89.31 358 ASN A N 1
ATOM 2616 C CA . ASN A 1 358 ? 5.119 -1.567 15.023 1.00 89.31 358 ASN A CA 1
ATOM 2617 C C . ASN A 1 358 ? 5.374 -1.148 13.553 1.00 89.31 358 ASN A C 1
ATOM 2619 O O . ASN A 1 358 ? 4.456 -0.785 12.813 1.00 89.31 358 ASN A O 1
ATOM 2623 N N . GLN A 1 359 ? 6.637 -1.160 13.114 1.00 89.19 359 GLN A N 1
ATOM 2624 C CA . GLN A 1 359 ? 7.020 -0.710 11.766 1.00 89.19 359 GLN A CA 1
ATOM 2625 C C . GLN A 1 359 ? 6.368 -1.518 10.624 1.00 89.19 359 GLN A C 1
ATOM 2627 O O . GLN A 1 359 ? 6.194 -0.983 9.531 1.00 89.19 359 GLN A O 1
ATOM 2632 N N . PHE A 1 360 ? 5.961 -2.762 10.892 1.00 89.25 360 PHE A N 1
ATOM 2633 C CA . PHE A 1 360 ? 5.366 -3.704 9.936 1.00 89.25 360 PHE A CA 1
ATOM 2634 C C . PHE A 1 360 ? 3.831 -3.770 10.021 1.00 89.25 360 PHE A C 1
ATOM 2636 O O . PHE A 1 360 ? 3.227 -4.658 9.431 1.00 89.25 360 PHE A O 1
ATOM 2643 N N . GLY A 1 361 ? 3.189 -2.880 10.787 1.00 90.44 361 GLY A N 1
ATOM 2644 C CA . GLY A 1 361 ? 1.729 -2.858 10.920 1.00 90.44 361 GLY A CA 1
ATOM 2645 C C . GLY A 1 361 ? 1.152 -3.898 11.891 1.00 90.44 361 GLY A C 1
ATOM 2646 O O . GLY A 1 361 ? -0.060 -4.059 11.948 1.00 90.44 361 GLY A O 1
ATOM 2647 N N . ASN A 1 362 ? 1.983 -4.572 12.692 1.00 89.50 362 ASN A N 1
ATOM 2648 C CA . ASN A 1 362 ? 1.524 -5.575 13.660 1.00 89.50 362 ASN A CA 1
ATOM 2649 C C . ASN A 1 362 ? 1.414 -4.999 15.085 1.00 89.50 362 ASN A C 1
ATOM 2651 O O . ASN A 1 362 ? 2.216 -4.145 15.476 1.00 89.50 362 ASN A O 1
ATOM 2655 N N . PHE A 1 363 ? 0.451 -5.498 15.869 1.00 88.31 363 PHE A N 1
ATOM 2656 C CA . PHE A 1 363 ? 0.283 -5.164 17.294 1.00 88.31 363 PHE A CA 1
ATOM 2657 C C . PHE A 1 363 ? 1.177 -6.006 18.213 1.00 88.31 363 PHE A C 1
ATOM 2659 O O . PHE A 1 363 ? 1.723 -5.489 19.185 1.00 88.31 363 PHE A O 1
ATOM 2666 N N . SER A 1 364 ? 1.376 -7.289 17.893 1.00 76.06 364 SER A N 1
ATOM 2667 C CA . SER A 1 364 ? 2.282 -8.171 18.634 1.00 76.06 364 SER A CA 1
ATOM 2668 C C . SER A 1 364 ? 3.735 -7.681 18.555 1.00 76.06 364 SER A C 1
ATOM 2670 O O . SER A 1 364 ? 4.222 -7.326 17.472 1.00 76.06 364 SER A O 1
ATOM 2672 N N . GLY A 1 365 ? 4.448 -7.724 19.683 1.00 54.03 365 GLY A N 1
ATOM 2673 C CA . GLY A 1 365 ? 5.837 -7.278 19.833 1.00 54.03 365 GLY A CA 1
ATOM 2674 C C . GLY A 1 365 ? 6.882 -8.155 19.132 1.00 54.03 365 GLY A C 1
ATOM 2675 O O . GLY A 1 365 ? 7.712 -8.761 19.796 1.00 54.03 365 GLY A O 1
ATOM 2676 N N . GLY A 1 366 ? 6.872 -8.173 17.796 1.00 45.72 366 GLY A N 1
ATOM 2677 C CA . GLY A 1 366 ? 7.940 -8.727 16.958 1.00 45.72 366 GLY A CA 1
ATOM 2678 C C . GLY A 1 366 ? 7.567 -9.991 16.177 1.00 45.72 366 GLY A C 1
ATOM 2679 O O . GLY A 1 366 ? 7.334 -11.041 16.755 1.00 45.72 366 GLY A O 1
ATOM 2680 N N . VAL A 1 367 ? 7.604 -9.883 14.842 1.00 43.69 367 VAL A N 1
ATOM 2681 C CA . VAL A 1 367 ? 7.885 -10.953 13.851 1.00 43.69 367 VAL A CA 1
ATOM 2682 C C . VAL A 1 367 ? 6.949 -12.182 13.783 1.00 43.69 367 VAL A C 1
ATOM 2684 O O . VAL A 1 367 ? 6.986 -12.873 12.767 1.00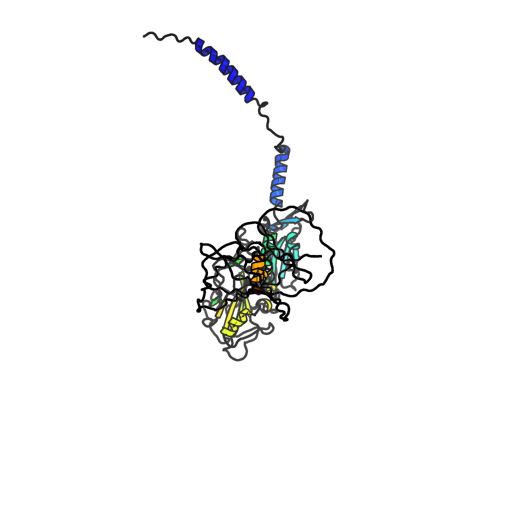 43.69 367 VAL A O 1
ATOM 2687 N N . VAL A 1 368 ? 6.050 -12.427 14.745 1.00 43.69 368 VAL A N 1
ATOM 2688 C CA . VAL A 1 368 ? 5.280 -13.689 14.882 1.00 43.69 368 VAL A CA 1
ATOM 2689 C C . VAL A 1 368 ? 4.571 -14.152 13.594 1.00 43.69 368 VAL A C 1
ATOM 2691 O O . VAL A 1 368 ? 4.524 -15.348 13.325 1.00 43.69 368 VAL A O 1
ATOM 2694 N N . SER A 1 369 ? 4.092 -13.220 12.756 1.00 45.03 369 SER A N 1
ATOM 2695 C CA . SER A 1 369 ? 3.404 -13.528 11.489 1.00 45.03 369 SER A CA 1
ATOM 2696 C C . SER A 1 369 ? 4.225 -13.294 10.201 1.00 45.03 369 SER A C 1
ATOM 2698 O O . SER A 1 369 ? 3.700 -13.475 9.106 1.00 45.03 369 SER A O 1
ATOM 2700 N N . GLN A 1 370 ? 5.522 -12.953 10.283 1.00 47.66 370 GLN A N 1
ATOM 2701 C CA . GLN A 1 370 ? 6.450 -12.937 9.127 1.00 47.66 370 GLN A CA 1
ATOM 2702 C C . GLN A 1 370 ? 7.385 -14.166 9.089 1.00 47.66 370 GLN A C 1
ATOM 2704 O O . GLN A 1 370 ? 8.509 -14.114 8.578 1.00 47.66 370 GLN A O 1
ATOM 2709 N N . SER A 1 371 ? 6.866 -15.309 9.553 1.00 46.38 371 SER A N 1
ATOM 2710 C CA . SER A 1 371 ? 7.476 -16.650 9.472 1.00 46.38 371 SER A CA 1
ATOM 2711 C C . SER A 1 371 ? 8.017 -17.009 8.070 1.00 46.38 371 SER A C 1
ATOM 2713 O O . SER A 1 371 ? 9.009 -17.720 7.933 1.00 46.38 371 SER A O 1
ATOM 2715 N N . GLY A 1 372 ? 7.438 -16.457 6.998 1.00 48.28 372 GLY A N 1
ATOM 2716 C CA . GLY A 1 372 ? 7.909 -16.695 5.631 1.00 48.28 372 GLY A CA 1
ATOM 2717 C C . GLY A 1 372 ? 9.237 -16.023 5.248 1.00 48.28 372 GLY A C 1
ATOM 2718 O O . GLY A 1 372 ? 9.937 -16.564 4.396 1.00 48.28 372 GLY A O 1
ATOM 2719 N N . ALA A 1 373 ? 9.583 -14.869 5.829 1.00 47.81 373 ALA A N 1
ATOM 2720 C CA . ALA A 1 373 ? 10.685 -14.024 5.346 1.00 47.81 373 ALA A CA 1
ATOM 2721 C C . ALA A 1 373 ? 11.848 -13.945 6.341 1.00 47.81 373 ALA A C 1
ATOM 2723 O O . ALA A 1 373 ? 12.959 -14.374 6.029 1.00 47.81 373 ALA A O 1
ATOM 2724 N N . LEU A 1 374 ? 11.598 -13.457 7.559 1.00 50.81 374 LEU A N 1
ATOM 2725 C CA . LEU A 1 374 ? 12.651 -13.294 8.567 1.00 50.81 374 LEU A CA 1
ATOM 2726 C C . LEU A 1 374 ? 13.162 -14.640 9.095 1.00 50.81 374 LEU A C 1
ATOM 2728 O O . LEU A 1 374 ? 14.352 -14.763 9.345 1.00 50.81 374 LEU A O 1
ATOM 2732 N N . LEU A 1 375 ? 12.305 -15.665 9.143 1.00 51.31 375 LEU A N 1
ATOM 2733 C CA . LEU A 1 375 ? 12.658 -17.039 9.533 1.00 51.31 375 LEU A CA 1
ATOM 2734 C C . LEU A 1 375 ? 13.426 -17.811 8.435 1.00 51.31 375 LEU A C 1
ATOM 2736 O O . LEU A 1 375 ? 14.031 -18.837 8.719 1.00 51.31 375 LEU A O 1
ATOM 2740 N N . ARG A 1 376 ? 13.430 -17.316 7.183 1.00 50.56 376 ARG A N 1
ATOM 2741 C CA . ARG A 1 376 ? 14.277 -17.836 6.085 1.00 50.56 376 ARG A CA 1
ATOM 2742 C C . ARG A 1 376 ? 15.553 -17.018 5.880 1.00 50.56 376 ARG A C 1
ATOM 2744 O O . ARG A 1 376 ? 16.561 -17.566 5.458 1.00 50.56 376 ARG A O 1
ATOM 2751 N N . SER A 1 377 ? 15.502 -15.712 6.149 1.00 49.75 377 SER A N 1
ATOM 2752 C CA . SER A 1 377 ? 16.665 -14.817 6.090 1.00 49.75 377 SER A CA 1
ATOM 2753 C C . SER A 1 377 ? 17.571 -14.947 7.313 1.00 49.75 377 SER A C 1
ATOM 2755 O O . SER A 1 377 ? 18.753 -14.627 7.226 1.00 49.75 377 SER A O 1
ATOM 2757 N N . ASN A 1 378 ? 17.014 -15.353 8.450 1.00 48.19 378 ASN A N 1
ATOM 2758 C CA . ASN A 1 378 ? 17.719 -15.600 9.694 1.00 48.19 378 ASN A CA 1
ATOM 2759 C C . ASN A 1 378 ? 17.158 -16.907 10.266 1.00 48.19 378 ASN A C 1
ATOM 2761 O O . ASN A 1 378 ? 16.012 -16.954 10.719 1.00 48.19 378 ASN A O 1
ATOM 2765 N N . ASN A 1 379 ? 17.937 -17.983 10.163 1.00 51.38 379 ASN A N 1
ATOM 2766 C CA . ASN A 1 379 ? 17.511 -19.346 10.471 1.00 51.38 379 ASN A CA 1
ATOM 2767 C C . ASN A 1 379 ? 17.446 -19.567 11.990 1.00 51.38 379 ASN A C 1
ATOM 2769 O O . ASN A 1 379 ? 18.195 -20.357 12.542 1.00 51.38 379 ASN A O 1
ATOM 2773 N N . LEU A 1 380 ? 16.576 -18.849 12.706 1.00 56.44 380 LEU A N 1
ATOM 2774 C CA . LEU A 1 380 ? 16.618 -18.753 14.173 1.00 56.44 380 LEU A CA 1
ATOM 2775 C C . LEU A 1 380 ? 16.375 -20.079 14.931 1.00 56.44 380 LEU A C 1
ATOM 2777 O O . LEU A 1 380 ? 16.531 -20.106 16.151 1.00 56.44 380 LEU A O 1
ATOM 2781 N N . SER A 1 381 ? 16.110 -21.196 14.238 1.00 57.62 381 SER A N 1
ATOM 2782 C CA . SER A 1 381 ? 16.343 -22.545 14.781 1.00 57.62 381 SER A CA 1
ATOM 2783 C C . SER A 1 381 ? 17.780 -22.743 15.283 1.00 57.62 381 SER A C 1
ATOM 2785 O O . SER A 1 381 ? 17.978 -23.446 16.270 1.00 57.62 381 SER A O 1
ATOM 2787 N N . ASP A 1 382 ? 18.756 -22.064 14.671 1.00 54.94 382 ASP A N 1
ATOM 2788 C CA . ASP A 1 382 ? 20.158 -21.982 15.097 1.00 54.94 382 ASP A CA 1
ATOM 2789 C C . ASP A 1 382 ? 20.284 -21.585 16.574 1.00 54.94 382 ASP A C 1
ATOM 2791 O O . ASP A 1 382 ? 21.175 -22.056 17.272 1.00 54.94 382 ASP A O 1
ATOM 2795 N N . VAL A 1 383 ? 19.378 -20.729 17.061 1.00 58.78 383 VAL A N 1
ATOM 2796 C CA . VAL A 1 383 ? 19.393 -20.163 18.420 1.00 58.78 383 VAL A CA 1
ATOM 2797 C C . VAL A 1 383 ? 18.309 -20.764 19.324 1.00 58.78 383 VAL A C 1
ATOM 2799 O O . VAL A 1 383 ? 18.242 -20.435 20.506 1.00 58.78 383 VAL A O 1
ATOM 2802 N N . ALA A 1 384 ? 17.476 -21.674 18.803 1.00 62.16 384 ALA A N 1
ATOM 2803 C CA . ALA A 1 384 ? 16.376 -22.295 19.546 1.00 62.16 384 ALA A CA 1
ATOM 2804 C C . ALA A 1 384 ? 16.850 -23.238 20.670 1.00 62.16 384 ALA A C 1
ATOM 2806 O O . ALA A 1 384 ? 16.080 -23.560 21.574 1.00 62.16 384 ALA A O 1
ATOM 2807 N N . SER A 1 385 ? 18.124 -23.648 20.661 1.00 71.50 385 SER A N 1
ATOM 2808 C CA . SER A 1 385 ? 18.797 -24.160 21.856 1.00 71.50 385 SER A CA 1
ATOM 2809 C C . SER A 1 385 ? 20.260 -23.698 21.909 1.00 71.50 385 SER A C 1
ATOM 2811 O O . SER A 1 385 ? 20.902 -23.597 20.858 1.00 71.50 385 SER A O 1
ATOM 2813 N N . PRO A 1 386 ? 20.842 -23.482 23.108 1.00 66.50 386 PRO A N 1
ATOM 2814 C CA . PRO A 1 386 ? 22.259 -23.132 23.243 1.00 66.50 386 PRO A CA 1
ATOM 2815 C C . PRO A 1 386 ? 23.209 -24.162 22.614 1.00 66.50 386 PRO A C 1
ATOM 2817 O O . PRO A 1 386 ? 24.252 -23.795 22.082 1.00 66.50 386 PRO A O 1
ATOM 2820 N N . ALA A 1 387 ? 22.832 -25.446 22.620 1.00 68.00 387 ALA A N 1
ATOM 2821 C CA . ALA A 1 387 ? 23.609 -26.509 21.984 1.00 68.00 387 ALA A CA 1
ATOM 2822 C C . ALA A 1 387 ? 23.669 -26.349 20.453 1.00 68.00 387 ALA A C 1
ATOM 2824 O O . ALA A 1 387 ? 24.740 -26.504 19.868 1.00 68.00 387 ALA A O 1
ATOM 2825 N N . THR A 1 388 ? 22.548 -25.979 19.820 1.00 70.19 388 THR A N 1
ATOM 2826 C CA . THR A 1 388 ? 22.493 -25.692 18.374 1.00 70.19 388 THR A CA 1
ATOM 2827 C C . THR A 1 388 ? 23.338 -24.463 18.044 1.00 70.19 388 THR A C 1
ATOM 2829 O O . THR A 1 388 ? 24.166 -24.514 17.137 1.00 70.19 388 THR A O 1
ATOM 2832 N N . ALA A 1 389 ? 23.231 -23.404 18.854 1.00 67.81 389 ALA A N 1
ATOM 2833 C CA . ALA A 1 389 ? 23.979 -22.166 18.648 1.00 67.81 389 ALA A CA 1
ATOM 2834 C C . ALA A 1 389 ? 25.496 -22.397 18.729 1.00 67.81 389 ALA A C 1
ATOM 2836 O O . ALA A 1 389 ? 26.237 -21.994 17.835 1.00 67.81 389 ALA A O 1
ATOM 2837 N N . CYS A 1 390 ? 25.970 -23.108 19.757 1.00 63.78 390 CYS A N 1
ATOM 2838 C CA . CYS A 1 390 ? 27.386 -23.453 19.897 1.00 63.78 390 CYS A CA 1
ATOM 2839 C C . CYS A 1 390 ? 27.883 -24.437 18.820 1.00 63.78 390 CYS A C 1
ATOM 2841 O O . CYS A 1 390 ? 29.064 -24.401 18.467 1.00 63.78 390 CYS A O 1
ATOM 2843 N N . SER A 1 391 ? 27.011 -25.289 18.269 1.00 69.31 391 SER A N 1
ATOM 2844 C CA . SER A 1 391 ? 27.349 -26.146 17.127 1.00 69.31 391 SER A CA 1
ATOM 2845 C C . SER A 1 391 ? 27.541 -25.319 15.850 1.00 69.31 391 SER A C 1
ATOM 2847 O O . SER A 1 391 ? 28.605 -25.389 15.233 1.00 69.31 391 SER A O 1
ATOM 2849 N N . ASN A 1 392 ? 26.578 -24.453 15.516 1.00 66.56 392 ASN A N 1
ATOM 2850 C CA . ASN A 1 392 ? 26.596 -23.641 14.295 1.00 66.56 392 ASN A CA 1
ATOM 2851 C C . ASN A 1 392 ? 27.663 -22.529 14.329 1.00 66.56 392 ASN A C 1
ATOM 2853 O O . ASN A 1 392 ? 28.222 -22.184 13.292 1.00 66.56 392 ASN A O 1
ATOM 2857 N N . LEU A 1 393 ? 28.024 -22.026 15.517 1.00 70.00 393 LEU A N 1
ATOM 2858 C CA . LEU A 1 393 ? 29.173 -21.129 15.722 1.00 70.00 393 LEU A CA 1
ATOM 2859 C C . LEU A 1 393 ? 30.542 -21.836 15.611 1.00 70.00 393 LEU A C 1
ATOM 2861 O O . LEU A 1 393 ? 31.574 -21.208 15.833 1.00 70.00 393 LEU A O 1
ATOM 2865 N N . GLY A 1 394 ? 30.584 -23.141 15.319 1.00 61.47 394 GLY A N 1
ATOM 2866 C CA . GLY A 1 394 ? 31.826 -23.906 15.169 1.00 61.47 394 GLY A CA 1
ATOM 2867 C C . GLY A 1 394 ? 32.578 -24.181 16.478 1.00 61.47 394 GLY A C 1
ATOM 2868 O O . GLY A 1 394 ? 33.644 -24.799 16.442 1.00 61.47 394 GLY A O 1
ATOM 2869 N N . VAL A 1 395 ? 32.023 -23.798 17.635 1.00 65.00 395 VAL A N 1
ATOM 2870 C CA . VAL A 1 395 ? 32.651 -23.939 18.966 1.00 65.00 395 VAL A CA 1
ATOM 2871 C C . VAL A 1 395 ? 32.876 -25.411 19.338 1.00 65.00 395 VAL A C 1
ATOM 2873 O O . VAL A 1 395 ? 33.823 -25.728 20.051 1.00 65.00 395 VAL A O 1
ATOM 2876 N N . TYR A 1 396 ? 32.059 -26.322 18.799 1.00 57.06 396 TYR A N 1
ATOM 2877 C CA . TYR A 1 396 ? 32.266 -27.775 18.895 1.00 57.06 396 TYR A CA 1
ATOM 2878 C C . TYR A 1 396 ? 32.976 -28.404 17.679 1.00 57.06 396 TYR A C 1
ATOM 2880 O O . TYR A 1 396 ? 33.281 -29.593 17.706 1.00 57.06 396 TYR A O 1
ATOM 2888 N N . GLY A 1 397 ? 33.234 -27.639 16.612 1.00 57.12 397 GLY A N 1
ATOM 2889 C CA . GLY A 1 397 ? 33.877 -28.123 15.381 1.00 57.12 397 GLY A CA 1
ATOM 2890 C C . GLY A 1 397 ? 35.397 -27.935 15.354 1.00 57.12 397 GLY A C 1
ATOM 2891 O O . GLY A 1 397 ? 36.115 -28.750 14.772 1.00 57.12 397 GLY A O 1
ATOM 2892 N N . ALA A 1 398 ? 35.910 -26.886 16.002 1.00 47.81 398 ALA A N 1
ATOM 2893 C CA . ALA A 1 398 ? 37.345 -26.648 16.120 1.00 47.81 398 ALA A CA 1
ATOM 2894 C C . ALA A 1 398 ? 37.957 -27.494 17.252 1.00 47.81 398 ALA A C 1
ATOM 2896 O O . ALA A 1 398 ? 37.612 -27.353 18.426 1.00 47.81 398 ALA A O 1
ATOM 2897 N N . ARG A 1 399 ? 38.906 -28.370 16.899 1.00 55.00 399 ARG A N 1
ATOM 2898 C CA . ARG A 1 399 ? 39.709 -29.129 17.872 1.00 55.00 399 ARG A CA 1
ATOM 2899 C C . ARG A 1 399 ? 40.475 -28.172 18.795 1.00 55.00 399 ARG A C 1
ATOM 2901 O O . ARG A 1 399 ? 40.916 -27.116 18.359 1.00 55.00 399 ARG A O 1
ATOM 2908 N N . SER A 1 400 ? 40.733 -28.613 20.028 1.00 50.62 400 SER A N 1
ATOM 2909 C CA . SER A 1 400 ? 41.542 -27.894 21.026 1.00 50.62 400 SER A CA 1
ATOM 2910 C C . SER A 1 400 ? 40.899 -26.640 21.648 1.00 50.62 400 SER A C 1
ATOM 2912 O O . SER A 1 400 ? 41.551 -25.604 21.794 1.00 50.62 400 SER A O 1
ATOM 2914 N N . ILE A 1 401 ? 39.692 -26.786 22.211 1.00 46.50 401 ILE A N 1
ATOM 2915 C CA . ILE A 1 401 ? 39.450 -26.131 23.507 1.00 46.50 401 ILE A CA 1
ATOM 2916 C C . ILE A 1 401 ? 40.381 -26.813 24.519 1.00 46.50 401 ILE A C 1
ATOM 2918 O O . ILE A 1 401 ? 40.040 -27.848 25.094 1.00 46.50 401 ILE A O 1
ATOM 2922 N N . ILE A 1 402 ? 41.567 -26.234 24.737 1.00 50.06 402 ILE A N 1
ATOM 2923 C CA . ILE A 1 402 ? 42.307 -26.462 25.980 1.00 50.06 402 ILE A CA 1
ATOM 2924 C C . ILE A 1 402 ? 41.405 -25.901 27.067 1.00 50.06 402 ILE A C 1
ATOM 2926 O O . ILE A 1 402 ? 41.258 -24.687 27.206 1.00 50.06 402 ILE A O 1
ATOM 2930 N N . ALA A 1 403 ? 40.734 -26.796 27.786 1.00 44.69 403 ALA A N 1
ATOM 2931 C CA . ALA A 1 403 ? 39.822 -26.423 28.844 1.00 44.69 403 ALA A CA 1
ATOM 2932 C C . ALA A 1 403 ? 40.630 -25.916 30.043 1.00 44.69 403 ALA A C 1
ATOM 2934 O O . ALA A 1 403 ? 40.814 -26.631 31.025 1.00 44.69 403 ALA A O 1
ATOM 2935 N N . HIS A 1 404 ? 41.041 -24.648 29.977 1.00 42.56 404 HIS A N 1
ATOM 2936 C CA . HIS A 1 404 ? 41.413 -23.835 31.132 1.00 42.56 404 HIS A CA 1
ATOM 2937 C C . HIS A 1 404 ? 40.153 -23.562 31.976 1.00 42.56 404 HIS A C 1
ATOM 2939 O O . HIS A 1 404 ? 39.738 -22.430 32.211 1.00 42.56 404 HIS A O 1
ATOM 2945 N N . ARG A 1 405 ? 39.518 -24.646 32.444 1.00 42.56 405 ARG A N 1
ATOM 2946 C CA . ARG A 1 405 ? 38.757 -24.614 33.682 1.00 42.56 405 ARG A CA 1
ATOM 2947 C C . ARG A 1 405 ? 39.789 -24.315 34.752 1.00 42.56 405 ARG A C 1
ATOM 2949 O O . ARG A 1 405 ? 40.528 -25.203 35.171 1.00 42.56 405 ARG A O 1
ATOM 2956 N N . GLU A 1 406 ? 39.838 -23.066 35.186 1.00 44.34 406 GLU A N 1
ATOM 2957 C CA . GLU A 1 406 ? 40.333 -22.788 36.520 1.00 44.34 406 GLU A CA 1
ATOM 2958 C C . GLU A 1 406 ? 39.468 -23.611 37.478 1.00 44.34 406 GLU A C 1
ATOM 2960 O O . GLU A 1 406 ? 38.282 -23.335 37.671 1.00 44.34 406 GLU A O 1
ATOM 2965 N N . PHE A 1 407 ? 40.041 -24.684 38.025 1.00 46.03 407 PHE A N 1
ATOM 2966 C CA . PHE A 1 407 ? 39.447 -25.425 39.130 1.00 46.03 407 PHE A CA 1
ATOM 2967 C C . PHE A 1 407 ? 39.563 -24.544 40.376 1.00 46.03 407 PHE A C 1
ATOM 2969 O O . PHE A 1 407 ? 40.445 -24.745 41.210 1.00 46.03 407 PHE A O 1
ATOM 2976 N N . GLY A 1 408 ? 38.711 -23.515 40.437 1.00 39.59 408 GLY A N 1
ATOM 2977 C CA . GLY A 1 408 ? 38.707 -22.491 41.474 1.00 39.59 408 GLY A CA 1
ATOM 2978 C C . GLY A 1 408 ? 38.636 -23.132 42.852 1.00 39.59 408 GLY A C 1
ATOM 2979 O O . GLY A 1 408 ? 37.584 -23.624 43.245 1.00 39.59 408 GLY A O 1
ATOM 2980 N N . ASN A 1 409 ? 39.783 -23.153 43.533 1.00 44.50 409 ASN A N 1
ATOM 2981 C CA . ASN A 1 409 ? 40.023 -23.785 44.825 1.00 44.50 409 ASN A CA 1
ATOM 2982 C C . ASN A 1 409 ? 39.244 -25.091 45.055 1.00 44.50 409 ASN A C 1
ATOM 2984 O O . ASN A 1 409 ? 38.316 -25.145 45.864 1.00 44.50 409 ASN A O 1
ATOM 2988 N N . LEU A 1 410 ? 39.744 -26.188 44.473 1.00 42.34 410 LEU A N 1
ATOM 2989 C CA . LEU A 1 410 ? 39.675 -27.491 45.147 1.00 42.34 410 LEU A CA 1
ATOM 2990 C C . LEU A 1 410 ? 40.508 -27.410 46.438 1.00 42.34 410 LEU A C 1
ATOM 2992 O O . LEU A 1 410 ? 41.655 -27.848 46.508 1.00 42.34 410 LEU A O 1
ATOM 2996 N N . GLN A 1 411 ? 39.934 -26.757 47.447 1.00 38.56 411 GLN A N 1
ATOM 2997 C CA . GLN A 1 411 ? 40.543 -26.568 48.750 1.00 38.56 411 GLN A CA 1
ATOM 2998 C C . GLN A 1 411 ? 40.664 -27.947 49.397 1.00 38.56 411 GLN A C 1
ATOM 3000 O O . GLN A 1 411 ? 39.657 -28.582 49.713 1.00 38.56 411 GLN A O 1
ATOM 3005 N N . ALA A 1 412 ? 41.895 -28.433 49.552 1.00 43.78 412 ALA A N 1
ATOM 3006 C CA . ALA A 1 412 ? 42.149 -29.702 50.214 1.00 43.78 412 ALA A CA 1
ATOM 3007 C C . ALA A 1 412 ? 41.670 -29.601 51.668 1.00 43.78 412 ALA A C 1
ATOM 3009 O O . ALA A 1 412 ? 42.310 -28.955 52.500 1.00 43.78 412 ALA A O 1
ATOM 3010 N N . VAL A 1 413 ? 40.522 -30.216 51.963 1.00 40.72 413 VAL A N 1
ATOM 3011 C CA . VAL A 1 413 ? 40.010 -30.341 53.327 1.00 40.72 413 VAL A CA 1
ATOM 3012 C C . VAL A 1 413 ? 40.951 -31.278 54.069 1.00 40.72 413 VAL A C 1
ATOM 3014 O O . VAL A 1 413 ? 40.863 -32.496 53.944 1.00 40.72 413 VAL A O 1
ATOM 3017 N N . ALA A 1 414 ? 41.886 -30.692 54.812 1.00 41.81 414 ALA A N 1
ATOM 3018 C CA . ALA A 1 414 ? 42.805 -31.414 55.674 1.00 41.81 414 ALA A CA 1
ATOM 3019 C C . ALA A 1 414 ? 42.065 -31.906 56.930 1.00 41.81 414 ALA A C 1
ATOM 3021 O O . ALA A 1 414 ? 42.214 -31.344 58.017 1.00 41.81 414 ALA A O 1
ATOM 3022 N N . SER A 1 415 ? 41.249 -32.952 56.775 1.00 37.47 415 SER A N 1
ATOM 3023 C CA . SER A 1 415 ? 40.899 -33.820 57.898 1.00 37.47 415 SER A CA 1
ATOM 3024 C C . SER A 1 415 ? 42.152 -34.548 58.407 1.00 37.47 415 SER A C 1
ATOM 3026 O O . SER A 1 415 ? 43.198 -34.587 57.751 1.00 37.47 415 SER A O 1
ATOM 3028 N N . GLY A 1 416 ? 42.080 -35.042 59.644 1.00 38.03 416 GLY A N 1
ATOM 3029 C CA . GLY A 1 416 ? 43.226 -35.623 60.341 1.00 38.03 416 GLY A CA 1
ATOM 3030 C C . GLY A 1 416 ? 43.781 -36.888 59.678 1.00 38.03 416 GLY A C 1
ATOM 3031 O O . GLY A 1 416 ? 43.166 -37.498 58.809 1.00 38.03 416 GLY A O 1
ATOM 3032 N N . ALA A 1 417 ? 44.971 -37.297 60.121 1.00 51.03 417 ALA A N 1
ATOM 3033 C CA . ALA A 1 417 ? 45.680 -38.444 59.564 1.00 51.03 417 ALA A CA 1
ATOM 3034 C C . ALA A 1 417 ? 44.816 -39.722 59.470 1.00 51.03 417 ALA A C 1
ATOM 3036 O O . ALA A 1 417 ? 44.114 -40.074 60.420 1.00 51.03 417 ALA A O 1
ATOM 3037 N N . ASN A 1 418 ? 45.021 -40.460 58.368 1.00 48.16 418 ASN A N 1
ATOM 3038 C CA . ASN A 1 418 ? 44.446 -41.759 57.964 1.00 48.16 418 ASN A CA 1
ATOM 3039 C C . ASN A 1 418 ? 43.232 -41.750 57.011 1.00 48.16 418 ASN A C 1
ATOM 3041 O O . ASN A 1 418 ? 42.884 -42.828 56.522 1.00 48.16 418 ASN A O 1
ATOM 3045 N N . ASP A 1 419 ? 42.653 -40.599 56.656 1.00 41.06 419 ASP A N 1
ATOM 3046 C CA . ASP A 1 419 ? 41.639 -40.555 55.589 1.00 41.06 419 ASP A CA 1
ATOM 3047 C C . ASP A 1 419 ? 42.249 -40.855 54.205 1.00 41.06 419 ASP A C 1
ATOM 3049 O O . ASP A 1 419 ? 43.242 -40.259 53.783 1.00 41.06 419 ASP A O 1
ATOM 3053 N N . VAL A 1 420 ? 41.639 -41.798 53.479 1.00 46.22 420 VAL A N 1
ATOM 3054 C CA . VAL A 1 420 ? 42.008 -42.141 52.098 1.00 46.22 420 VAL A CA 1
ATOM 3055 C C . VAL A 1 420 ? 41.158 -41.309 51.142 1.00 46.22 420 VAL A C 1
ATOM 3057 O O . VAL A 1 420 ? 39.976 -41.594 50.953 1.00 46.22 420 VAL A O 1
ATOM 3060 N N . THR A 1 421 ? 41.762 -40.311 50.498 1.00 42.84 421 THR A N 1
ATOM 3061 C CA . THR A 1 421 ? 41.095 -39.491 49.475 1.00 42.84 421 THR A CA 1
ATOM 3062 C C . THR A 1 421 ? 40.867 -40.300 48.192 1.00 42.84 421 THR A C 1
ATOM 3064 O O . THR A 1 421 ? 41.671 -40.263 47.260 1.00 42.84 421 THR A O 1
ATOM 3067 N N . VAL A 1 422 ? 39.769 -41.058 48.134 1.00 47.75 422 VAL A N 1
ATOM 3068 C CA . VAL A 1 422 ? 39.337 -41.757 46.914 1.00 47.75 422 VAL A CA 1
ATOM 3069 C C . VAL A 1 422 ? 38.792 -40.731 45.921 1.00 47.75 422 VAL A C 1
ATOM 3071 O O . VAL A 1 422 ? 37.718 -40.168 46.125 1.00 47.75 422 VAL A O 1
ATOM 3074 N N . VAL A 1 423 ? 39.525 -40.489 44.833 1.00 48.44 423 VAL A N 1
ATOM 3075 C CA . VAL A 1 423 ? 39.069 -39.626 43.735 1.00 48.44 423 VAL A CA 1
ATOM 3076 C C . VAL A 1 423 ? 38.462 -40.502 42.636 1.00 48.44 423 VAL A C 1
ATOM 3078 O O . VAL A 1 423 ? 39.155 -40.962 41.730 1.00 48.44 423 VAL A O 1
ATOM 3081 N N . ASP A 1 424 ? 37.157 -40.763 42.737 1.00 48.09 424 ASP A N 1
ATOM 3082 C CA . ASP A 1 424 ? 36.414 -41.585 41.773 1.00 48.09 424 ASP A CA 1
ATOM 3083 C C . ASP A 1 424 ? 36.170 -40.832 40.448 1.00 48.09 424 ASP A C 1
ATOM 3085 O O . ASP A 1 424 ? 35.120 -40.227 40.211 1.00 48.09 424 ASP A O 1
ATOM 3089 N N . PHE A 1 425 ? 37.137 -40.910 39.533 1.00 50.47 425 PHE A N 1
ATOM 3090 C CA . PHE A 1 425 ? 36.977 -40.427 38.162 1.00 50.47 425 PHE A CA 1
ATOM 3091 C C . PHE A 1 425 ? 36.030 -41.339 37.365 1.00 50.47 425 PHE A C 1
ATOM 3093 O O . PHE A 1 425 ? 36.393 -42.441 36.956 1.00 50.47 425 PHE A O 1
ATOM 3100 N N . THR A 1 426 ? 34.812 -40.870 37.082 1.00 45.62 426 THR A N 1
ATOM 3101 C CA . THR A 1 426 ? 33.945 -41.519 36.085 1.00 45.62 426 THR A CA 1
ATOM 3102 C C . THR A 1 426 ? 34.255 -40.948 34.704 1.00 45.62 426 THR A C 1
ATOM 3104 O O . THR A 1 426 ? 33.753 -39.889 34.334 1.00 45.62 426 THR A O 1
ATOM 3107 N N . LEU A 1 427 ? 35.103 -41.651 33.952 1.00 49.25 427 LEU A N 1
ATOM 3108 C CA . LEU A 1 427 ? 35.338 -41.370 32.535 1.00 49.25 427 LEU A CA 1
ATOM 3109 C C . LEU A 1 427 ? 34.095 -41.747 31.697 1.00 49.25 427 LEU A C 1
ATOM 3111 O O . LEU A 1 427 ? 33.373 -42.679 32.068 1.00 49.25 427 LEU A O 1
ATOM 3115 N N . PRO A 1 428 ? 33.834 -41.059 30.568 1.00 49.97 428 PRO A N 1
ATOM 3116 C CA . PRO A 1 428 ? 32.878 -41.533 29.568 1.00 49.97 428 PRO A CA 1
ATOM 3117 C C . PRO A 1 428 ? 33.359 -42.851 28.933 1.00 49.97 428 PRO A C 1
ATOM 3119 O O . PRO A 1 428 ? 34.501 -43.269 29.124 1.00 49.97 428 PRO A O 1
ATOM 3122 N N . ALA A 1 429 ? 32.489 -43.512 28.165 1.00 52.97 429 ALA A N 1
ATOM 3123 C CA . ALA A 1 429 ? 32.822 -44.762 27.485 1.00 52.97 429 ALA A CA 1
ATOM 3124 C C . ALA A 1 429 ? 33.938 -44.556 26.440 1.00 52.97 429 ALA A C 1
ATOM 3126 O O . ALA A 1 429 ? 33.681 -44.054 25.346 1.00 52.97 429 ALA A O 1
ATOM 3127 N N . LEU A 1 430 ? 35.160 -44.954 26.803 1.00 47.81 430 LEU A N 1
ATOM 3128 C CA . LEU A 1 430 ? 36.346 -44.925 25.945 1.00 47.81 430 LEU A CA 1
ATOM 3129 C C . LEU A 1 430 ? 36.175 -45.868 24.745 1.00 47.81 430 LEU A C 1
ATOM 3131 O O . LEU A 1 430 ? 35.631 -46.969 24.881 1.00 47.81 430 LEU A O 1
ATOM 3135 N N . GLN A 1 431 ? 36.665 -45.445 23.584 1.00 53.12 431 GLN A N 1
ATOM 3136 C CA . GLN A 1 431 ? 36.674 -46.219 22.347 1.00 53.12 431 GLN A CA 1
ATOM 3137 C C . GLN A 1 431 ? 38.060 -46.819 22.061 1.00 53.12 431 GLN A C 1
ATOM 3139 O O . GLN A 1 431 ? 39.047 -46.570 22.754 1.00 53.12 431 GLN A O 1
ATOM 3144 N N . SER A 1 432 ? 38.132 -47.672 21.035 1.00 38.62 432 SER A N 1
ATOM 3145 C CA . SER A 1 432 ? 39.387 -48.304 20.624 1.00 38.62 432 SER A CA 1
ATOM 3146 C C . SER A 1 432 ? 40.365 -47.254 20.091 1.00 38.62 432 SER A C 1
ATOM 3148 O O . SER A 1 432 ? 40.084 -46.615 19.080 1.00 38.62 432 SER A O 1
ATOM 3150 N N . GLY A 1 433 ? 41.514 -47.105 20.755 1.00 48.16 433 GLY A N 1
ATOM 3151 C CA . GLY A 1 433 ? 42.544 -46.112 20.423 1.00 48.16 433 GLY A CA 1
ATOM 3152 C C . GLY A 1 433 ? 42.603 -44.889 21.350 1.00 48.16 433 GLY A C 1
ATOM 3153 O O . GLY A 1 433 ? 43.494 -44.062 21.171 1.00 48.16 433 GLY A O 1
ATOM 3154 N N . ASP A 1 434 ? 41.718 -44.770 22.347 1.00 46.62 434 ASP A N 1
ATOM 3155 C CA . ASP A 1 434 ? 41.754 -43.661 23.312 1.00 46.62 434 ASP A CA 1
ATOM 3156 C C . ASP A 1 434 ? 42.899 -43.812 24.336 1.00 46.62 434 ASP A C 1
ATOM 3158 O O . ASP A 1 434 ? 42.827 -44.616 25.270 1.00 46.62 434 ASP A O 1
ATOM 3162 N N . THR A 1 435 ? 43.948 -42.992 24.215 1.00 45.16 435 THR A N 1
ATOM 3163 C CA . THR A 1 435 ? 45.067 -42.966 25.175 1.00 45.16 435 THR A CA 1
ATOM 3164 C C . THR A 1 435 ? 44.744 -42.107 26.403 1.00 45.16 435 THR A C 1
ATOM 3166 O O . THR A 1 435 ? 44.744 -40.876 26.340 1.00 45.16 435 THR A O 1
ATOM 3169 N N . VAL A 1 436 ? 44.519 -42.734 27.563 1.00 47.72 436 VAL A N 1
ATOM 3170 C CA . VAL A 1 436 ? 44.240 -42.019 28.824 1.00 47.72 436 VAL A CA 1
ATOM 3171 C C . VAL A 1 436 ? 45.540 -41.606 29.528 1.00 47.72 436 VAL A C 1
ATOM 3173 O O . VAL A 1 436 ? 46.132 -42.375 30.284 1.00 47.72 436 VAL A O 1
ATOM 3176 N N . HIS A 1 437 ? 45.972 -40.362 29.322 1.00 43.59 437 HIS A N 1
ATOM 3177 C CA . HIS A 1 437 ? 47.139 -39.790 30.004 1.00 43.59 437 HIS A CA 1
ATOM 3178 C C . HIS A 1 437 ? 46.796 -39.291 31.422 1.00 43.59 437 HIS A C 1
ATOM 3180 O O . HIS A 1 437 ? 46.388 -38.145 31.606 1.00 43.59 437 HIS A O 1
ATOM 3186 N N . ILE A 1 438 ? 47.010 -40.128 32.444 1.00 49.75 438 ILE A N 1
ATOM 3187 C CA . ILE A 1 438 ? 46.901 -39.718 33.858 1.00 49.75 438 ILE A CA 1
ATOM 3188 C C . ILE A 1 438 ? 48.224 -39.082 34.317 1.00 49.75 438 ILE A C 1
ATOM 3190 O O . ILE A 1 438 ? 49.091 -39.741 34.887 1.00 49.75 438 ILE A O 1
ATOM 3194 N N . ALA A 1 439 ? 48.393 -37.784 34.056 1.00 42.25 439 ALA A N 1
ATOM 3195 C CA . ALA A 1 439 ? 49.559 -37.023 34.504 1.00 42.25 439 ALA A CA 1
ATOM 3196 C C . ALA A 1 439 ? 49.381 -36.532 35.957 1.00 42.25 439 ALA A C 1
ATOM 3198 O O . ALA A 1 439 ? 48.663 -35.567 36.220 1.00 42.25 439 ALA A O 1
ATOM 3199 N N . MET A 1 440 ? 50.041 -37.195 36.913 1.00 44.44 440 MET A N 1
ATOM 3200 C CA . MET A 1 440 ? 50.014 -36.808 38.330 1.00 44.44 440 MET A CA 1
ATOM 3201 C C . MET A 1 440 ? 51.060 -35.724 38.630 1.00 44.44 440 MET A C 1
ATOM 3203 O O . MET A 1 440 ? 52.223 -36.022 38.897 1.00 44.44 440 MET A O 1
ATOM 3207 N N . TYR A 1 441 ? 50.643 -34.457 38.609 1.00 38.06 441 TYR A N 1
ATOM 3208 C CA . TYR A 1 441 ? 51.501 -33.324 38.967 1.00 38.06 441 TYR A CA 1
ATOM 3209 C C . TYR A 1 441 ? 51.479 -33.046 40.472 1.00 38.06 441 TYR A C 1
ATOM 3211 O O . TYR A 1 441 ? 50.454 -32.651 41.026 1.00 38.06 441 TYR A O 1
ATOM 3219 N N . ALA A 1 442 ? 52.635 -33.169 41.121 1.00 41.75 442 ALA A N 1
ATOM 3220 C CA . ALA A 1 442 ? 52.853 -32.650 42.465 1.00 41.75 442 ALA A CA 1
ATOM 3221 C C . ALA A 1 442 ? 53.520 -31.265 42.384 1.00 41.75 442 ALA A C 1
ATOM 3223 O O . ALA A 1 442 ? 54.597 -31.128 41.803 1.00 41.75 442 ALA A O 1
ATOM 3224 N N . GLN A 1 443 ? 52.896 -30.231 42.959 1.00 35.34 443 GLN A N 1
ATOM 3225 C CA . GLN A 1 443 ? 53.492 -28.892 43.041 1.00 35.34 443 GLN A CA 1
ATOM 3226 C C . GLN A 1 443 ? 54.429 -28.793 44.257 1.00 35.34 443 GLN A C 1
ATOM 3228 O O . GLN A 1 443 ? 53.978 -28.677 45.393 1.00 35.34 443 GLN A O 1
ATOM 3233 N N . GLY A 1 444 ? 55.740 -28.849 44.005 1.00 41.75 444 GLY A N 1
ATOM 3234 C CA . GLY A 1 444 ? 56.810 -28.753 45.010 1.00 41.75 444 GLY A CA 1
ATOM 3235 C C . GLY A 1 444 ? 58.011 -29.646 44.657 1.00 41.75 444 GLY A C 1
ATOM 3236 O O . GLY A 1 444 ? 57.828 -30.693 44.040 1.00 41.75 444 GLY A O 1
ATOM 3237 N N . GLY A 1 445 ? 59.236 -29.233 45.010 1.00 36.16 445 GLY A N 1
ATOM 3238 C CA . GLY A 1 445 ? 60.492 -29.926 44.650 1.00 36.16 445 GLY A CA 1
ATOM 3239 C C . GLY A 1 445 ? 61.187 -30.687 45.798 1.00 36.16 445 GLY A C 1
ATOM 3240 O O . GLY A 1 445 ? 60.784 -30.589 46.955 1.00 36.16 445 GLY A O 1
ATOM 3241 N N . GLY A 1 446 ? 62.260 -31.427 45.481 1.00 41.62 446 GLY A N 1
ATOM 3242 C CA . GLY A 1 446 ? 62.890 -32.437 46.363 1.00 41.62 446 GLY A CA 1
ATOM 3243 C C . GLY A 1 446 ? 62.325 -33.844 46.097 1.00 41.62 446 GLY A C 1
ATOM 3244 O O . GLY A 1 446 ? 61.243 -33.932 45.536 1.00 41.62 446 GLY A O 1
ATOM 3245 N N . THR A 1 447 ? 63.045 -34.932 46.404 1.00 41.75 447 THR A N 1
ATOM 3246 C CA . THR A 1 447 ? 62.960 -36.186 45.603 1.00 41.75 447 THR A CA 1
ATOM 3247 C C . THR A 1 447 ? 62.254 -37.392 46.260 1.00 41.75 447 THR A C 1
ATOM 3249 O O . THR A 1 447 ? 62.559 -37.751 47.396 1.00 41.75 447 THR A O 1
ATOM 3252 N N . MET A 1 448 ? 61.389 -38.095 45.508 1.00 41.41 448 MET A N 1
ATOM 3253 C CA . MET A 1 448 ? 60.646 -39.297 45.948 1.00 41.41 448 MET A CA 1
ATOM 3254 C C . MET A 1 448 ? 61.474 -40.582 46.086 1.00 41.41 448 MET A C 1
ATOM 3256 O O . MET A 1 448 ? 62.094 -41.045 45.132 1.00 41.41 448 MET A O 1
ATOM 3260 N N . SER A 1 449 ? 61.269 -41.274 47.209 1.00 42.78 449 SER A N 1
ATOM 3261 C CA . SER A 1 449 ? 61.357 -42.736 47.300 1.00 42.78 449 SER A CA 1
ATOM 3262 C C . SER A 1 449 ? 60.015 -43.267 47.803 1.00 42.78 449 SER A C 1
ATOM 3264 O O . SER A 1 449 ? 59.523 -42.800 48.828 1.00 42.78 449 SER A O 1
ATOM 3266 N N . ALA A 1 450 ? 59.395 -44.202 47.080 1.00 41.56 450 ALA A N 1
ATOM 3267 C CA . ALA A 1 450 ? 58.079 -44.743 47.414 1.00 41.56 450 ALA A CA 1
ATOM 3268 C C . ALA A 1 450 ? 58.166 -46.245 47.719 1.00 41.56 450 ALA A C 1
ATOM 3270 O O . ALA A 1 450 ? 58.179 -47.077 46.817 1.00 41.56 450 ALA A O 1
ATOM 3271 N N . SER A 1 451 ? 58.163 -46.594 49.007 1.00 41.19 451 SER A N 1
ATOM 3272 C CA . SER A 1 451 ? 57.994 -47.972 49.500 1.00 41.19 451 SER A CA 1
ATOM 3273 C C . SER A 1 451 ? 56.516 -48.398 49.611 1.00 41.19 451 SER A C 1
ATOM 3275 O O . SER A 1 451 ? 56.207 -49.449 50.173 1.00 41.19 451 SER A O 1
ATOM 3277 N N . GLY A 1 452 ? 55.591 -47.592 49.075 1.00 45.81 452 GLY A N 1
ATOM 3278 C CA . GLY A 1 452 ? 54.163 -47.893 48.970 1.00 45.81 452 GLY A CA 1
ATOM 3279 C C . GLY A 1 452 ? 53.786 -48.332 47.555 1.00 45.81 452 GLY A C 1
ATOM 3280 O O . GLY A 1 452 ? 53.997 -47.589 46.599 1.00 45.81 452 GLY A O 1
ATOM 3281 N N . GLY A 1 453 ? 53.214 -49.530 47.420 1.00 47.09 453 GLY A N 1
ATOM 3282 C CA . GLY A 1 453 ? 52.749 -50.053 46.132 1.00 47.09 453 GLY A CA 1
ATOM 3283 C C . GLY A 1 453 ? 51.533 -49.302 45.574 1.00 47.09 453 GLY A C 1
ATOM 3284 O O . GLY A 1 453 ? 50.659 -48.867 46.325 1.00 47.09 453 GLY A O 1
ATOM 3285 N N . LEU A 1 454 ? 51.464 -49.192 44.245 1.00 44.12 454 LEU A N 1
ATOM 3286 C CA . LEU A 1 454 ? 50.288 -48.715 43.516 1.00 44.12 454 LEU A CA 1
ATOM 3287 C C . LEU A 1 454 ? 49.236 -49.832 43.442 1.00 44.12 454 LEU A C 1
ATOM 3289 O O . LEU A 1 454 ? 49.494 -50.877 42.847 1.00 44.12 454 LEU A O 1
ATOM 3293 N N . TRP A 1 455 ? 48.042 -49.597 43.990 1.00 47.53 455 TRP A N 1
ATOM 3294 C CA . TRP A 1 455 ? 46.936 -50.557 43.943 1.00 47.53 455 TRP A CA 1
ATOM 3295 C C . TRP A 1 455 ? 45.918 -50.138 42.877 1.00 47.53 455 TRP A C 1
ATOM 3297 O O . TRP A 1 455 ? 45.132 -49.207 43.071 1.00 47.53 455 TRP A O 1
ATOM 3307 N N . LEU A 1 456 ? 45.945 -50.839 41.742 1.00 46.38 456 LEU A N 1
ATOM 3308 C CA . LEU A 1 456 ? 44.959 -50.713 40.670 1.00 46.38 456 LEU A CA 1
ATOM 3309 C C . LEU A 1 456 ? 43.841 -51.735 40.894 1.00 46.38 456 LEU A C 1
ATOM 3311 O O . LEU A 1 456 ? 44.090 -52.939 40.866 1.00 46.38 456 LEU A O 1
ATOM 3315 N N . ARG A 1 457 ? 42.604 -51.269 41.089 1.00 48.41 457 ARG A N 1
ATOM 3316 C CA . ARG A 1 457 ? 41.420 -52.126 41.193 1.00 48.41 457 ARG A CA 1
ATOM 3317 C C . ARG A 1 457 ? 40.575 -51.996 39.931 1.00 48.41 457 ARG A C 1
ATOM 3319 O O . ARG A 1 457 ? 39.971 -50.953 39.676 1.00 48.41 457 ARG A O 1
ATOM 3326 N N . TRP A 1 458 ? 40.506 -53.073 39.156 1.00 43.53 458 TRP A N 1
ATOM 3327 C CA . TRP A 1 458 ? 39.541 -53.202 38.066 1.00 43.53 458 TRP A CA 1
ATOM 3328 C C . TRP A 1 458 ? 38.192 -53.646 38.641 1.00 43.53 458 TRP A C 1
ATOM 3330 O O . TRP A 1 458 ? 38.147 -54.521 39.505 1.00 43.53 458 TRP A O 1
ATOM 3340 N N . ILE A 1 459 ? 37.095 -53.029 38.198 1.00 47.06 459 ILE A N 1
ATOM 3341 C CA . ILE A 1 459 ? 35.736 -53.421 38.592 1.00 47.06 459 ILE A CA 1
ATOM 3342 C C . ILE A 1 459 ? 34.908 -53.579 37.320 1.00 47.06 459 ILE A C 1
ATOM 3344 O O . ILE A 1 459 ? 34.749 -52.628 36.550 1.00 47.06 459 ILE A O 1
ATOM 3348 N N . ARG A 1 460 ? 34.369 -54.784 37.112 1.00 40.47 460 ARG A N 1
ATOM 3349 C CA . ARG A 1 460 ? 33.598 -55.148 35.923 1.00 40.47 460 ARG A CA 1
ATOM 3350 C C . ARG A 1 460 ? 32.197 -55.607 36.313 1.00 40.47 460 ARG A C 1
ATOM 3352 O O . ARG A 1 460 ? 32.045 -56.552 37.078 1.00 40.47 460 ARG A O 1
ATOM 3359 N N . ASP A 1 461 ? 31.192 -54.919 35.776 1.00 44.81 461 ASP A N 1
ATOM 3360 C CA . ASP A 1 461 ? 29.797 -55.373 35.681 1.00 44.81 461 ASP A CA 1
ATOM 3361 C C . ASP A 1 461 ? 29.209 -56.006 36.968 1.00 44.81 461 ASP A C 1
ATOM 3363 O O . ASP A 1 461 ? 28.519 -57.021 36.935 1.00 44.81 461 ASP A O 1
ATOM 3367 N N . GLY A 1 462 ? 29.482 -55.384 38.122 1.00 48.25 462 GLY A N 1
ATOM 3368 C CA . GLY A 1 462 ? 28.868 -55.715 39.416 1.00 48.25 462 GLY A CA 1
ATOM 3369 C C . GLY A 1 462 ? 29.459 -56.910 40.175 1.00 48.25 462 GLY A C 1
ATOM 3370 O O . GLY A 1 462 ? 29.047 -57.147 41.309 1.00 48.25 462 GLY A O 1
ATOM 3371 N N . VAL A 1 463 ? 30.434 -57.635 39.615 1.00 39.34 463 VAL A N 1
ATOM 3372 C CA . VAL A 1 463 ? 31.067 -58.792 40.274 1.00 39.34 463 VAL A CA 1
ATOM 3373 C C . VAL A 1 463 ? 32.455 -58.417 40.789 1.00 39.34 463 VAL A C 1
ATOM 3375 O O . VAL A 1 463 ? 33.328 -58.005 40.029 1.00 39.34 463 VAL A O 1
ATOM 3378 N N . THR A 1 464 ? 32.685 -58.582 42.092 1.00 37.97 464 THR A N 1
ATOM 3379 C CA . THR A 1 464 ? 33.992 -58.338 42.719 1.00 37.97 464 THR A CA 1
ATOM 3380 C C . THR A 1 464 ? 34.792 -59.635 42.855 1.00 37.97 464 THR A C 1
ATOM 3382 O O . THR A 1 464 ? 34.703 -60.299 43.890 1.00 37.97 464 THR A O 1
ATOM 3385 N N . SER A 1 465 ? 35.622 -59.966 41.861 1.00 39.19 465 SER A N 1
ATOM 3386 C CA . SER A 1 465 ? 36.862 -60.696 42.162 1.00 39.19 465 SER A CA 1
ATOM 3387 C C . SER A 1 465 ? 37.867 -59.738 42.821 1.00 39.19 465 SER A C 1
ATOM 3389 O O . SER A 1 465 ? 37.747 -58.512 42.718 1.00 39.19 465 SER A O 1
ATOM 3391 N N . LEU A 1 466 ? 38.830 -60.289 43.562 1.00 38.38 466 LEU A N 1
ATOM 3392 C CA . LEU A 1 466 ? 39.903 -59.531 44.209 1.00 38.38 466 LEU A CA 1
ATOM 3393 C C . LEU A 1 466 ? 41.234 -60.249 43.976 1.00 38.38 466 LEU A C 1
ATOM 3395 O O . LEU A 1 466 ? 41.763 -60.916 44.864 1.00 38.38 466 LEU A O 1
ATOM 3399 N N . ASP A 1 467 ? 41.769 -60.107 42.769 1.00 42.59 467 ASP A N 1
ATOM 3400 C CA . ASP A 1 467 ? 43.077 -60.647 42.408 1.00 42.59 467 ASP A CA 1
ATOM 3401 C C . ASP A 1 467 ? 44.188 -59.767 43.003 1.00 42.59 467 ASP A C 1
ATOM 3403 O O . ASP A 1 467 ? 44.605 -58.747 42.451 1.00 42.59 467 ASP A O 1
ATOM 3407 N N . LEU A 1 468 ? 44.609 -60.136 44.216 1.00 37.50 468 LEU A N 1
ATOM 3408 C CA . LEU A 1 468 ? 45.487 -59.342 45.072 1.00 37.50 468 LEU A CA 1
ATOM 3409 C C . LEU A 1 468 ? 46.971 -59.487 44.682 1.00 37.50 468 LEU A C 1
ATOM 3411 O O . LEU A 1 468 ? 47.719 -60.250 45.293 1.00 37.50 468 LEU A O 1
ATOM 3415 N N . TYR A 1 469 ? 47.420 -58.715 43.692 1.00 40.91 469 TYR A N 1
ATOM 3416 C CA . TYR A 1 469 ? 48.831 -58.671 43.297 1.00 40.91 469 TYR A CA 1
ATOM 3417 C C . TYR A 1 469 ? 49.658 -57.694 44.148 1.00 40.91 469 TYR A C 1
ATOM 3419 O O . TYR A 1 469 ? 49.714 -56.494 43.882 1.00 40.91 469 TYR A O 1
ATOM 3427 N N . THR A 1 470 ? 50.377 -58.221 45.140 1.00 37.06 470 THR A N 1
ATOM 3428 C CA . THR A 1 470 ? 51.451 -57.503 45.840 1.00 37.06 470 THR A CA 1
ATOM 3429 C C . THR A 1 470 ? 52.687 -57.354 44.948 1.00 37.06 470 THR A C 1
ATOM 3431 O O . THR A 1 470 ? 53.488 -58.281 44.812 1.00 37.06 470 THR A O 1
ATOM 3434 N N . LEU A 1 471 ? 52.907 -56.162 44.380 1.00 40.59 471 LEU A N 1
ATOM 3435 C CA . LEU A 1 471 ? 54.245 -55.806 43.895 1.00 40.59 471 LEU A CA 1
ATOM 3436 C C . LEU A 1 471 ? 55.199 -55.705 45.095 1.00 40.59 471 LEU A C 1
ATOM 3438 O O . LEU A 1 471 ? 54.932 -54.993 46.062 1.00 40.59 471 LEU A O 1
ATOM 3442 N N . PHE A 1 472 ? 56.307 -56.443 45.029 1.00 36.34 472 PHE A N 1
ATOM 3443 C CA . PHE A 1 472 ? 57.305 -56.482 46.095 1.00 36.34 472 PHE A CA 1
ATOM 3444 C C . PHE A 1 472 ? 58.056 -55.154 46.243 1.00 36.34 472 PHE A C 1
ATOM 3446 O O . PHE A 1 472 ? 58.347 -54.469 45.264 1.00 36.34 472 PHE A O 1
ATOM 3453 N N . ASN A 1 473 ? 58.432 -54.851 47.487 1.00 37.91 473 ASN A N 1
ATOM 3454 C CA . ASN A 1 473 ? 59.271 -53.712 47.843 1.00 37.91 473 ASN A CA 1
ATOM 3455 C C . ASN A 1 473 ? 60.638 -53.818 47.134 1.00 37.91 473 ASN A C 1
ATOM 3457 O O . ASN A 1 473 ? 61.367 -54.789 47.347 1.00 37.91 473 ASN A O 1
ATOM 3461 N N . ALA A 1 474 ? 60.968 -52.849 46.278 1.00 36.47 474 ALA A N 1
ATOM 3462 C CA . ALA A 1 474 ? 62.134 -52.897 45.400 1.00 36.47 474 ALA A CA 1
ATOM 3463 C C . ALA A 1 474 ? 62.975 -51.619 45.520 1.00 36.47 474 ALA A C 1
ATOM 3465 O O . ALA A 1 474 ? 62.639 -50.579 44.956 1.00 36.47 474 ALA A O 1
ATOM 3466 N N . THR A 1 475 ? 64.105 -51.706 46.223 1.00 36.19 475 THR A N 1
ATOM 3467 C CA . THR A 1 475 ? 65.091 -50.620 46.301 1.00 36.19 475 THR A CA 1
ATOM 3468 C C . THR A 1 475 ? 65.822 -50.487 44.962 1.00 36.19 475 THR A C 1
ATOM 3470 O O . THR A 1 475 ? 66.729 -51.267 44.668 1.00 36.19 475 THR A O 1
ATOM 3473 N N . ILE A 1 476 ? 65.432 -49.513 44.134 1.00 38.88 476 ILE A N 1
ATOM 3474 C CA . ILE A 1 476 ? 66.037 -49.282 42.812 1.00 38.88 476 ILE A CA 1
ATOM 3475 C C . ILE A 1 476 ? 67.376 -48.543 42.959 1.00 38.88 476 ILE A C 1
ATOM 3477 O O . ILE A 1 476 ? 67.477 -47.341 42.727 1.00 38.88 476 ILE A O 1
ATOM 3481 N N . ASN A 1 477 ? 68.430 -49.284 43.303 1.00 35.22 477 ASN A N 1
ATOM 3482 C CA . ASN A 1 477 ? 69.808 -48.822 43.149 1.00 35.22 477 ASN A CA 1
ATOM 3483 C C . ASN A 1 477 ? 70.349 -49.243 41.773 1.00 35.22 477 ASN A C 1
ATOM 3485 O O . ASN A 1 477 ? 70.839 -50.355 41.619 1.00 35.22 477 ASN A O 1
ATOM 3489 N N . THR A 1 478 ? 70.284 -48.313 40.812 1.00 38.22 478 THR A N 1
ATOM 3490 C CA . THR A 1 478 ? 71.078 -48.247 39.561 1.00 38.22 478 THR A CA 1
ATOM 3491 C C . THR A 1 478 ? 71.109 -49.465 38.609 1.00 38.22 478 THR A C 1
ATOM 3493 O O . THR A 1 478 ? 71.685 -50.500 38.913 1.00 38.22 478 THR A O 1
ATOM 3496 N N . VAL A 1 479 ? 70.677 -49.217 37.361 1.00 36.25 479 VAL A N 1
ATOM 3497 C CA . VAL A 1 479 ? 70.917 -50.004 36.123 1.00 36.25 479 VAL A CA 1
ATOM 3498 C C . VAL A 1 479 ? 70.091 -51.292 35.909 1.00 36.25 479 VAL A C 1
ATOM 3500 O O . VAL A 1 479 ? 70.312 -52.331 36.517 1.00 36.25 479 VAL A O 1
ATOM 3503 N N . GLY A 1 480 ? 69.244 -51.252 34.869 1.00 47.44 480 GLY A N 1
ATOM 3504 C CA . GLY A 1 480 ? 69.279 -52.282 33.818 1.00 47.44 480 GLY A CA 1
ATOM 3505 C C . GLY A 1 480 ? 68.508 -53.594 34.002 1.00 47.44 480 GLY A C 1
ATOM 3506 O O . GLY A 1 480 ? 69.007 -54.625 33.561 1.00 47.44 480 GLY A O 1
ATOM 3507 N N . VAL A 1 481 ? 67.297 -53.595 34.576 1.00 32.69 481 VAL A N 1
ATOM 3508 C CA . VAL A 1 481 ? 66.448 -54.807 34.610 1.00 32.69 481 VAL A CA 1
ATOM 3509 C C . VAL A 1 481 ? 65.010 -54.515 34.164 1.00 32.69 481 VAL A C 1
ATOM 3511 O O . VAL A 1 481 ? 64.218 -53.970 34.929 1.00 32.69 481 VAL A O 1
ATOM 3514 N N . GLN A 1 482 ? 64.643 -54.946 32.953 1.00 38.91 482 GLN A N 1
ATOM 3515 C CA . GLN A 1 482 ? 63.234 -55.091 32.560 1.00 38.91 482 GLN A CA 1
ATOM 3516 C C . GLN A 1 482 ? 62.616 -56.309 33.266 1.00 38.91 482 GLN A C 1
ATOM 3518 O O . GLN A 1 482 ? 63.269 -57.343 33.421 1.00 38.91 482 GLN A O 1
ATOM 3523 N N . ARG A 1 483 ? 61.344 -56.214 33.675 1.00 39.72 483 ARG A N 1
ATOM 3524 C CA . ARG A 1 483 ? 60.561 -57.349 34.194 1.00 39.72 483 ARG A CA 1
ATOM 3525 C C . ARG A 1 483 ? 59.140 -57.296 33.645 1.00 39.72 483 ARG A C 1
ATOM 3527 O O . ARG A 1 483 ? 58.473 -56.274 33.762 1.00 39.72 483 ARG A O 1
ATOM 3534 N N . TYR A 1 484 ? 58.680 -58.413 33.092 1.00 36.47 484 TYR A N 1
ATOM 3535 C CA . TYR A 1 484 ? 57.329 -58.572 32.558 1.00 36.47 484 TYR A CA 1
ATOM 3536 C C . TYR A 1 484 ? 56.467 -59.355 33.551 1.00 36.47 484 TYR A C 1
ATOM 3538 O O . TYR A 1 484 ? 56.891 -60.402 34.044 1.00 36.47 484 TYR A O 1
ATOM 3546 N N . ILE A 1 485 ? 55.253 -58.874 33.829 1.00 37.44 485 ILE A N 1
ATOM 3547 C CA . ILE A 1 485 ? 54.265 -59.588 34.648 1.00 37.44 485 ILE A CA 1
ATOM 3548 C C . ILE A 1 485 ? 53.211 -60.173 33.710 1.00 37.44 485 ILE A C 1
ATOM 3550 O O . ILE A 1 485 ? 52.487 -59.439 33.042 1.00 37.44 485 ILE A O 1
ATOM 3554 N N . LYS A 1 486 ? 53.120 -61.506 33.661 1.00 35.44 486 LYS A N 1
ATOM 3555 C CA . LYS A 1 486 ? 52.113 -62.213 32.866 1.00 35.44 486 LYS A CA 1
ATOM 3556 C C . LYS A 1 486 ? 50.865 -62.480 33.706 1.00 35.44 486 LYS A C 1
ATOM 3558 O O . LYS A 1 486 ? 50.818 -63.459 34.449 1.00 35.44 486 LYS A O 1
ATOM 3563 N N . VAL A 1 487 ? 49.857 -61.624 33.561 1.00 37.94 487 VAL A N 1
ATOM 3564 C CA . VAL A 1 487 ? 48.480 -61.927 33.986 1.00 37.94 487 VAL A CA 1
ATOM 3565 C C . VAL A 1 487 ? 47.884 -62.937 32.993 1.00 37.94 487 VAL A C 1
ATOM 3567 O O . VAL A 1 487 ? 48.310 -62.993 31.838 1.00 37.94 487 VAL A O 1
ATOM 3570 N N . ARG A 1 488 ? 46.973 -63.810 33.443 1.00 35.72 488 ARG A N 1
ATOM 3571 C CA . ARG A 1 488 ? 46.505 -64.969 32.660 1.00 35.72 488 ARG A CA 1
ATOM 3572 C C . ARG A 1 488 ? 45.008 -64.929 32.340 1.00 35.72 488 ARG A C 1
ATOM 3574 O O . ARG A 1 488 ? 44.315 -65.909 32.568 1.00 35.72 488 ARG A O 1
ATOM 3581 N N . ASP A 1 489 ? 44.573 -63.824 31.747 1.00 37.66 489 ASP A N 1
ATOM 3582 C CA . ASP A 1 489 ? 43.352 -63.743 30.936 1.00 37.66 489 ASP A CA 1
ATOM 3583 C C . ASP A 1 489 ? 43.647 -62.920 29.669 1.00 37.66 489 ASP A C 1
ATOM 3585 O O . ASP A 1 489 ? 44.562 -62.097 29.660 1.00 37.66 489 ASP A O 1
ATOM 3589 N N . ALA A 1 490 ? 42.955 -63.224 28.570 1.00 41.75 490 ALA A N 1
ATOM 3590 C CA . ALA A 1 490 ? 43.598 -63.302 27.249 1.00 41.75 490 ALA A CA 1
ATOM 3591 C C . ALA A 1 490 ? 44.083 -61.993 26.579 1.00 41.75 490 ALA A C 1
ATOM 3593 O O . ALA A 1 490 ? 44.946 -62.073 25.707 1.00 41.75 490 ALA A O 1
ATOM 3594 N N . ASP A 1 491 ? 43.572 -60.819 26.965 1.00 45.34 491 ASP A N 1
ATOM 3595 C CA . ASP A 1 491 ? 43.561 -59.629 26.087 1.00 45.34 491 ASP A CA 1
ATOM 3596 C C . ASP A 1 491 ? 44.481 -58.458 26.507 1.00 45.34 491 ASP A C 1
ATOM 3598 O O . ASP A 1 491 ? 44.467 -57.419 25.844 1.00 45.34 491 ASP A O 1
ATOM 3602 N N . PHE A 1 492 ? 45.242 -58.556 27.607 1.00 41.28 492 PHE A N 1
ATOM 3603 C CA . PHE A 1 492 ? 46.011 -57.412 28.131 1.00 41.28 492 PHE A CA 1
ATOM 3604 C C . PHE A 1 492 ? 47.434 -57.735 28.597 1.00 41.28 492 PHE A C 1
ATOM 3606 O O . PHE A 1 492 ? 47.666 -58.644 29.396 1.00 41.28 492 PHE A O 1
ATOM 3613 N N . TRP A 1 493 ? 48.373 -56.878 28.185 1.00 38.94 493 TRP A N 1
ATOM 3614 C CA . TRP A 1 493 ? 49.759 -56.855 28.652 1.00 38.94 493 TRP A CA 1
ATOM 3615 C C . TRP A 1 493 ? 50.048 -55.563 29.423 1.00 38.94 493 TRP A C 1
ATOM 3617 O O . TRP A 1 493 ? 49.711 -54.470 28.969 1.00 38.94 493 TRP A O 1
ATOM 3627 N N . LEU A 1 494 ? 50.734 -55.675 30.564 1.00 40.69 494 LEU A N 1
ATOM 3628 C CA . LEU A 1 494 ? 51.265 -54.528 31.303 1.00 40.69 494 LEU A CA 1
ATOM 3629 C C . LEU A 1 494 ? 52.794 -54.508 31.185 1.00 40.69 494 LEU A C 1
ATOM 3631 O O . LEU A 1 494 ? 53.483 -55.331 31.790 1.00 40.69 494 LEU A O 1
ATOM 3635 N N . ALA A 1 495 ? 53.321 -53.557 30.415 1.00 42.03 495 ALA A N 1
ATOM 3636 C CA . ALA A 1 495 ? 54.755 -53.330 30.264 1.00 42.03 495 ALA A CA 1
ATOM 3637 C C . ALA A 1 495 ? 55.163 -52.025 30.962 1.00 42.03 495 ALA A C 1
ATOM 3639 O O . ALA A 1 495 ? 54.693 -50.947 30.605 1.00 42.03 495 ALA A O 1
ATOM 3640 N N . VAL A 1 496 ? 56.069 -52.118 31.940 1.00 42.69 496 VAL A N 1
ATOM 3641 C CA . VAL A 1 496 ? 56.731 -50.946 32.531 1.00 42.69 496 VAL A CA 1
ATOM 3642 C C . VAL A 1 496 ? 58.026 -50.714 31.759 1.00 42.69 496 VAL A C 1
ATOM 3644 O O . VAL A 1 496 ? 59.028 -51.394 31.986 1.00 42.69 496 VAL A O 1
ATOM 3647 N N . LEU A 1 497 ? 57.987 -49.788 30.802 1.00 39.66 497 LEU A N 1
ATOM 3648 C CA . LEU A 1 497 ? 59.141 -49.443 29.977 1.00 39.66 497 LEU A CA 1
ATOM 3649 C C . LEU A 1 497 ? 60.038 -48.442 30.713 1.00 39.66 497 LEU A C 1
ATOM 3651 O O . LEU A 1 497 ? 59.664 -47.291 30.923 1.00 39.66 497 LEU A O 1
ATOM 3655 N N . GLY A 1 498 ? 61.238 -48.891 31.085 1.00 37.28 498 GLY A N 1
ATOM 3656 C CA . GLY A 1 498 ? 62.363 -47.993 31.341 1.00 37.28 498 GLY A CA 1
ATOM 3657 C C . GLY A 1 498 ? 62.910 -47.471 30.011 1.00 37.28 498 GLY A C 1
ATOM 3658 O O . GLY A 1 498 ? 63.034 -48.239 29.059 1.00 37.28 498 GLY A O 1
ATOM 3659 N N . ASP A 1 499 ? 63.197 -46.175 29.946 1.00 35.06 499 ASP A N 1
ATOM 3660 C CA . ASP A 1 499 ? 63.466 -45.459 28.696 1.00 35.06 499 ASP A CA 1
ATOM 3661 C C . ASP A 1 499 ? 64.820 -45.840 28.060 1.00 35.06 499 ASP A C 1
ATOM 3663 O O . ASP A 1 499 ? 65.880 -45.556 28.622 1.00 35.06 499 ASP A O 1
ATOM 3667 N N . THR A 1 500 ? 64.797 -46.524 26.906 1.00 35.75 500 THR A N 1
ATOM 3668 C CA . THR A 1 500 ? 65.874 -46.539 25.888 1.00 35.75 500 THR A CA 1
ATOM 3669 C C . THR A 1 500 ? 65.445 -47.268 24.602 1.00 35.75 500 THR A C 1
ATOM 3671 O O . THR A 1 500 ? 64.631 -48.189 24.628 1.00 35.75 500 THR A O 1
ATOM 3674 N N . ASN A 1 501 ? 66.024 -46.876 23.459 1.00 42.38 501 ASN A N 1
ATOM 3675 C CA . ASN A 1 501 ? 65.727 -47.440 22.132 1.00 42.38 501 ASN A CA 1
ATOM 3676 C C . ASN A 1 501 ? 66.115 -48.926 21.984 1.00 42.38 501 ASN A C 1
ATOM 3678 O O . ASN A 1 501 ? 67.271 -49.276 22.219 1.00 42.38 501 ASN A O 1
ATOM 3682 N N . LEU A 1 502 ? 65.222 -49.755 21.424 1.00 34.62 502 LEU A N 1
ATOM 3683 C CA . LEU A 1 502 ? 65.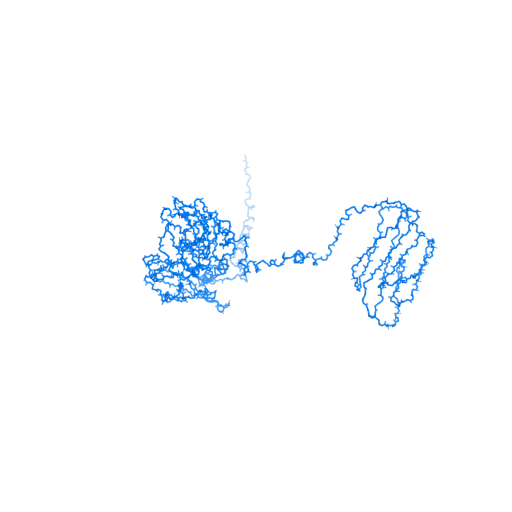570 -51.028 20.770 1.00 34.62 502 LEU A CA 1
ATOM 3684 C C . LEU A 1 502 ? 64.707 -51.290 19.522 1.00 34.62 502 LEU A C 1
ATOM 3686 O O . LEU A 1 502 ? 63.625 -50.729 19.366 1.00 34.62 502 LEU A O 1
ATOM 3690 N N . GLY A 1 503 ? 65.244 -52.100 18.604 1.00 33.12 503 GLY A N 1
ATOM 3691 C CA . GLY A 1 503 ? 64.727 -52.279 17.243 1.00 33.12 503 GLY A CA 1
ATOM 3692 C C . GLY A 1 503 ? 63.672 -53.377 17.056 1.00 33.12 503 GLY A C 1
ATOM 3693 O O . GLY A 1 503 ? 63.348 -54.147 17.956 1.00 33.12 503 GLY A O 1
ATOM 3694 N N . SER A 1 504 ? 63.155 -53.454 15.830 1.00 41.56 504 SER A N 1
ATOM 3695 C CA . SER A 1 504 ? 62.094 -54.368 15.400 1.00 41.56 504 SER A CA 1
ATOM 3696 C C . SER A 1 504 ? 62.532 -55.835 15.306 1.00 41.56 504 SER A C 1
ATOM 3698 O O . SER A 1 504 ? 63.426 -56.142 14.518 1.00 41.56 504 SER A O 1
ATOM 3700 N N . ASN A 1 505 ? 61.839 -56.735 16.020 1.00 40.75 505 ASN A N 1
ATOM 3701 C CA . ASN A 1 505 ? 61.276 -57.995 15.488 1.00 40.75 505 ASN A CA 1
ATOM 3702 C C . ASN A 1 505 ? 60.641 -58.852 16.602 1.00 40.75 505 ASN A C 1
ATOM 3704 O O . ASN A 1 505 ? 61.349 -59.428 17.424 1.00 40.75 505 ASN A O 1
ATOM 3708 N N . ALA A 1 506 ? 59.315 -59.010 16.574 1.00 32.94 506 ALA A N 1
ATOM 3709 C CA . ALA A 1 506 ? 58.587 -60.048 17.308 1.00 32.94 506 ALA A CA 1
ATOM 3710 C C . ALA A 1 506 ? 57.277 -60.377 16.568 1.00 32.94 506 ALA A C 1
ATOM 3712 O O . ALA A 1 506 ? 56.548 -59.470 16.174 1.00 32.94 506 ALA A O 1
ATOM 3713 N N . THR A 1 507 ? 56.983 -61.661 16.357 1.00 33.25 507 THR A N 1
ATOM 3714 C CA . THR A 1 507 ? 55.775 -62.135 15.654 1.00 33.25 507 THR A CA 1
ATOM 3715 C C . THR A 1 507 ? 54.668 -62.524 16.631 1.00 33.25 507 THR A C 1
ATOM 3717 O O . THR A 1 507 ? 54.915 -63.304 17.552 1.00 33.25 507 THR A O 1
ATOM 3720 N N . ALA A 1 508 ? 53.445 -62.040 16.401 1.00 33.59 508 ALA A N 1
ATOM 3721 C CA . ALA A 1 508 ? 52.272 -62.373 17.210 1.00 33.59 508 ALA A CA 1
ATOM 3722 C C . ALA A 1 508 ? 51.666 -63.755 16.849 1.00 33.59 508 ALA A C 1
ATOM 3724 O O . ALA A 1 508 ? 51.674 -64.133 15.674 1.00 33.59 508 ALA A O 1
ATOM 3725 N N . PRO A 1 509 ? 51.131 -64.514 17.828 1.00 31.23 509 PRO A N 1
ATOM 3726 C CA . PRO A 1 509 ? 50.361 -65.737 17.592 1.00 31.23 509 PRO A CA 1
ATOM 3727 C C . PRO A 1 509 ? 48.879 -65.453 17.260 1.00 31.23 509 PRO A C 1
ATOM 3729 O O . PRO A 1 509 ? 48.391 -64.336 17.399 1.00 31.23 509 PRO A O 1
ATOM 3732 N N . THR A 1 510 ? 48.162 -66.485 16.809 1.00 30.86 510 THR A N 1
ATOM 3733 C CA . THR A 1 510 ? 46.814 -66.397 16.212 1.00 30.86 510 THR A CA 1
ATOM 3734 C C . THR A 1 510 ? 45.669 -66.077 17.180 1.00 30.86 510 THR A C 1
ATOM 3736 O O . THR A 1 510 ? 45.699 -66.435 18.355 1.00 30.86 510 THR A O 1
ATOM 3739 N N . THR A 1 511 ? 44.616 -65.471 16.627 1.00 31.61 511 THR A N 1
ATOM 3740 C CA . THR A 1 511 ? 43.462 -64.876 17.316 1.00 31.61 511 THR A CA 1
ATOM 3741 C C . THR A 1 511 ? 42.338 -65.859 17.677 1.00 31.61 511 THR A C 1
ATOM 3743 O O . THR A 1 511 ? 42.176 -66.917 17.069 1.00 31.61 511 THR A O 1
ATOM 3746 N N . GLY A 1 512 ? 41.502 -65.466 18.646 1.00 29.73 512 GLY A N 1
ATOM 3747 C CA . GLY A 1 512 ? 40.213 -66.093 18.959 1.00 29.73 512 GLY A CA 1
ATOM 3748 C C . GLY A 1 512 ? 39.234 -65.035 19.475 1.00 29.73 512 GLY A C 1
ATOM 3749 O O . GLY A 1 512 ? 39.511 -64.376 20.470 1.00 29.73 512 GLY A O 1
ATOM 3750 N N . ALA A 1 513 ? 38.118 -64.814 18.776 1.00 29.92 513 ALA A N 1
ATOM 3751 C CA . ALA A 1 513 ? 37.289 -63.622 18.977 1.00 29.92 513 ALA A CA 1
ATOM 3752 C C . ALA A 1 513 ? 36.159 -63.806 20.008 1.00 29.92 513 ALA A C 1
ATOM 3754 O O . ALA A 1 513 ? 35.358 -64.734 19.902 1.00 29.92 513 ALA A O 1
ATOM 3755 N N . ILE A 1 514 ? 36.015 -62.848 20.934 1.00 29.88 514 ILE A N 1
ATOM 3756 C CA . ILE A 1 514 ? 34.812 -62.672 21.765 1.00 29.88 514 ILE A CA 1
ATOM 3757 C C . ILE A 1 514 ? 34.366 -61.205 21.703 1.00 29.88 514 ILE A C 1
ATOM 3759 O O . ILE A 1 514 ? 35.124 -60.288 22.010 1.00 29.88 514 ILE A O 1
ATOM 3763 N N . ASN A 1 515 ? 33.108 -60.986 21.321 1.00 36.88 515 ASN A N 1
ATOM 3764 C CA . ASN A 1 515 ? 32.515 -59.661 21.143 1.00 36.88 515 ASN A CA 1
ATOM 3765 C C . ASN A 1 515 ? 31.687 -59.260 22.380 1.00 36.88 515 ASN A C 1
ATOM 3767 O O . ASN A 1 515 ? 30.795 -60.013 22.773 1.00 36.88 515 ASN A O 1
ATOM 3771 N N . ARG A 1 516 ? 31.972 -58.096 22.991 1.00 37.69 516 ARG A N 1
ATOM 3772 C CA . ARG A 1 516 ? 31.149 -57.441 24.034 1.00 37.69 516 ARG A CA 1
ATOM 3773 C C . ARG A 1 516 ? 31.624 -56.016 24.328 1.00 37.69 516 ARG A C 1
ATOM 3775 O O . ARG A 1 516 ? 32.819 -55.786 24.496 1.00 37.69 516 ARG A O 1
ATOM 3782 N N . ALA A 1 517 ? 30.672 -55.101 24.500 1.00 39.09 517 ALA A N 1
ATOM 3783 C CA . ALA A 1 517 ? 30.894 -53.771 25.058 1.00 39.09 517 ALA A CA 1
ATOM 3784 C C . ALA A 1 517 ? 30.301 -53.689 26.476 1.00 39.09 517 ALA A C 1
ATOM 3786 O O . ALA A 1 517 ? 29.150 -54.071 26.680 1.00 39.09 517 ALA A O 1
ATOM 3787 N N . SER A 1 518 ? 31.069 -53.170 27.436 1.00 40.31 518 SER A N 1
ATOM 3788 C CA . SER A 1 518 ? 30.563 -52.676 28.723 1.00 40.31 518 SER A CA 1
ATOM 3789 C C . SER A 1 518 ? 31.451 -51.542 29.247 1.00 40.31 518 SER A C 1
ATOM 3791 O O . SER A 1 518 ? 32.653 -51.495 28.974 1.00 40.31 518 SER A O 1
ATOM 3793 N N . THR A 1 519 ? 30.846 -50.583 29.951 1.00 39.78 519 THR A N 1
ATOM 3794 C CA . THR A 1 519 ? 31.532 -49.426 30.547 1.00 39.78 519 THR A CA 1
ATOM 3795 C C . THR A 1 519 ? 32.363 -49.849 31.750 1.00 39.78 519 THR A C 1
ATOM 3797 O O . THR A 1 519 ? 31.819 -50.315 32.749 1.00 39.78 519 THR A O 1
ATOM 3800 N N . GLN A 1 520 ? 33.676 -49.645 31.677 1.00 43.25 520 GLN A N 1
ATOM 3801 C CA . GLN A 1 520 ? 34.612 -50.050 32.724 1.00 43.25 520 GLN A CA 1
ATOM 3802 C C . GLN A 1 520 ? 34.904 -48.900 33.692 1.00 43.25 520 GLN A C 1
ATOM 3804 O O . GLN A 1 520 ? 35.006 -47.745 33.277 1.00 43.25 520 GLN A O 1
ATOM 3809 N N . LYS A 1 521 ? 35.103 -49.220 34.977 1.00 40.16 521 LYS A N 1
ATOM 3810 C CA . LYS A 1 521 ? 35.690 -48.295 35.955 1.00 40.16 521 LYS A CA 1
ATOM 3811 C C . LYS A 1 521 ? 37.019 -48.850 36.461 1.00 40.16 521 LYS A C 1
ATOM 3813 O O . LYS A 1 521 ? 37.112 -50.013 36.851 1.00 40.16 521 LYS A O 1
ATOM 3818 N N . ILE A 1 522 ? 38.033 -47.990 36.470 1.00 39.25 522 ILE A N 1
ATOM 3819 C CA . ILE A 1 522 ? 39.327 -48.237 37.108 1.00 39.25 522 ILE A CA 1
ATOM 3820 C C . ILE A 1 522 ? 39.337 -47.404 38.386 1.00 39.25 522 ILE A C 1
ATOM 3822 O O . ILE A 1 522 ? 39.210 -46.184 38.317 1.00 39.25 522 ILE A O 1
ATOM 3826 N N . GLN A 1 523 ? 39.473 -48.053 39.540 1.00 40.19 523 GLN A N 1
ATOM 3827 C CA . GLN A 1 523 ? 39.594 -47.375 40.827 1.00 40.19 523 GLN A CA 1
ATOM 3828 C C . GLN A 1 523 ? 41.041 -47.497 41.308 1.00 40.19 523 GLN A C 1
ATOM 3830 O O . GLN A 1 523 ? 41.580 -48.600 41.416 1.00 40.19 523 GLN A O 1
ATOM 3835 N N . VAL A 1 524 ? 41.685 -46.361 41.576 1.00 40.28 524 VAL A N 1
ATOM 3836 C CA . VAL A 1 524 ? 43.072 -46.303 42.055 1.00 40.28 524 VAL A CA 1
ATOM 3837 C C . VAL A 1 524 ? 43.053 -45.884 43.517 1.00 40.28 524 VAL A C 1
ATOM 3839 O O . VAL A 1 524 ? 42.472 -44.854 43.855 1.00 40.28 524 VAL A O 1
ATOM 3842 N N . VAL A 1 525 ? 43.661 -46.690 44.388 1.00 39.81 525 VAL A N 1
ATOM 3843 C CA . VAL A 1 525 ? 43.631 -46.461 45.839 1.00 39.81 525 VAL A CA 1
ATOM 3844 C C . VAL A 1 525 ? 45.046 -46.234 46.353 1.00 39.81 525 VAL A C 1
ATOM 3846 O O . VAL A 1 525 ? 45.919 -47.091 46.219 1.00 39.81 525 VAL A O 1
ATOM 3849 N N . PHE A 1 526 ? 45.258 -45.080 46.981 1.00 38.56 526 PHE A N 1
ATOM 3850 C CA . PHE A 1 526 ? 46.533 -44.697 47.578 1.00 38.56 526 PHE A CA 1
ATOM 3851 C C . PHE A 1 526 ? 46.457 -44.775 49.106 1.00 38.56 526 PHE A C 1
ATOM 3853 O O . PHE A 1 526 ? 45.488 -44.328 49.716 1.00 38.56 526 PHE A O 1
ATOM 3860 N N . ARG A 1 527 ? 47.515 -45.285 49.740 1.00 40.00 527 ARG A N 1
ATOM 3861 C CA . ARG A 1 527 ? 47.800 -45.055 51.161 1.00 40.00 527 ARG A CA 1
ATOM 3862 C C . ARG A 1 527 ? 49.180 -44.427 51.274 1.00 40.00 527 ARG A C 1
ATOM 3864 O O . ARG A 1 527 ? 50.135 -44.951 50.711 1.00 40.00 527 ARG A O 1
ATOM 3871 N N . SER A 1 528 ? 49.269 -43.334 52.022 1.00 37.66 528 SER A N 1
ATOM 3872 C CA . SER A 1 528 ? 50.534 -42.708 52.403 1.00 37.66 528 SER A CA 1
ATOM 3873 C C . SER A 1 528 ? 50.791 -42.940 53.888 1.00 37.66 528 SER A C 1
ATOM 3875 O O . SER A 1 528 ? 49.867 -42.856 54.697 1.00 37.66 528 SER A O 1
ATOM 3877 N N . GLN A 1 529 ? 52.046 -43.201 54.244 1.00 41.34 529 GLN A N 1
ATOM 3878 C CA . GLN A 1 529 ? 52.558 -43.031 55.600 1.00 41.34 529 GLN A CA 1
ATOM 3879 C C . GLN A 1 529 ? 53.892 -42.278 55.500 1.00 41.34 529 GLN A C 1
ATOM 3881 O O . GLN A 1 529 ? 54.869 -42.823 55.002 1.00 41.34 529 GLN A O 1
ATOM 3886 N N . ASN A 1 530 ? 53.884 -41.018 55.948 1.00 46.66 530 ASN A N 1
ATOM 3887 C CA . ASN A 1 530 ? 55.025 -40.134 56.233 1.00 46.66 530 ASN A CA 1
ATOM 3888 C C . ASN A 1 530 ? 56.252 -40.215 55.292 1.00 46.66 530 ASN A C 1
ATOM 3890 O O . ASN A 1 530 ? 57.209 -40.916 55.606 1.00 46.66 530 ASN A O 1
ATOM 3894 N N . LEU A 1 531 ? 56.288 -39.409 54.220 1.00 38.25 531 LEU A N 1
ATOM 3895 C CA . LEU A 1 531 ? 57.492 -39.140 53.405 1.00 38.25 531 LEU A CA 1
ATOM 3896 C C . LEU A 1 531 ? 57.374 -37.796 52.648 1.00 38.25 531 LEU A C 1
ATOM 3898 O O . LEU A 1 531 ? 56.285 -37.228 52.570 1.00 38.25 531 LEU A O 1
ATOM 3902 N N . THR A 1 532 ? 58.487 -37.264 52.121 1.00 44.91 532 THR A N 1
ATOM 3903 C CA . THR A 1 532 ? 58.598 -35.870 51.629 1.00 44.91 532 THR A CA 1
ATOM 3904 C C . THR A 1 532 ? 59.002 -35.731 50.152 1.00 44.91 532 THR A C 1
ATOM 3906 O O . THR A 1 532 ? 60.058 -36.212 49.750 1.00 44.91 532 THR A O 1
ATOM 3909 N N . THR A 1 533 ? 58.163 -34.989 49.417 1.00 49.94 533 THR A N 1
ATOM 3910 C CA . THR A 1 533 ? 58.244 -34.547 48.005 1.00 49.94 533 THR A CA 1
ATOM 3911 C C . THR A 1 533 ? 58.310 -35.627 46.908 1.00 49.94 533 THR A C 1
ATOM 3913 O O . THR A 1 533 ? 57.574 -36.599 47.050 1.00 49.94 533 THR A O 1
ATOM 3916 N N . THR A 1 534 ? 58.916 -35.382 45.731 1.00 38.56 534 THR A N 1
ATOM 3917 C CA . THR A 1 534 ? 58.275 -35.611 44.406 1.00 38.56 534 THR A CA 1
ATOM 3918 C C . THR A 1 534 ? 59.138 -36.264 43.281 1.00 38.56 534 THR A C 1
ATOM 3920 O O . THR A 1 534 ? 60.353 -36.406 43.381 1.00 38.56 534 THR A O 1
ATOM 3923 N N . LEU A 1 535 ? 58.456 -36.668 42.191 1.00 36.66 535 LEU A N 1
ATOM 3924 C CA . LEU A 1 535 ? 58.889 -36.805 40.776 1.00 36.66 535 LEU A CA 1
ATOM 3925 C C . LEU A 1 535 ? 60.045 -37.759 40.371 1.00 36.66 535 LEU A C 1
ATOM 3927 O O . LEU A 1 535 ? 61.163 -37.341 40.083 1.00 36.66 535 LEU A O 1
ATOM 3931 N N . HIS A 1 536 ? 59.669 -39.006 40.066 1.00 38.28 536 HIS A N 1
ATOM 3932 C CA . HIS A 1 536 ? 59.967 -39.595 38.748 1.00 38.28 536 HIS A CA 1
ATOM 3933 C C . HIS A 1 536 ? 58.645 -39.729 37.968 1.00 38.28 536 HIS A C 1
ATOM 3935 O O . HIS A 1 536 ? 57.613 -40.035 38.566 1.00 38.28 536 HIS A O 1
ATOM 3941 N N . ASN A 1 537 ? 58.651 -39.525 36.646 1.00 38.41 537 ASN A N 1
ATOM 3942 C CA . ASN A 1 537 ? 57.444 -39.670 35.822 1.00 38.41 537 ASN A CA 1
ATOM 3943 C C . ASN A 1 537 ? 57.145 -41.151 35.537 1.00 38.41 537 ASN A C 1
ATOM 3945 O O . ASN A 1 537 ? 57.772 -41.756 34.670 1.00 38.41 537 ASN A O 1
ATOM 3949 N N . LEU A 1 538 ? 56.158 -41.726 36.230 1.00 39.31 538 LEU A N 1
ATOM 3950 C CA . LEU A 1 538 ? 55.634 -43.056 35.914 1.00 39.31 538 LEU A CA 1
ATOM 3951 C C . LEU A 1 538 ? 54.623 -42.967 34.760 1.00 39.31 538 LEU A C 1
ATOM 3953 O O . LEU A 1 538 ? 53.462 -42.621 34.968 1.00 39.31 538 LEU A O 1
ATOM 3957 N N . VAL A 1 539 ? 55.054 -43.302 33.543 1.00 40.00 539 VAL A N 1
ATOM 3958 C CA . VAL A 1 539 ? 54.164 -43.410 32.376 1.00 40.00 539 VAL A CA 1
ATOM 3959 C C . VAL A 1 539 ? 53.637 -44.842 32.274 1.00 40.00 539 VAL A C 1
ATOM 3961 O O . VAL A 1 539 ? 54.375 -45.758 31.921 1.00 40.00 539 VAL A O 1
ATOM 3964 N N . ILE A 1 540 ? 52.350 -45.041 32.563 1.00 41.66 540 ILE A N 1
ATOM 3965 C CA . ILE A 1 540 ? 51.667 -46.325 32.356 1.00 41.66 540 ILE A CA 1
ATOM 3966 C C . ILE A 1 540 ? 50.949 -46.267 31.006 1.00 41.66 540 ILE A C 1
ATOM 3968 O O . ILE A 1 540 ? 49.920 -45.608 30.883 1.00 41.66 540 ILE A O 1
ATOM 3972 N N . THR A 1 541 ? 51.485 -46.956 29.996 1.00 40.72 541 THR A N 1
ATOM 3973 C CA . THR A 1 541 ? 50.820 -47.084 28.688 1.00 40.72 541 THR A CA 1
ATOM 3974 C C . THR A 1 541 ? 50.099 -48.424 28.623 1.00 40.72 541 THR A C 1
ATOM 3976 O O . THR A 1 541 ? 50.726 -49.475 28.746 1.00 40.72 541 THR A O 1
ATOM 3979 N N . VAL A 1 542 ? 48.779 -48.386 28.454 1.00 41.44 542 VAL A N 1
ATOM 3980 C CA . VAL A 1 542 ? 47.912 -49.570 28.441 1.00 41.44 542 VAL A CA 1
ATOM 3981 C C . VAL A 1 542 ? 47.544 -49.896 26.997 1.00 41.44 542 VAL A C 1
ATOM 3983 O O . VAL A 1 542 ? 46.757 -49.184 26.380 1.00 41.44 542 VAL A O 1
ATOM 3986 N N . TRP A 1 543 ? 48.119 -50.974 26.463 1.00 38.00 543 TRP A N 1
ATOM 3987 C CA . TRP A 1 543 ? 47.812 -51.487 25.127 1.00 38.00 543 TRP A CA 1
ATOM 3988 C C . TRP A 1 543 ? 46.859 -52.676 25.232 1.00 38.00 543 TRP A C 1
ATOM 3990 O O . TRP A 1 543 ? 47.079 -53.573 26.046 1.00 38.00 543 TRP A O 1
ATOM 4000 N N . ARG A 1 544 ? 45.830 -52.700 24.381 1.00 37.12 544 ARG A N 1
ATOM 4001 C CA . ARG A 1 544 ? 45.035 -53.899 24.107 1.00 37.12 544 ARG A CA 1
ATOM 4002 C C . ARG A 1 544 ? 45.396 -54.379 22.708 1.00 37.12 544 ARG A C 1
ATOM 4004 O O . ARG A 1 544 ? 45.258 -53.601 21.764 1.00 37.12 544 ARG A O 1
ATOM 4011 N N . ASP A 1 545 ? 45.824 -55.629 22.577 1.00 35.22 545 ASP A N 1
ATOM 4012 C CA . ASP A 1 545 ? 45.959 -56.234 21.254 1.00 35.22 545 ASP A CA 1
ATOM 4013 C C . ASP A 1 545 ? 44.569 -56.342 20.609 1.00 35.22 545 ASP A C 1
ATOM 4015 O O . ASP A 1 545 ? 43.570 -56.646 21.268 1.00 35.22 545 ASP A O 1
ATOM 4019 N N . THR A 1 546 ? 44.499 -56.051 19.312 1.00 39.31 546 THR A N 1
ATOM 4020 C CA . THR A 1 546 ? 43.291 -56.237 18.497 1.00 39.31 546 THR A CA 1
ATOM 4021 C C . THR A 1 546 ? 43.485 -57.431 17.562 1.00 39.31 546 THR A C 1
ATOM 4023 O O . THR A 1 546 ? 44.621 -57.682 17.154 1.00 39.31 546 THR A O 1
ATOM 4026 N N . PRO A 1 547 ? 42.415 -58.185 17.243 1.00 34.84 547 PRO A N 1
ATOM 4027 C CA . PRO A 1 547 ? 42.433 -59.164 16.159 1.00 34.84 547 PRO A CA 1
ATOM 4028 C C . PRO A 1 547 ? 42.659 -58.538 14.777 1.00 34.84 547 PRO A C 1
ATOM 4030 O O . PRO A 1 547 ? 42.132 -57.423 14.558 1.00 34.84 547 PRO A O 1
#